Protein AF-0000000079069224 (afdb_homodimer)

Sequence (406 aa):
MTSPLYPPAVPAGHPTSGPATGTEPFIGLDATVLDFWRFGMSDLRTNTLRGYLAEFLVARAVGTDRPRVEWDAFDVLTPEGIKVEVKATGFVQAWTQLKPRESRSWTISQTVPYDSAGRPCGPRGFQADVYVFAVHTARTNDEYNALDVDQWKFYVLSAPQIMTLPRDRNDRACATLLRVQERTQAVIYTELAATVGEAATRQMTSPLYPPAVPAGHPTSGPATGTEPFIGLDATVLDFWRFGMSDLRTNTLRGYLAEFLVARAVGTDRPRVEWDAFDVLTPEGIKVEVKATGFVQAWTQLKPRESRSWTISQTVPYDSAGRPCGPRGFQADVYVFAVHTARTNDEYNALDVDQWKFYVLSAPQIMTLPRDRNDRACATLLRVQERTQAVIYTELAATVGEAATRQ

pLDDT: mean 86.5, std 18.68, range [19.91, 98.75]

Secondary structure (DSSP, 8-state):
------PPP--S---SS-S--S-PBPBSSS-BHHHHHHHHS--TTSHHHHHHHHHHHHHHHHT--PPP-TT-SSSEE-TT--EEEEEEEES--SS--SS--S--EEEE--B--B-TTS-B-S-SB---SEEEEEEE---STTT--TTBGGGEEEEEEEHHHHHTS-B-TTS-EEEEHHHHHHHS--B-HHHHHHHHHHHHHT-/------PPP--S---SS-S--S-PBPBSSS-BHHHHHHHHS--TTSHHHHHHHHHHHHHHHHT--PPP-TT-SSSEE-TT--EEEEEEEES--SS--SS--S--EEEE--B--B-TTS-B-S-SB---SEEEEEEE---STTT--TTBGGGEEEEEEEHHHHHTS-B-TTS-EEEEHHHHHHHS--B-HHHHHHHHHHHHHT-

Structure (mmCIF, N/CA/C/O backbone):
data_AF-0000000079069224-model_v1
#
loop_
_entity.id
_entity.type
_entity.pdbx_description
1 polymer 'Uncharacterized protein'
#
loop_
_atom_site.group_PDB
_atom_site.id
_atom_site.type_symbol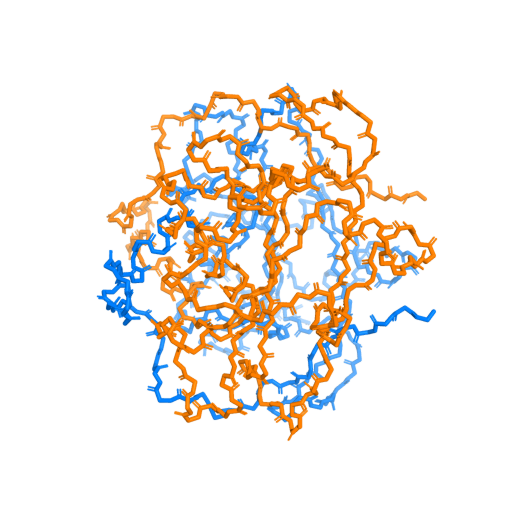
_atom_site.label_atom_id
_atom_site.label_alt_id
_atom_site.label_comp_id
_atom_site.label_asym_id
_atom_site.label_entity_id
_atom_site.label_seq_id
_atom_site.pdbx_PDB_ins_code
_atom_site.Cartn_x
_atom_site.Cartn_y
_atom_site.Cartn_z
_atom_site.occupancy
_atom_site.B_iso_or_equiv
_atom_site.auth_seq_id
_atom_site.auth_comp_id
_atom_site.auth_asym_id
_atom_site.auth_atom_id
_atom_site.pdbx_PDB_model_num
ATOM 1 N N . MET A 1 1 ? -8.984 -6.508 24.062 1 19.91 1 MET A N 1
ATOM 2 C CA . MET A 1 1 ? -10.055 -5.844 23.328 1 19.91 1 MET A CA 1
ATOM 3 C C . MET A 1 1 ? -9.578 -5.406 21.953 1 19.91 1 MET A C 1
ATOM 5 O O . MET A 1 1 ? -8.898 -4.387 21.812 1 19.91 1 MET A O 1
ATOM 9 N N . THR A 1 2 ? -9.133 -6.434 21.125 1 24.77 2 THR A N 1
ATOM 10 C CA . THR A 1 2 ? -8.281 -6.551 19.953 1 24.77 2 THR A CA 1
ATOM 11 C C . THR A 1 2 ? -9 -6.012 18.719 1 24.77 2 THR A C 1
ATOM 13 O O . THR A 1 2 ? -9.969 -6.609 18.25 1 24.77 2 THR A O 1
ATOM 16 N N . SER A 1 3 ? -9.281 -4.586 18.781 1 25.73 3 SER A N 1
ATOM 17 C CA . SER A 1 3 ? -10.289 -3.883 17.984 1 25.73 3 SER A CA 1
ATOM 18 C C . SER A 1 3 ? -10.164 -4.211 16.5 1 25.73 3 SER A C 1
ATOM 20 O O . SER A 1 3 ? -9.07 -4.117 15.938 1 25.73 3 SER A O 1
ATOM 22 N N . PRO A 1 4 ? -11.172 -4.973 15.961 1 28.66 4 PRO A N 1
ATOM 23 C CA . PRO A 1 4 ? -11.391 -5.656 14.68 1 28.66 4 PRO A CA 1
ATOM 24 C C . PRO A 1 4 ? -11.484 -4.688 13.508 1 28.66 4 PRO A C 1
ATOM 26 O O . PRO A 1 4 ? -12.508 -4.027 13.32 1 28.66 4 PRO A O 1
ATOM 29 N N . LEU A 1 5 ? -10.398 -3.963 13.281 1 30.14 5 LEU A N 1
ATOM 30 C CA . LEU A 1 5 ? -10.523 -2.803 12.406 1 30.14 5 LEU A CA 1
ATOM 31 C C . LEU A 1 5 ? -11.039 -3.215 11.031 1 30.14 5 LEU A C 1
ATOM 33 O O . LEU A 1 5 ? -10.539 -2.74 10.008 1 30.14 5 LEU A O 1
ATOM 37 N N . TYR A 1 6 ? -11.594 -4.371 10.984 1 31.31 6 TYR A N 1
ATOM 38 C CA . TYR A 1 6 ? -11.852 -4.832 9.625 1 31.31 6 TYR A CA 1
ATOM 39 C C . TYR A 1 6 ? -12.914 -3.973 8.953 1 31.31 6 TYR A C 1
ATOM 41 O O . TYR A 1 6 ? -14.055 -3.896 9.422 1 31.31 6 TYR A O 1
ATOM 49 N N . PRO A 1 7 ? -12.609 -2.822 8.273 1 32.84 7 PRO A N 1
ATOM 50 C CA . PRO A 1 7 ? -13.734 -2.002 7.832 1 32.84 7 PRO A CA 1
ATOM 51 C C . PRO A 1 7 ? -14.695 -2.76 6.914 1 32.84 7 PRO A C 1
ATOM 53 O O . PRO A 1 7 ? -14.297 -3.734 6.27 1 32.84 7 PRO A O 1
ATOM 56 N N . PRO A 1 8 ? -16.062 -2.479 7.082 1 27.89 8 PRO A N 1
ATOM 57 C CA . PRO A 1 8 ? -17.172 -3.107 6.379 1 27.89 8 PRO A CA 1
ATOM 58 C C . PRO A 1 8 ? -17.062 -2.992 4.859 1 27.89 8 PRO A C 1
ATOM 60 O O . PRO A 1 8 ? -16.344 -2.129 4.355 1 27.89 8 PRO A O 1
ATOM 63 N N . ALA A 1 9 ? -17.844 -3.857 4.199 1 29.08 9 ALA A N 1
ATOM 64 C CA . ALA A 1 9 ? -17.953 -4.215 2.787 1 29.08 9 ALA A CA 1
ATOM 65 C C . ALA A 1 9 ? -18.312 -3.002 1.939 1 29.08 9 ALA A C 1
ATOM 67 O O . ALA A 1 9 ? -19.203 -2.227 2.305 1 29.08 9 ALA A O 1
ATOM 68 N N . VAL A 1 10 ? -17.5 -2.518 0.994 1 33.66 10 VAL A N 1
ATOM 69 C CA . VAL A 1 10 ? -17.609 -1.347 0.13 1 33.66 10 VAL A CA 1
ATOM 70 C C . VAL A 1 10 ? -18.875 -1.45 -0.723 1 33.66 10 VAL A C 1
ATOM 72 O O . VAL A 1 10 ? -19.078 -2.443 -1.424 1 33.66 10 VAL A O 1
ATOM 75 N N . PRO A 1 11 ? -20.062 -0.791 -0.358 1 27.28 11 PRO A N 1
ATOM 76 C CA . PRO A 1 11 ? -21.156 -0.818 -1.338 1 27.28 11 PRO A CA 1
ATOM 77 C C . PRO A 1 11 ? -20.703 -0.408 -2.736 1 27.28 11 PRO A C 1
ATOM 79 O O . PRO A 1 11 ? -19.719 0.325 -2.881 1 27.28 11 PRO A O 1
ATOM 82 N N . ALA A 1 12 ? -21.406 -0.939 -3.834 1 29.98 12 ALA A N 1
ATOM 83 C CA . ALA A 1 12 ? -21.281 -0.858 -5.285 1 29.98 12 ALA A CA 1
ATOM 84 C C . ALA A 1 12 ? -21.281 0.594 -5.758 1 29.98 12 ALA A C 1
ATOM 86 O O . ALA A 1 12 ? -21.188 0.865 -6.957 1 29.98 12 ALA A O 1
ATOM 87 N N . GLY A 1 13 ? -21.797 1.489 -4.969 1 30.89 13 GLY A N 1
ATOM 88 C CA . GLY A 1 13 ? -21.922 2.793 -5.602 1 30.89 13 GLY A CA 1
ATOM 89 C C . GLY A 1 13 ? -20.594 3.512 -5.746 1 30.89 13 GLY A C 1
ATOM 90 O O . GLY A 1 13 ? -20.094 4.109 -4.793 1 30.89 13 GLY A O 1
ATOM 91 N N . HIS A 1 14 ? -19.703 3.041 -6.414 1 39.62 14 HIS A N 1
ATOM 92 C CA . HIS A 1 14 ? -18.469 3.768 -6.73 1 39.62 14 HIS A CA 1
ATOM 93 C C . HIS A 1 14 ? -18.781 5.195 -7.164 1 39.62 14 HIS A C 1
ATOM 95 O O . HIS A 1 14 ? -19.562 5.414 -8.094 1 39.62 14 HIS A O 1
ATOM 101 N N . PRO A 1 15 ? -18.688 6.164 -6.34 1 42.59 15 PRO A N 1
ATOM 102 C CA . PRO A 1 15 ? -18.969 7.508 -6.844 1 42.59 15 PRO A CA 1
ATOM 103 C C . PRO A 1 15 ? -18.328 7.777 -8.203 1 42.59 15 PRO A C 1
ATOM 105 O O . PRO A 1 15 ? -17.438 7.035 -8.625 1 42.59 15 PRO A O 1
ATOM 108 N N . THR A 1 16 ? -18.734 8.945 -8.969 1 47.06 16 THR A N 1
ATOM 109 C CA . THR A 1 16 ? -18.625 9.477 -10.328 1 47.06 16 THR A CA 1
ATOM 110 C C . THR A 1 16 ? -17.172 9.484 -10.789 1 47.06 16 THR A C 1
ATOM 112 O O . THR A 1 16 ? -16.906 9.523 -11.992 1 47.06 16 THR A O 1
ATOM 115 N N . SER A 1 17 ? -16.172 9.727 -9.953 1 58.59 17 SER A N 1
ATOM 116 C CA . SER A 1 17 ? -14.906 9.836 -10.664 1 58.59 17 SER A CA 1
ATOM 117 C C . SER A 1 17 ? -14.242 8.469 -10.82 1 58.59 17 SER A C 1
ATOM 119 O O . SER A 1 17 ? -14.078 7.734 -9.844 1 58.59 17 SER A O 1
ATOM 121 N N . GLY A 1 18 ? -14.5 7.766 -11.898 1 70.69 18 GLY A N 1
ATOM 122 C CA . GLY A 1 18 ? -13.938 6.504 -12.359 1 70.69 18 GLY A CA 1
ATOM 123 C C . GLY A 1 18 ? -12.508 6.293 -11.906 1 70.69 18 GLY A C 1
ATOM 124 O O . GLY A 1 18 ? -11.945 7.129 -11.203 1 70.69 18 GLY A O 1
ATOM 125 N N . PRO A 1 19 ? -11.898 5.188 -12.094 1 86.19 19 PRO A N 1
ATOM 126 C CA . PRO A 1 19 ? -10.492 4.883 -11.797 1 86.19 19 PRO A CA 1
ATOM 127 C C . PRO A 1 19 ? -9.531 5.898 -12.414 1 86.19 19 PRO A C 1
ATOM 129 O O . PRO A 1 19 ? -9.75 6.359 -13.539 1 86.19 19 PRO A O 1
ATOM 132 N N . ALA A 1 20 ? -8.617 6.348 -11.594 1 92.62 20 ALA A N 1
ATOM 133 C CA . ALA A 1 20 ? -7.629 7.312 -12.07 1 92.62 20 ALA A CA 1
ATOM 134 C C . ALA A 1 20 ? -6.836 6.746 -13.242 1 92.62 20 ALA A C 1
ATOM 136 O O . ALA A 1 20 ? -6.484 5.562 -13.258 1 92.62 20 ALA A O 1
ATOM 137 N N . THR A 1 21 ? -6.48 7.621 -14.227 1 94.06 21 THR A N 1
ATOM 138 C CA . THR A 1 21 ? -5.723 7.215 -15.406 1 94.06 21 THR A CA 1
ATOM 139 C C . THR A 1 21 ? -4.285 7.727 -15.328 1 94.06 21 THR A C 1
ATOM 141 O O . THR A 1 21 ? -3.41 7.25 -16.047 1 94.06 21 THR A O 1
ATOM 144 N N . GLY A 1 22 ? -4.078 8.625 -14.508 1 94.88 22 GLY A N 1
ATOM 145 C CA . GLY A 1 22 ? -2.748 9.195 -14.352 1 94.88 22 GLY A CA 1
ATOM 146 C C . GLY A 1 22 ? -2.65 10.633 -14.828 1 94.88 22 GLY A C 1
ATOM 147 O O . GLY A 1 22 ? -1.767 11.375 -14.398 1 94.88 22 GLY A O 1
ATOM 148 N N . THR A 1 23 ? -3.51 11.102 -15.664 1 94.12 23 THR A N 1
ATOM 149 C CA . THR A 1 23 ? -3.367 12.406 -16.297 1 94.12 23 THR A CA 1
ATOM 150 C C . THR A 1 23 ? -4.18 13.461 -15.555 1 94.12 23 THR A C 1
ATOM 152 O O . THR A 1 23 ? -4.016 14.656 -15.789 1 94.12 23 THR A O 1
ATOM 155 N N . GLU A 1 24 ? -5.035 13.109 -14.68 1 96.56 24 GLU A N 1
ATOM 156 C CA . GLU A 1 24 ? -5.922 14.047 -13.984 1 96.56 24 GLU A CA 1
ATOM 157 C C . GLU A 1 24 ? -5.125 15.07 -13.188 1 96.56 24 GLU A C 1
ATOM 159 O O . GLU A 1 24 ? -4.191 14.711 -12.469 1 96.56 24 GLU A O 1
ATOM 164 N N . PRO A 1 25 ? -5.477 16.344 -13.297 1 96.88 25 PRO A N 1
ATOM 165 C CA . PRO A 1 25 ? -4.848 17.359 -12.453 1 96.88 25 PRO A CA 1
ATOM 166 C C . PRO A 1 25 ? -5.473 17.438 -11.062 1 96.88 25 PRO A C 1
ATOM 168 O O . PRO A 1 25 ? -6.672 17.172 -10.898 1 96.88 25 PRO A O 1
ATOM 171 N N . PHE A 1 26 ? -4.613 17.734 -10.133 1 96.69 26 PHE A N 1
ATOM 172 C CA . PHE A 1 26 ? -5.152 18.141 -8.844 1 96.69 26 PHE A CA 1
ATOM 173 C C . PHE A 1 26 ? -5.805 19.516 -8.938 1 96.69 26 PHE A C 1
ATOM 175 O O . PHE A 1 26 ? -5.418 20.344 -9.773 1 96.69 26 PHE A O 1
ATOM 182 N N . ILE A 1 27 ? -6.809 19.688 -8.164 1 96.81 27 ILE A N 1
ATOM 183 C CA . ILE A 1 27 ? -7.395 21 -7.992 1 96.81 27 ILE A CA 1
ATOM 184 C C . ILE A 1 27 ? -6.742 21.703 -6.805 1 96.81 27 ILE A C 1
ATOM 186 O O . ILE A 1 27 ? -6.781 21.203 -5.68 1 96.81 27 ILE A O 1
ATOM 190 N N . GLY A 1 28 ? -6.086 22.859 -7.008 1 95.38 28 GLY A N 1
ATOM 191 C CA . GLY A 1 28 ? -5.43 23.594 -5.941 1 95.38 28 GLY A CA 1
ATOM 192 C C . GLY A 1 28 ? -3.955 23.266 -5.809 1 95.38 28 GLY A C 1
ATOM 193 O O . GLY A 1 28 ? -3.277 23.781 -4.914 1 95.38 28 GLY A O 1
ATOM 194 N N . LEU A 1 29 ? -3.471 22.391 -6.598 1 95.75 29 LEU A N 1
ATOM 195 C CA . LEU A 1 29 ? -2.08 21.953 -6.594 1 95.75 29 LEU A CA 1
ATOM 196 C C . LEU A 1 29 ? -1.589 21.688 -8.016 1 95.75 29 LEU A C 1
ATOM 198 O O . LEU A 1 29 ? -2.289 21.062 -8.812 1 95.75 29 LEU A O 1
ATOM 202 N N . ASP A 1 30 ? -0.448 22.266 -8.344 1 95.75 30 ASP A N 1
ATOM 203 C CA . ASP A 1 30 ? 0.127 22.031 -9.664 1 95.75 30 ASP A CA 1
ATOM 204 C C . ASP A 1 30 ? 0.789 20.656 -9.742 1 95.75 30 ASP A C 1
ATOM 206 O O . ASP A 1 30 ? 2.016 20.547 -9.695 1 95.75 30 ASP A O 1
ATOM 210 N N . ALA A 1 31 ? 0.041 19.656 -9.914 1 97.12 31 ALA A N 1
ATOM 211 C CA . ALA A 1 31 ? 0.477 18.266 -10.008 1 97.12 31 ALA A CA 1
ATOM 212 C C . ALA A 1 31 ? -0.615 17.391 -10.609 1 97.12 31 ALA A C 1
ATOM 214 O O . ALA A 1 31 ? -1.786 17.781 -10.641 1 97.12 31 ALA A O 1
ATOM 215 N N . THR A 1 32 ? -0.257 16.281 -11.086 1 97.25 32 THR A N 1
ATOM 216 C CA . THR A 1 32 ? -1.19 15.297 -11.633 1 97.25 32 THR A CA 1
ATOM 217 C C . THR A 1 32 ? -1.179 14.016 -10.805 1 97.25 32 THR A C 1
ATOM 219 O O . THR A 1 32 ? -0.329 13.844 -9.93 1 97.25 32 THR A O 1
ATOM 222 N N . VAL A 1 33 ? -2.125 13.141 -11.125 1 97.12 33 VAL A N 1
ATOM 223 C CA . VAL A 1 33 ? -2.154 11.812 -10.516 1 97.12 33 VAL A CA 1
ATOM 224 C C . VAL A 1 33 ? -0.853 11.078 -10.82 1 97.12 33 VAL A C 1
ATOM 226 O O . VAL A 1 33 ? -0.34 10.336 -9.977 1 97.12 33 VAL A O 1
ATOM 229 N N . LEU A 1 34 ? -0.313 11.32 -11.992 1 97.12 34 LEU A N 1
ATOM 230 C CA . LEU A 1 34 ? 0.96 10.703 -12.359 1 97.12 34 LEU A CA 1
ATOM 231 C C . LEU A 1 34 ? 2.07 11.164 -11.414 1 97.12 34 LEU A C 1
ATOM 233 O O . LEU A 1 34 ? 2.906 10.359 -11 1 97.12 34 LEU A O 1
ATOM 237 N N . ASP A 1 35 ? 2.092 12.422 -11.062 1 96.94 35 ASP A N 1
ATOM 238 C CA . ASP A 1 35 ? 3.066 12.945 -10.102 1 96.94 35 ASP A CA 1
ATOM 239 C C . ASP A 1 35 ? 2.918 12.258 -8.742 1 96.94 35 ASP A C 1
ATOM 241 O O . ASP A 1 35 ? 3.914 11.938 -8.094 1 96.94 35 ASP A O 1
ATOM 245 N N . PHE A 1 36 ? 1.686 12.062 -8.391 1 97.25 36 PHE A N 1
ATOM 246 C CA . PHE A 1 36 ? 1.381 11.367 -7.152 1 97.25 36 PHE A CA 1
ATOM 247 C C . PHE A 1 36 ? 1.898 9.93 -7.199 1 97.25 36 PHE A C 1
ATOM 249 O O . PHE A 1 36 ? 2.562 9.477 -6.266 1 97.25 36 PHE A O 1
ATOM 256 N N . TRP A 1 37 ? 1.619 9.227 -8.281 1 97.12 37 TRP A N 1
ATOM 257 C CA . TRP A 1 37 ? 2.098 7.852 -8.414 1 97.12 37 TRP A CA 1
ATOM 258 C C . TRP A 1 37 ? 3.621 7.805 -8.398 1 97.12 37 TRP A C 1
ATOM 260 O O . TRP A 1 37 ? 4.211 6.922 -7.77 1 97.12 37 TRP A O 1
ATOM 270 N N . ARG A 1 38 ? 4.289 8.734 -8.984 1 95.88 38 ARG A N 1
ATOM 271 C CA . ARG A 1 38 ? 5.746 8.812 -8.977 1 95.88 38 ARG A CA 1
ATOM 272 C C . ARG A 1 38 ? 6.277 9.039 -7.562 1 95.88 38 ARG A C 1
ATOM 274 O O . ARG A 1 38 ? 7.301 8.469 -7.18 1 95.88 38 ARG A O 1
ATOM 281 N N . PHE A 1 39 ? 5.59 9.805 -6.82 1 95.81 39 PHE A N 1
ATOM 282 C CA . PHE A 1 39 ? 5.969 10.094 -5.445 1 95.81 39 PHE A CA 1
ATOM 283 C C . PHE A 1 39 ? 5.887 8.844 -4.582 1 95.81 39 PHE A C 1
ATOM 285 O O . PHE A 1 39 ? 6.832 8.516 -3.861 1 95.81 39 PHE A O 1
ATOM 292 N N . GLY A 1 40 ? 4.852 8.164 -4.754 1 95 40 GLY A N 1
ATOM 293 C CA . GLY A 1 40 ? 4.555 7.145 -3.758 1 95 40 GLY A CA 1
ATOM 294 C C . GLY A 1 40 ? 4.902 5.742 -4.219 1 95 40 GLY A C 1
ATOM 295 O O . GLY A 1 40 ? 5.09 4.844 -3.395 1 95 40 GLY A O 1
ATOM 296 N N . MET A 1 41 ? 4.98 5.559 -5.52 1 94.75 41 MET A N 1
ATOM 297 C CA . MET A 1 41 ? 5.008 4.184 -6.016 1 94.75 41 MET A CA 1
ATOM 298 C C . MET A 1 41 ? 6.125 3.998 -7.035 1 94.75 41 MET A C 1
ATOM 300 O O . MET A 1 41 ? 6 3.193 -7.961 1 94.75 41 MET A O 1
ATOM 304 N N . SER A 1 42 ? 7.223 4.699 -6.895 1 93.06 42 SER A N 1
ATOM 305 C CA . SER A 1 42 ? 8.234 4.652 -7.945 1 93.06 42 SER A CA 1
ATOM 306 C C . SER A 1 42 ? 9.352 3.678 -7.594 1 93.06 42 SER A C 1
ATOM 308 O O . SER A 1 42 ? 10.109 3.252 -8.469 1 93.06 42 SER A O 1
ATOM 310 N N . ASP A 1 43 ? 9.562 3.379 -6.332 1 90.25 43 ASP A N 1
ATOM 311 C CA . ASP A 1 43 ? 10.547 2.365 -5.957 1 90.25 43 ASP A CA 1
ATOM 312 C C . ASP A 1 43 ? 9.93 0.969 -5.973 1 90.25 43 ASP A C 1
ATOM 314 O O . ASP A 1 43 ? 9.336 0.532 -4.984 1 90.25 43 ASP A O 1
ATOM 318 N N . LEU A 1 44 ? 10.18 0.267 -7.023 1 89.94 44 LEU A N 1
ATOM 319 C CA . LEU A 1 44 ? 9.5 -1 -7.27 1 89.94 44 LEU A CA 1
ATOM 320 C C . LEU A 1 44 ? 10.133 -2.123 -6.457 1 89.94 44 LEU A C 1
ATOM 322 O O . LEU A 1 44 ? 9.695 -3.275 -6.535 1 89.94 44 LEU A O 1
ATOM 326 N N . ARG A 1 45 ? 11.141 -1.836 -5.598 1 87.12 45 ARG A N 1
ATOM 327 C CA . ARG A 1 45 ? 11.797 -2.838 -4.766 1 87.12 45 ARG A CA 1
ATOM 328 C C . ARG A 1 45 ? 11.078 -2.994 -3.428 1 87.12 45 ARG A C 1
ATOM 330 O O . ARG A 1 45 ? 11.383 -3.912 -2.66 1 87.12 45 ARG A O 1
ATOM 337 N N . THR A 1 46 ? 10.141 -2.023 -3.182 1 88.06 46 THR A N 1
ATOM 338 C CA . THR A 1 46 ? 9.477 -2.074 -1.885 1 88.06 46 THR A CA 1
ATOM 339 C C . THR A 1 46 ? 8.594 -3.314 -1.78 1 88.06 46 THR A C 1
ATOM 341 O O . THR A 1 46 ? 8.039 -3.777 -2.781 1 88.06 46 THR A O 1
ATOM 344 N N . ASN A 1 47 ? 8.43 -3.779 -0.566 1 87.38 47 ASN A N 1
ATOM 345 C CA . ASN A 1 47 ? 7.621 -4.977 -0.346 1 87.38 47 ASN A CA 1
ATOM 346 C C . ASN A 1 47 ? 6.172 -4.762 -0.768 1 87.38 47 ASN A C 1
ATOM 348 O O . ASN A 1 47 ? 5.551 -5.652 -1.349 1 87.38 47 ASN A O 1
ATOM 352 N N . THR A 1 48 ? 5.637 -3.611 -0.444 1 90.25 48 THR A N 1
ATOM 353 C CA . THR A 1 48 ? 4.262 -3.291 -0.803 1 90.25 48 THR A CA 1
ATOM 354 C C . THR A 1 48 ? 4.066 -3.352 -2.316 1 90.25 48 THR A C 1
ATOM 356 O O . THR A 1 48 ? 3.164 -4.035 -2.805 1 90.25 48 THR A O 1
ATOM 359 N N . LEU A 1 49 ? 4.926 -2.729 -3.053 1 93.5 49 LEU A N 1
ATOM 360 C CA . LEU A 1 49 ? 4.754 -2.678 -4.5 1 93.5 49 LEU A CA 1
ATOM 361 C C . LEU A 1 49 ? 5.082 -4.027 -5.133 1 93.5 49 LEU A C 1
ATOM 363 O O . LEU A 1 49 ? 4.484 -4.406 -6.145 1 93.5 49 LEU A O 1
ATOM 367 N N . ARG A 1 50 ? 6.035 -4.742 -4.508 1 94.44 50 ARG A N 1
ATOM 368 C CA . ARG A 1 50 ? 6.301 -6.094 -4.992 1 94.44 50 ARG A CA 1
ATOM 369 C C . ARG A 1 50 ? 5.035 -6.945 -4.965 1 94.44 50 ARG A C 1
ATOM 371 O O . ARG A 1 50 ? 4.77 -7.699 -5.898 1 94.44 50 ARG A O 1
ATOM 378 N N . GLY A 1 51 ? 4.285 -6.832 -3.889 1 96.5 51 GLY A N 1
ATOM 379 C CA . GLY A 1 51 ? 3.012 -7.531 -3.799 1 96.5 51 GLY A CA 1
ATOM 380 C C . GLY A 1 51 ? 2.027 -7.117 -4.875 1 96.5 51 GLY A C 1
ATOM 381 O O . GLY A 1 51 ? 1.429 -7.965 -5.539 1 96.5 51 GLY A O 1
ATOM 382 N N . TYR A 1 52 ? 1.897 -5.82 -5.059 1 96.62 52 TYR A N 1
ATOM 383 C CA . TYR A 1 52 ? 0.987 -5.309 -6.078 1 96.62 52 TYR A CA 1
ATOM 384 C C . TYR A 1 52 ? 1.441 -5.727 -7.473 1 96.62 52 TYR A C 1
ATOM 386 O O . TYR A 1 52 ? 0.615 -6.023 -8.336 1 96.62 52 TYR A O 1
ATOM 394 N N . LEU A 1 53 ? 2.748 -5.672 -7.652 1 96.94 53 LEU A N 1
ATOM 395 C CA . LEU A 1 53 ? 3.291 -6.074 -8.945 1 96.94 53 LEU A CA 1
ATOM 396 C C . LEU A 1 53 ? 2.988 -7.539 -9.227 1 96.94 53 LEU A C 1
ATOM 398 O O . LEU A 1 53 ? 2.615 -7.895 -10.352 1 96.94 53 LEU A O 1
ATOM 402 N N . ALA A 1 54 ? 3.152 -8.344 -8.242 1 98.25 54 ALA A N 1
ATOM 403 C CA . ALA A 1 54 ? 2.816 -9.758 -8.398 1 98.25 54 ALA A CA 1
ATOM 404 C C . ALA A 1 54 ? 1.348 -9.93 -8.773 1 98.25 54 ALA A C 1
ATOM 406 O O . ALA A 1 54 ? 1.02 -10.703 -9.68 1 98.25 54 ALA A O 1
ATOM 407 N N . GLU A 1 55 ? 0.472 -9.234 -8.102 1 98.31 55 GLU A N 1
ATOM 408 C CA . GLU A 1 55 ? -0.949 -9.281 -8.43 1 98.31 55 GLU A CA 1
ATOM 409 C C . GLU A 1 55 ? -1.193 -8.844 -9.875 1 98.31 55 GLU A C 1
ATOM 411 O O . GLU A 1 55 ? -1.998 -9.453 -10.586 1 98.31 55 GLU A O 1
ATOM 416 N N . PHE A 1 56 ? -0.522 -7.859 -10.258 1 98.19 56 PHE A N 1
ATOM 417 C CA . PHE A 1 56 ? -0.645 -7.336 -11.609 1 98.19 56 PHE A CA 1
ATOM 418 C C . PHE A 1 56 ? -0.235 -8.391 -12.641 1 98.19 56 PHE A C 1
ATOM 420 O O . PHE A 1 56 ? -0.946 -8.617 -13.617 1 98.19 56 PHE A O 1
ATOM 427 N N . LEU A 1 57 ? 0.928 -8.984 -12.414 1 98.31 57 LEU A N 1
ATOM 428 C CA . LEU A 1 57 ? 1.417 -10.016 -13.32 1 98.31 57 LEU A CA 1
ATOM 429 C C . LEU A 1 57 ? 0.426 -11.164 -13.414 1 98.31 57 LEU A C 1
ATOM 431 O O . LEU A 1 57 ? 0.133 -11.648 -14.516 1 98.31 57 LEU A O 1
ATOM 435 N N . VAL A 1 58 ? -0.101 -11.594 -12.281 1 98.69 58 VAL A N 1
ATOM 436 C CA . VAL A 1 58 ? -1.067 -12.688 -12.266 1 98.69 58 VAL A CA 1
ATOM 437 C C . VAL A 1 58 ? -2.328 -12.266 -13.016 1 98.69 58 VAL A C 1
ATOM 439 O O . VAL A 1 58 ? -2.846 -13.023 -13.844 1 98.69 58 VAL A O 1
ATOM 442 N N . ALA A 1 59 ? -2.844 -11.07 -12.742 1 98.44 59 ALA A N 1
ATOM 443 C CA . ALA A 1 59 ? -4.039 -10.562 -13.414 1 98.44 59 ALA A CA 1
ATOM 444 C C . ALA A 1 59 ? -3.855 -10.547 -14.93 1 98.44 59 ALA A C 1
ATOM 446 O O . ALA A 1 59 ? -4.727 -11.008 -15.672 1 98.44 59 ALA A O 1
ATOM 447 N N . ARG A 1 60 ? -2.699 -10.078 -15.336 1 98.06 60 ARG A N 1
ATOM 448 C CA . ARG A 1 60 ? -2.41 -10.023 -16.766 1 98.06 60 ARG A CA 1
ATOM 449 C C . ARG A 1 60 ? -2.297 -11.422 -17.359 1 98.06 60 ARG A C 1
ATOM 451 O O . ARG A 1 60 ? -2.787 -11.68 -18.453 1 98.06 60 ARG A O 1
ATOM 458 N N . ALA A 1 61 ? -1.67 -12.273 -16.656 1 98.19 61 ALA A N 1
ATOM 459 C CA . ALA A 1 61 ? -1.479 -13.633 -17.141 1 98.19 61 ALA A CA 1
ATOM 460 C C . ALA A 1 61 ? -2.816 -14.336 -17.359 1 98.19 61 ALA A C 1
ATOM 462 O O . ALA A 1 61 ? -3.025 -14.984 -18.391 1 98.19 61 ALA A O 1
ATOM 463 N N . VAL A 1 62 ? -3.701 -14.195 -16.453 1 98.06 62 VAL A N 1
ATOM 464 C CA . VAL A 1 62 ? -4.953 -14.938 -16.516 1 98.06 62 VAL A CA 1
ATOM 465 C C . VAL A 1 62 ? -5.953 -14.188 -17.391 1 98.06 62 VAL A C 1
ATOM 467 O O . VAL A 1 62 ? -7.051 -14.688 -17.656 1 98.06 62 VAL A O 1
ATOM 470 N N . GLY A 1 63 ? -5.668 -12.977 -17.734 1 96.94 63 GLY A N 1
ATOM 471 C CA . GLY A 1 63 ? -6.43 -12.266 -18.75 1 96.94 63 GLY A CA 1
ATOM 472 C C . GLY A 1 63 ? -7.547 -11.414 -18.188 1 96.94 63 GLY A C 1
ATOM 473 O O . GLY A 1 63 ? -8.547 -11.148 -18.859 1 96.94 63 GLY A O 1
ATOM 474 N N . THR A 1 64 ? -7.488 -11.031 -16.906 1 95.62 64 THR A N 1
ATOM 475 C CA . THR A 1 64 ? -8.523 -10.164 -16.359 1 95.62 64 THR A CA 1
ATOM 476 C C . THR A 1 64 ? -8.133 -8.695 -16.516 1 95.62 64 THR A C 1
ATOM 478 O O . THR A 1 64 ? -6.957 -8.344 -16.406 1 95.62 64 THR A O 1
ATOM 481 N N . ASP A 1 65 ? -9.086 -7.84 -16.688 1 89.12 65 ASP A N 1
ATOM 482 C CA . ASP A 1 65 ? -8.875 -6.398 -16.797 1 89.12 65 ASP A CA 1
ATOM 483 C C . ASP A 1 65 ? -9.406 -5.676 -15.555 1 89.12 65 ASP A C 1
ATOM 485 O O . ASP A 1 65 ? -9.398 -4.441 -15.5 1 89.12 65 ASP A O 1
ATOM 489 N N . ARG A 1 66 ? -9.828 -6.434 -14.633 1 90.06 66 ARG A N 1
ATOM 490 C CA . ARG A 1 66 ? -10.352 -5.836 -13.406 1 90.06 66 ARG A CA 1
ATOM 491 C C . ARG A 1 66 ? -9.227 -5.184 -12.602 1 90.06 66 ARG A C 1
ATOM 493 O O . ARG A 1 66 ? -8.133 -5.73 -12.5 1 90.06 66 ARG A O 1
ATOM 500 N N . PRO A 1 67 ? -9.508 -4.012 -12.094 1 89.94 67 PRO A N 1
ATOM 501 C CA . PRO A 1 67 ? -8.508 -3.393 -11.234 1 89.94 67 PRO A CA 1
ATOM 502 C C . PRO A 1 67 ? -8.422 -4.055 -9.859 1 89.94 67 PRO A C 1
ATOM 504 O O . PRO A 1 67 ? -9.297 -4.848 -9.492 1 89.94 67 PRO A O 1
ATOM 507 N N . ARG A 1 68 ? -7.371 -3.754 -9.25 1 90.12 68 ARG A N 1
ATOM 508 C CA . ARG A 1 68 ? -7.203 -4.215 -7.875 1 90.12 68 ARG A CA 1
ATOM 509 C C . ARG A 1 68 ? -8.25 -3.59 -6.957 1 90.12 68 ARG A C 1
ATOM 511 O O . ARG A 1 68 ? -8.547 -2.398 -7.07 1 90.12 68 ARG A O 1
ATOM 518 N N . VAL A 1 69 ? -8.836 -4.375 -6.156 1 81.38 69 VAL A N 1
ATOM 519 C CA . VAL A 1 69 ? -9.812 -3.922 -5.172 1 81.38 69 VAL A CA 1
ATOM 520 C C . VAL A 1 69 ? -9.289 -4.184 -3.762 1 81.38 69 VAL A C 1
ATOM 522 O O . VAL A 1 69 ? -9.031 -5.328 -3.393 1 81.38 69 VAL A O 1
ATOM 525 N N . GLU A 1 70 ? -9.086 -3.055 -3.078 1 78.94 70 GLU A N 1
ATOM 526 C CA . GLU A 1 70 ? -8.641 -3.191 -1.696 1 78.94 70 GLU A CA 1
ATOM 527 C C . GLU A 1 70 ? -9.703 -3.873 -0.838 1 78.94 70 GLU A C 1
ATOM 529 O O . GLU A 1 70 ? -10.891 -3.584 -0.968 1 78.94 70 GLU A O 1
ATOM 534 N N . TRP A 1 71 ? -9.32 -4.953 0.007 1 73 71 TRP A N 1
ATOM 535 C CA . TRP A 1 71 ? -10.07 -5.66 1.04 1 73 71 TRP A CA 1
ATOM 536 C C . TRP A 1 71 ? -10.992 -6.703 0.423 1 73 71 TRP A C 1
ATOM 538 O O . TRP A 1 71 ? -11.891 -7.219 1.096 1 73 71 TRP A O 1
ATOM 548 N N . ASP A 1 72 ? -10.93 -6.891 -0.902 1 79.75 72 ASP A N 1
ATOM 549 C CA . ASP A 1 72 ? -11.641 -8.016 -1.504 1 79.75 72 ASP A CA 1
ATOM 550 C C . ASP A 1 72 ? -11.211 -9.336 -0.875 1 79.75 72 ASP A C 1
ATOM 552 O O . ASP A 1 72 ? -10.148 -9.422 -0.258 1 79.75 72 ASP A O 1
ATOM 556 N N . ALA A 1 73 ? -12.078 -10.312 -0.997 1 85.88 73 ALA A N 1
ATOM 557 C CA . ALA A 1 73 ? -11.828 -11.625 -0.401 1 85.88 73 ALA A CA 1
ATOM 558 C C . ALA A 1 73 ? -10.711 -12.352 -1.139 1 85.88 73 ALA A C 1
ATOM 560 O O . ALA A 1 73 ? -10.195 -13.367 -0.656 1 85.88 73 ALA A O 1
ATOM 561 N N . PHE A 1 74 ? -10.336 -11.938 -2.26 1 92.56 74 PHE A N 1
ATOM 562 C CA . PHE A 1 74 ? -9.266 -12.445 -3.105 1 92.56 74 PHE A CA 1
ATOM 563 C C . PHE A 1 74 ? -8.594 -11.312 -3.869 1 92.56 74 PHE A C 1
ATOM 565 O O . PHE A 1 74 ? -9.023 -10.164 -3.789 1 92.56 74 PHE A O 1
ATOM 572 N N . ASP A 1 75 ? -7.527 -11.648 -4.574 1 95.06 75 ASP A N 1
ATOM 573 C CA . ASP A 1 75 ? -6.742 -10.594 -5.199 1 95.06 75 ASP A CA 1
ATOM 574 C C . ASP A 1 75 ? -7.082 -10.453 -6.68 1 95.06 75 ASP A C 1
ATOM 576 O O . ASP A 1 75 ? -7.098 -9.344 -7.223 1 95.06 75 ASP A O 1
ATOM 580 N N . VAL A 1 76 ? -7.301 -11.594 -7.344 1 96.75 76 VAL A N 1
ATOM 581 C CA . VAL A 1 76 ? -7.551 -11.617 -8.781 1 96.75 76 VAL A CA 1
ATOM 582 C C . VAL A 1 76 ? -8.734 -12.531 -9.086 1 96.75 76 VAL A C 1
ATOM 584 O O . VAL A 1 76 ? -8.836 -13.625 -8.516 1 96.75 76 VAL A O 1
ATOM 587 N N . LEU A 1 77 ? -9.633 -12.07 -9.852 1 96.38 77 LEU A N 1
ATOM 588 C CA . LEU A 1 77 ? -10.703 -12.898 -10.398 1 96.38 77 LEU A CA 1
ATOM 589 C C . LEU A 1 77 ? -10.477 -13.164 -11.891 1 96.38 77 LEU A C 1
ATOM 591 O O . LEU A 1 77 ? -10.469 -12.227 -12.695 1 96.38 77 LEU A O 1
ATOM 595 N N . THR A 1 78 ? -10.297 -14.398 -12.164 1 97.62 78 THR A N 1
ATOM 596 C CA . THR A 1 78 ? -10.086 -14.719 -13.578 1 97.62 78 THR A CA 1
ATOM 597 C C . THR A 1 78 ? -11.383 -14.562 -14.367 1 97.62 78 THR A C 1
ATOM 599 O O . THR A 1 78 ? -12.469 -14.539 -13.781 1 97.62 78 THR A O 1
ATOM 602 N N . PRO A 1 79 ? -11.234 -14.469 -15.703 1 96.69 79 PRO A N 1
ATOM 603 C CA . PRO A 1 79 ? -12.445 -14.391 -16.531 1 96.69 79 PRO A CA 1
ATOM 604 C C . PRO A 1 79 ? -13.359 -15.594 -16.344 1 96.69 79 PRO A C 1
ATOM 606 O O . PRO A 1 79 ? -14.578 -15.477 -16.5 1 96.69 79 PRO A O 1
ATOM 609 N N . GLU A 1 80 ? -12.82 -16.781 -15.922 1 95.81 80 GLU A N 1
ATOM 610 C CA . GLU A 1 80 ? -13.586 -18 -15.734 1 95.81 80 GLU A CA 1
ATOM 611 C C . GLU A 1 80 ? -14.195 -18.062 -14.336 1 95.81 80 GLU A C 1
ATOM 613 O O . GLU A 1 80 ? -14.93 -19 -14.008 1 95.81 80 GLU A O 1
ATOM 618 N N . GLY A 1 81 ? -13.859 -17.094 -13.523 1 95.88 81 GLY A N 1
ATOM 619 C CA . GLY A 1 81 ? -14.477 -17.016 -12.203 1 95.88 81 GLY A CA 1
ATOM 620 C C . GLY A 1 81 ? -13.625 -17.641 -11.109 1 95.88 81 GLY A C 1
ATOM 621 O O . GLY A 1 81 ? -14.102 -17.875 -10 1 95.88 81 GLY A O 1
ATOM 622 N N . ILE A 1 82 ? -12.375 -17.891 -11.398 1 97.19 82 ILE A N 1
ATOM 623 C CA . ILE A 1 82 ? -11.461 -18.438 -10.398 1 97.19 82 ILE A CA 1
ATOM 624 C C . ILE A 1 82 ? -10.961 -17.312 -9.492 1 97.19 82 ILE A C 1
ATOM 626 O O . ILE A 1 82 ? -10.422 -16.312 -9.977 1 97.19 82 ILE A O 1
ATOM 630 N N . LYS A 1 83 ? -11.18 -17.5 -8.195 1 96.5 83 LYS A N 1
ATOM 631 C CA . LYS A 1 83 ? -10.633 -16.562 -7.215 1 96.5 83 LYS A CA 1
ATOM 632 C C . LYS A 1 83 ? -9.18 -16.891 -6.879 1 96.5 83 LYS A C 1
ATOM 634 O O . LYS A 1 83 ? -8.883 -18 -6.406 1 96.5 83 LYS A O 1
ATOM 639 N N . VAL A 1 84 ? -8.32 -15.914 -7.074 1 98.06 84 VAL A N 1
ATOM 640 C CA . VAL A 1 84 ? -6.895 -16.172 -6.887 1 98.06 84 VAL A CA 1
ATOM 641 C C . VAL A 1 84 ? -6.352 -15.266 -5.781 1 98.06 84 VAL A C 1
ATOM 643 O O . VAL A 1 84 ? -6.566 -14.047 -5.801 1 98.06 84 VAL A O 1
ATOM 646 N N . GLU A 1 85 ? -5.773 -15.844 -4.781 1 97.94 85 GLU A N 1
ATOM 647 C CA . GLU A 1 85 ? -4.977 -15.109 -3.803 1 97.94 85 GLU A CA 1
ATOM 648 C C . GLU A 1 85 ? -3.5 -15.109 -4.18 1 97.94 85 GLU A C 1
ATOM 650 O O . GLU A 1 85 ? -2.949 -16.141 -4.559 1 97.94 85 GLU A O 1
ATOM 655 N N . VAL A 1 86 ? -2.82 -13.961 -4.125 1 98.31 86 VAL A N 1
ATOM 656 C CA . VAL A 1 86 ? -1.428 -13.828 -4.543 1 98.31 86 VAL A CA 1
ATOM 657 C C . VAL A 1 86 ? -0.562 -13.438 -3.346 1 98.31 86 VAL A C 1
ATOM 659 O O . VAL A 1 86 ? -0.917 -12.539 -2.582 1 98.31 86 VAL A O 1
ATOM 662 N N . LYS A 1 87 ? 0.478 -14.156 -3.125 1 97.81 87 LYS A N 1
ATOM 663 C CA . LYS A 1 87 ? 1.544 -13.82 -2.186 1 97.81 87 LYS A CA 1
ATOM 664 C C . LYS A 1 87 ? 2.857 -13.555 -2.916 1 97.81 87 LYS A C 1
ATOM 666 O O . LYS A 1 87 ? 3.162 -14.211 -3.916 1 97.81 87 LYS A O 1
ATOM 671 N N . ALA A 1 88 ? 3.602 -12.586 -2.428 1 97.19 88 ALA A N 1
ATOM 672 C CA . ALA A 1 88 ? 4.84 -12.227 -3.115 1 97.19 88 ALA A CA 1
ATOM 673 C C . ALA A 1 88 ? 6.008 -12.156 -2.137 1 97.19 88 ALA A C 1
ATOM 675 O O . ALA A 1 88 ? 5.816 -11.883 -0.95 1 97.19 88 ALA A O 1
ATOM 676 N N . THR A 1 89 ? 7.156 -12.492 -2.605 1 94.88 89 THR A N 1
ATOM 677 C CA . THR A 1 89 ? 8.398 -12.289 -1.865 1 94.88 89 THR A CA 1
ATOM 678 C C . THR A 1 89 ? 9.57 -12.078 -2.82 1 94.88 89 THR A C 1
ATOM 680 O O . THR A 1 89 ? 9.398 -12.133 -4.039 1 94.88 89 THR A O 1
ATOM 683 N N . GLY A 1 90 ? 10.633 -11.703 -2.375 1 91.56 90 GLY A N 1
ATOM 684 C CA . GLY A 1 90 ? 11.883 -11.516 -3.088 1 91.56 90 GLY A CA 1
ATOM 685 C C . GLY A 1 90 ? 13.094 -11.508 -2.174 1 91.56 90 GLY A C 1
ATOM 686 O O . GLY A 1 90 ? 12.961 -11.375 -0.956 1 91.56 90 GLY A O 1
ATOM 687 N N . PHE A 1 91 ? 14.188 -11.656 -2.787 1 8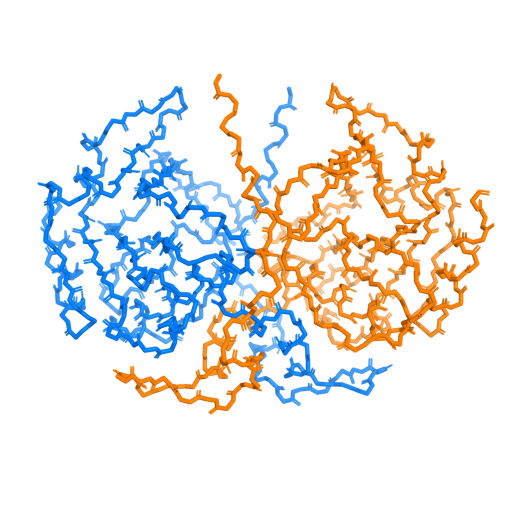8.81 91 PHE A N 1
ATOM 688 C CA . PHE A 1 91 ? 15.414 -11.75 -2 1 88.81 91 PHE A CA 1
ATOM 689 C C . PHE A 1 91 ? 16.078 -10.383 -1.877 1 88.81 91 PHE A C 1
ATOM 691 O O . PHE A 1 91 ? 16.859 -10.148 -0.949 1 88.81 91 PHE A O 1
ATOM 698 N N . VAL A 1 92 ? 15.82 -9.531 -2.906 1 82.56 92 VAL A N 1
ATOM 699 C CA . VAL A 1 92 ? 16.344 -8.172 -2.883 1 82.56 92 VAL A CA 1
ATOM 700 C C . VAL A 1 92 ? 15.359 -7.246 -2.184 1 82.56 92 VAL A C 1
ATOM 702 O O . VAL A 1 92 ? 14.148 -7.324 -2.42 1 82.56 92 VAL A O 1
ATOM 705 N N . GLN A 1 93 ? 15.867 -6.477 -1.221 1 74.88 93 GLN A N 1
ATOM 706 C CA . GLN A 1 93 ? 15.039 -5.504 -0.514 1 74.88 93 GLN A CA 1
ATOM 707 C C . GLN A 1 93 ? 15.453 -4.078 -0.861 1 74.88 93 GLN A C 1
ATOM 709 O O . GLN A 1 93 ? 16.562 -3.84 -1.321 1 74.88 93 GLN A O 1
ATOM 714 N N . ALA A 1 94 ? 14.539 -3.111 -0.817 1 66.88 94 ALA A N 1
ATOM 715 C CA . ALA A 1 94 ? 14.797 -1.698 -1.078 1 66.88 94 ALA A CA 1
ATOM 716 C C . ALA A 1 94 ? 15.836 -1.143 -0.11 1 66.88 94 ALA A C 1
ATOM 718 O O . ALA A 1 94 ? 16.531 -0.178 -0.427 1 66.88 94 ALA A O 1
ATOM 719 N N . TRP A 1 95 ? 15.828 -1.786 1.054 1 64.69 95 TRP A N 1
ATOM 720 C CA . TRP A 1 95 ? 16.812 -1.358 2.039 1 64.69 95 TRP A CA 1
ATOM 721 C C . TRP A 1 95 ? 18.016 -2.301 2.053 1 64.69 95 TRP A C 1
ATOM 723 O O . TRP A 1 95 ? 17.938 -3.42 1.542 1 64.69 95 TRP A O 1
ATOM 733 N N . THR A 1 96 ? 19.156 -1.711 2.309 1 57.16 96 THR A N 1
ATOM 734 C CA . THR A 1 96 ? 20.391 -2.5 2.301 1 57.16 96 THR A CA 1
ATOM 735 C C . THR A 1 96 ? 20.281 -3.674 3.271 1 57.16 96 THR A C 1
ATOM 737 O O . THR A 1 96 ? 19.938 -3.49 4.441 1 57.16 96 THR A O 1
ATOM 740 N N . GLN A 1 97 ? 20.078 -4.824 2.693 1 59.88 97 GLN A N 1
ATOM 741 C CA . GLN A 1 97 ? 20.125 -6.02 3.529 1 59.88 97 GLN A CA 1
ATOM 742 C C . GLN A 1 97 ? 21.531 -6.598 3.57 1 59.88 97 GLN A C 1
ATOM 744 O O . GLN A 1 97 ? 22.203 -6.688 2.539 1 59.88 97 GLN A O 1
ATOM 749 N N . LEU A 1 98 ? 22.125 -6.711 4.746 1 57.34 98 LEU A N 1
ATOM 750 C CA . LEU A 1 98 ? 23.453 -7.309 4.844 1 57.34 98 LEU A CA 1
ATOM 751 C C . LEU A 1 98 ? 23.484 -8.688 4.195 1 57.34 98 LEU A C 1
ATOM 753 O O . LEU A 1 98 ? 24.422 -9.023 3.465 1 57.34 98 LEU A O 1
ATOM 757 N N . LYS A 1 99 ? 22.531 -9.57 4.613 1 60.53 99 LYS A N 1
ATOM 758 C CA . LYS A 1 99 ? 22.438 -10.891 4.004 1 60.53 99 LYS A CA 1
ATOM 759 C C . LYS A 1 99 ? 20.984 -11.258 3.697 1 60.53 99 LYS A C 1
ATOM 761 O O . LYS A 1 99 ? 20.141 -11.273 4.594 1 60.53 99 LYS A O 1
ATOM 766 N N . PRO A 1 100 ? 20.781 -11.469 2.385 1 64.38 100 PRO A N 1
ATOM 767 C CA . PRO A 1 100 ? 19.406 -11.867 2.074 1 64.38 100 PRO A CA 1
ATOM 768 C C . PRO A 1 100 ? 18.984 -13.148 2.791 1 64.38 100 PRO A C 1
ATOM 770 O O . PRO A 1 100 ? 19.781 -14.094 2.889 1 64.38 100 PRO A O 1
ATOM 773 N N . ARG A 1 101 ? 17.922 -13.094 3.49 1 67.56 101 ARG A N 1
ATOM 774 C CA . ARG A 1 101 ? 17.359 -14.297 4.094 1 67.56 101 ARG A CA 1
ATOM 775 C C . ARG A 1 101 ? 16.859 -15.266 3.027 1 67.56 101 ARG A C 1
ATOM 777 O O . ARG A 1 101 ? 16.109 -14.867 2.129 1 67.56 101 ARG A O 1
ATOM 784 N N . GLU A 1 102 ? 17.359 -16.359 3.117 1 75.69 102 GLU A N 1
ATOM 785 C CA . GLU A 1 102 ? 16.953 -17.359 2.146 1 75.69 102 GLU A CA 1
ATOM 786 C C . GLU A 1 102 ? 15.523 -17.844 2.414 1 75.69 102 GLU A C 1
ATOM 788 O O . GLU A 1 102 ? 14.789 -18.172 1.482 1 75.69 102 GLU A O 1
ATOM 793 N N . SER A 1 103 ? 15.305 -17.859 3.66 1 82.31 103 SER A N 1
ATOM 794 C CA . SER A 1 103 ? 13.977 -18.344 4.027 1 82.31 103 SER A CA 1
ATOM 795 C C . SER A 1 103 ? 12.914 -17.266 3.805 1 82.31 103 SER A C 1
ATOM 797 O O . SER A 1 103 ? 13.117 -16.109 4.164 1 82.31 103 SER A O 1
ATOM 799 N N . ARG A 1 104 ? 11.984 -17.703 3.012 1 88.31 104 ARG A N 1
ATOM 800 C CA . ARG A 1 104 ? 10.812 -16.875 2.762 1 88.31 104 ARG A CA 1
ATOM 801 C C . ARG A 1 104 ? 9.539 -17.562 3.23 1 88.31 104 ARG A C 1
ATOM 803 O O . ARG A 1 104 ? 9.391 -18.781 3.07 1 88.31 104 ARG A O 1
ATOM 810 N N . SER A 1 105 ? 8.711 -16.797 3.91 1 93.5 105 SER A N 1
ATOM 811 C CA . SER A 1 105 ? 7.492 -17.391 4.445 1 93.5 105 SER A CA 1
ATOM 812 C C . SER A 1 105 ? 6.297 -16.453 4.266 1 93.5 105 SER A C 1
ATOM 814 O O . SER A 1 105 ? 6.465 -15.258 4.043 1 93.5 105 SER A O 1
ATOM 816 N N . TRP A 1 106 ? 5.117 -17.047 4.238 1 96 106 TRP A N 1
ATOM 817 C CA . TRP A 1 106 ? 3.834 -16.359 4.18 1 96 106 TRP A CA 1
ATOM 818 C C . TRP A 1 106 ? 2.842 -16.953 5.164 1 96 106 TRP A C 1
ATOM 820 O O . TRP A 1 106 ? 2.82 -18.172 5.367 1 96 106 TRP A O 1
ATOM 830 N N . THR A 1 107 ? 2.109 -16.109 5.699 1 95.31 107 THR A N 1
ATOM 831 C CA . THR A 1 107 ? 0.979 -16.547 6.508 1 95.31 107 THR A CA 1
ATOM 832 C C . THR A 1 107 ? -0.342 -16.234 5.805 1 95.31 107 THR A C 1
ATOM 834 O O . THR A 1 107 ? -0.544 -15.125 5.316 1 95.31 107 THR A O 1
ATOM 837 N N . ILE A 1 108 ? -1.152 -17.234 5.75 1 95.69 108 ILE A N 1
ATOM 838 C CA . ILE A 1 108 ? -2.445 -17.078 5.09 1 95.69 108 ILE A CA 1
ATOM 839 C C . ILE A 1 108 ? -3.566 -17.219 6.117 1 95.69 108 ILE A C 1
ATOM 841 O O . ILE A 1 108 ? -3.748 -18.281 6.707 1 95.69 108 ILE A O 1
ATOM 845 N N . SER A 1 109 ? -4.297 -16.188 6.254 1 94.25 109 SER A N 1
ATOM 846 C CA . SER A 1 109 ? -5.367 -16.172 7.246 1 94.25 109 SER A CA 1
ATOM 847 C C . SER A 1 109 ? -6.695 -16.609 6.637 1 94.25 109 SER A C 1
ATOM 849 O O . SER A 1 109 ? -6.938 -16.406 5.449 1 94.25 109 SER A O 1
ATOM 851 N N . GLN A 1 110 ? -7.465 -17.172 7.508 1 92.94 110 GLN A N 1
ATOM 852 C CA . GLN A 1 110 ? -8.875 -17.375 7.176 1 92.94 110 GLN A CA 1
ATOM 853 C C . GLN A 1 110 ? -9.68 -16.094 7.406 1 92.94 110 GLN A C 1
ATOM 855 O O . GLN A 1 110 ? -9.414 -15.352 8.352 1 92.94 110 GLN A O 1
ATOM 860 N N . THR A 1 111 ? -10.57 -15.906 6.41 1 90.81 111 THR A N 1
ATOM 861 C CA . THR A 1 111 ? -11.359 -14.688 6.535 1 90.81 111 THR A CA 1
ATOM 862 C C . THR A 1 111 ? -12.844 -14.984 6.312 1 90.81 111 THR A C 1
ATOM 864 O O . THR A 1 111 ? -13.203 -16.078 5.863 1 90.81 111 THR A O 1
ATOM 867 N N . VAL A 1 112 ? -13.625 -14.086 6.82 1 88.5 112 VAL A N 1
ATOM 868 C CA . VAL A 1 112 ? -15.062 -14.117 6.543 1 88.5 112 VAL A CA 1
ATOM 869 C C . VAL A 1 112 ? -15.375 -13.227 5.34 1 88.5 112 VAL A C 1
ATOM 871 O O . VAL A 1 112 ? -14.969 -12.062 5.305 1 88.5 112 VAL A O 1
ATOM 874 N N . PRO A 1 113 ? -15.992 -13.836 4.363 1 82.12 113 PRO A N 1
ATOM 875 C CA . PRO A 1 113 ? -16.344 -12.977 3.227 1 82.12 113 PRO A CA 1
ATOM 876 C C . PRO A 1 113 ? -17.422 -11.969 3.566 1 82.12 113 PRO A C 1
ATOM 878 O O . PRO A 1 113 ? -18.234 -12.203 4.461 1 82.12 113 PRO A O 1
ATOM 881 N N . TYR A 1 114 ? -17.359 -10.828 2.865 1 78.31 114 TYR A N 1
ATOM 882 C CA . TYR A 1 114 ? -18.359 -9.789 3.064 1 78.31 114 TYR A CA 1
ATOM 883 C C . TYR A 1 114 ? -19.125 -9.516 1.774 1 78.31 114 TYR A C 1
ATOM 885 O O . TYR A 1 114 ? -18.578 -9.617 0.68 1 78.31 114 TYR A O 1
ATOM 893 N N . ASP A 1 115 ? -20.375 -9.195 1.952 1 74.19 115 ASP A N 1
ATOM 894 C CA . ASP A 1 115 ? -21.172 -8.852 0.779 1 74.19 115 ASP A CA 1
ATOM 895 C C . ASP A 1 115 ? -21.016 -7.379 0.41 1 74.19 115 ASP A C 1
ATOM 897 O O . ASP A 1 115 ? -20.188 -6.676 1.007 1 74.19 115 ASP A O 1
ATOM 901 N N . SER A 1 116 ? -21.734 -6.984 -0.656 1 67.56 116 SER A N 1
ATOM 902 C CA . SER A 1 116 ? -21.594 -5.641 -1.202 1 67.56 116 SER A CA 1
ATOM 903 C C . SER A 1 116 ? -22 -4.582 -0.185 1 67.56 116 SER A C 1
ATOM 905 O O . SER A 1 116 ? -21.609 -3.418 -0.3 1 67.56 116 SER A O 1
ATOM 907 N N . ALA A 1 117 ? -22.75 -5.055 0.823 1 67.31 117 ALA A N 1
ATOM 908 C CA . ALA A 1 117 ? -23.219 -4.133 1.851 1 67.31 117 ALA A CA 1
ATOM 909 C C . ALA A 1 117 ? -22.266 -4.105 3.045 1 67.31 117 ALA A C 1
ATOM 911 O O . ALA A 1 117 ? -22.531 -3.43 4.043 1 67.31 117 ALA A O 1
ATOM 912 N N . GLY A 1 118 ? -21.156 -4.871 2.887 1 71.94 118 GLY A N 1
ATOM 913 C CA . GLY A 1 118 ? -20.172 -4.898 3.961 1 71.94 118 GLY A CA 1
ATOM 914 C C . GLY A 1 118 ? -20.562 -5.836 5.09 1 71.94 118 GLY A C 1
ATOM 915 O O . GLY A 1 118 ? -20.062 -5.703 6.211 1 71.94 118 GLY A O 1
ATOM 916 N N . ARG A 1 119 ? -21.5 -6.672 4.82 1 76.81 119 ARG A N 1
ATOM 917 C CA . ARG A 1 119 ? -21.922 -7.629 5.832 1 76.81 119 ARG A CA 1
ATOM 918 C C . ARG A 1 119 ? -21.281 -9 5.594 1 76.81 119 ARG A C 1
ATOM 920 O O . ARG A 1 119 ? -21.125 -9.422 4.449 1 76.81 119 ARG A O 1
ATOM 927 N N . PRO A 1 120 ? -20.984 -9.609 6.754 1 82.19 120 PRO A N 1
ATOM 928 C CA . PRO A 1 120 ? -20.5 -10.984 6.582 1 82.19 120 PRO A CA 1
ATOM 929 C C . PRO A 1 120 ? -21.516 -11.875 5.871 1 82.19 120 PRO A C 1
ATOM 931 O O . PRO A 1 120 ? -22.719 -11.789 6.129 1 82.19 120 PRO A O 1
ATOM 934 N N . CYS A 1 121 ? -21.125 -12.688 4.91 1 79.94 121 CYS A N 1
ATOM 935 C CA . CYS A 1 121 ? -22.109 -13.453 4.129 1 79.94 121 CYS A CA 1
ATOM 936 C C . CYS A 1 121 ? -21.641 -14.891 3.941 1 79.94 121 CYS A C 1
ATOM 938 O O . CYS A 1 121 ? -22.078 -15.57 3.008 1 79.94 121 CYS A O 1
ATOM 940 N N . GLY A 1 122 ? -20.781 -15.375 4.75 1 83.25 122 GLY A N 1
ATOM 941 C CA . GLY A 1 122 ? -20.312 -16.75 4.617 1 83.25 122 GLY A CA 1
ATOM 942 C C . GLY A 1 122 ? -19.438 -17.188 5.77 1 83.25 122 GLY A C 1
ATOM 943 O O . GLY A 1 122 ? -19.188 -16.422 6.703 1 83.25 122 GLY A O 1
ATOM 944 N N . PRO A 1 123 ? -19.031 -18.438 5.691 1 87.75 123 PRO A N 1
ATOM 945 C CA . PRO A 1 123 ? -18.188 -18.984 6.762 1 87.75 123 PRO A CA 1
ATOM 946 C C . PRO A 1 123 ? -16.75 -18.484 6.703 1 87.75 123 PRO A C 1
ATOM 948 O O . PRO A 1 123 ? -16.281 -18.094 5.637 1 87.75 123 PRO A O 1
ATOM 951 N N . ARG A 1 124 ? -16.203 -18.469 7.875 1 90.56 124 ARG A N 1
ATOM 952 C CA . ARG A 1 124 ? -14.766 -18.203 7.94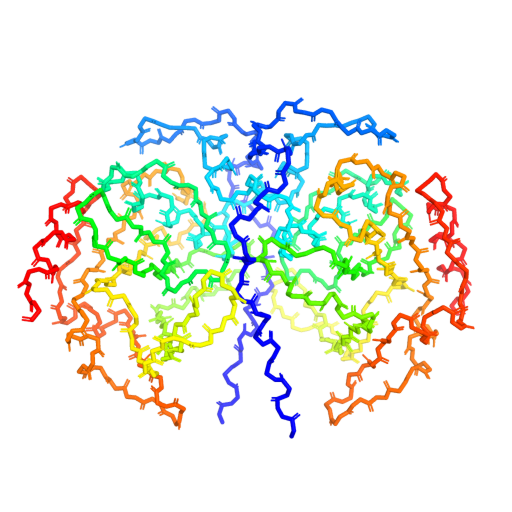9 1 90.56 124 ARG A CA 1
ATOM 953 C C . ARG A 1 124 ? -13.969 -19.312 7.246 1 90.56 124 ARG A C 1
ATOM 955 O O . ARG A 1 124 ? -14.281 -20.484 7.391 1 90.56 124 ARG A O 1
ATOM 962 N N . GLY A 1 125 ? -13.055 -18.969 6.438 1 91.56 125 GLY A N 1
ATOM 963 C CA . GLY A 1 125 ? -12.234 -19.922 5.703 1 91.56 125 GLY A CA 1
ATOM 964 C C . GLY A 1 125 ? -11.312 -19.266 4.695 1 91.56 125 GLY A C 1
ATOM 965 O O . GLY A 1 125 ? -11.141 -18.047 4.703 1 91.56 125 GLY A O 1
ATOM 966 N N . PHE A 1 126 ? -10.594 -20.172 3.977 1 92.88 126 PHE A N 1
ATOM 967 C CA . PHE A 1 126 ? -9.812 -19.703 2.84 1 92.88 126 PHE A CA 1
ATOM 968 C C . PHE A 1 126 ? -10.711 -19.391 1.651 1 92.88 126 PHE A C 1
ATOM 970 O O . PHE A 1 126 ? -11.375 -20.297 1.115 1 92.88 126 PHE A O 1
ATOM 977 N N . GLN A 1 127 ? -10.742 -18.172 1.234 1 92.75 127 GLN A N 1
ATOM 978 C CA . GLN A 1 127 ? -11.781 -17.688 0.324 1 92.75 127 GLN A CA 1
ATOM 979 C C . GLN A 1 127 ? -11.375 -17.906 -1.132 1 92.75 127 GLN A C 1
ATOM 981 O O . GLN A 1 127 ? -12.227 -17.969 -2.018 1 92.75 127 GLN A O 1
ATOM 986 N N . ALA A 1 128 ? -10.062 -18.047 -1.386 1 95.94 128 ALA A N 1
ATOM 987 C CA . ALA A 1 128 ? -9.609 -18.188 -2.766 1 95.94 128 ALA A CA 1
ATOM 988 C C . ALA A 1 128 ? -9.633 -19.641 -3.203 1 95.94 128 ALA A C 1
ATOM 990 O O . ALA A 1 128 ? -9.531 -20.547 -2.373 1 95.94 128 ALA A O 1
ATOM 991 N N . ASP A 1 129 ? -9.812 -19.828 -4.492 1 96.94 129 ASP A N 1
ATOM 992 C CA . ASP A 1 129 ? -9.758 -21.172 -5.082 1 96.94 129 ASP A CA 1
ATOM 993 C C . ASP A 1 129 ? -8.312 -21.609 -5.297 1 96.94 129 ASP A C 1
ATOM 995 O O . ASP A 1 129 ? -8 -22.797 -5.219 1 96.94 129 ASP A O 1
ATOM 999 N N . VAL A 1 130 ? -7.504 -20.688 -5.664 1 98.12 130 VAL A N 1
ATOM 1000 C CA . VAL A 1 130 ? -6.113 -20.922 -6.035 1 98.12 130 VAL A CA 1
ATOM 1001 C C . VAL A 1 130 ? -5.211 -19.891 -5.367 1 98.12 130 VAL A C 1
ATOM 1003 O O . VAL A 1 130 ? -5.598 -18.719 -5.215 1 98.12 130 VAL A O 1
ATOM 1006 N N . TYR A 1 131 ? -4.074 -20.312 -4.945 1 98.44 131 TYR A N 1
ATOM 1007 C CA . TYR A 1 131 ? -3.059 -19.438 -4.348 1 98.44 131 TYR A CA 1
ATOM 1008 C C . TYR A 1 131 ? -1.789 -19.438 -5.191 1 98.44 131 TYR A C 1
ATOM 1010 O O . TYR A 1 131 ? -1.254 -20.484 -5.535 1 98.44 131 TYR A O 1
ATOM 1018 N N . VAL A 1 132 ? -1.353 -18.234 -5.539 1 98.75 132 VAL A N 1
ATOM 1019 C CA . VAL A 1 132 ? -0.131 -18.062 -6.316 1 98.75 132 VAL A CA 1
ATOM 1020 C C . VAL A 1 132 ? 0.947 -17.422 -5.453 1 98.75 132 VAL A C 1
ATOM 1022 O O . VAL A 1 132 ? 0.759 -16.312 -4.941 1 98.75 132 VAL A O 1
ATOM 1025 N N . PHE A 1 133 ? 2.006 -18.109 -5.258 1 98.69 133 PHE A N 1
ATOM 1026 C CA . PHE A 1 133 ? 3.186 -17.578 -4.586 1 98.69 133 PHE A CA 1
ATOM 1027 C C . PHE A 1 133 ? 4.211 -17.078 -5.605 1 98.69 133 PHE A C 1
ATOM 1029 O O . PHE A 1 133 ? 4.871 -17.891 -6.266 1 98.69 133 PHE A O 1
ATOM 1036 N N . ALA A 1 134 ? 4.312 -15.766 -5.727 1 98.5 134 ALA A N 1
ATOM 1037 C CA . ALA A 1 134 ? 5.223 -15.133 -6.68 1 98.5 134 ALA A CA 1
ATOM 1038 C C . ALA A 1 134 ? 6.555 -14.789 -6.016 1 98.5 134 ALA A C 1
ATOM 1040 O O . ALA A 1 134 ? 6.586 -14.109 -4.988 1 98.5 134 ALA A O 1
ATOM 1041 N N . VAL A 1 135 ? 7.625 -15.25 -6.586 1 97.12 135 VAL A N 1
ATOM 1042 C CA . VAL A 1 135 ? 8.953 -15.031 -6.023 1 97.12 135 VAL A CA 1
ATOM 1043 C C . VAL A 1 135 ? 9.828 -14.297 -7.039 1 97.12 135 VAL A C 1
ATOM 1045 O O . VAL A 1 135 ? 10.062 -14.789 -8.141 1 97.12 135 VAL A O 1
ATOM 1048 N N . HIS A 1 136 ? 10.234 -13.102 -6.715 1 95.81 136 HIS A N 1
ATOM 1049 C CA . HIS A 1 136 ? 11.273 -12.445 -7.5 1 95.81 136 HIS A CA 1
ATOM 1050 C C . HIS A 1 136 ? 12.641 -13.047 -7.207 1 95.81 136 HIS A C 1
ATOM 1052 O O . HIS A 1 136 ? 13.109 -13.016 -6.066 1 95.81 136 HIS A O 1
ATOM 1058 N N . THR A 1 137 ? 13.328 -13.484 -8.164 1 94.31 137 THR A N 1
ATOM 1059 C CA . THR A 1 137 ? 14.406 -14.438 -7.93 1 94.31 137 THR A CA 1
ATOM 1060 C C . THR A 1 137 ? 15.758 -13.727 -7.906 1 94.31 137 THR A C 1
ATOM 1062 O O . THR A 1 137 ? 16.766 -14.328 -7.535 1 94.31 137 THR A O 1
ATOM 1065 N N . ALA A 1 138 ? 15.805 -12.445 -8.305 1 91.62 138 ALA A N 1
ATOM 1066 C CA . ALA A 1 138 ? 17.062 -11.719 -8.25 1 91.62 138 ALA A CA 1
ATOM 1067 C C . ALA A 1 138 ? 17.641 -11.734 -6.84 1 91.62 138 ALA A C 1
ATOM 1069 O O . ALA A 1 138 ? 16.906 -11.586 -5.859 1 91.62 138 ALA A O 1
ATOM 1070 N N . ARG A 1 139 ? 18.984 -11.805 -6.707 1 88.56 139 ARG A N 1
ATOM 1071 C CA . ARG A 1 139 ? 19.609 -11.938 -5.395 1 88.56 139 ARG A CA 1
ATOM 1072 C C . ARG A 1 139 ? 20.469 -10.719 -5.07 1 88.56 139 ARG A C 1
ATOM 1074 O O . ARG A 1 139 ? 20.906 -10.547 -3.93 1 88.56 139 ARG A O 1
ATOM 1081 N N . THR A 1 140 ? 20.734 -9.93 -6.125 1 84.5 140 THR A N 1
ATOM 1082 C CA . THR A 1 140 ? 21.516 -8.711 -5.914 1 84.5 140 THR A CA 1
ATOM 1083 C C . THR A 1 140 ? 20.797 -7.5 -6.488 1 84.5 140 THR A C 1
ATOM 1085 O O . THR A 1 140 ? 20 -7.625 -7.426 1 84.5 140 THR A O 1
ATOM 1088 N N . ASN A 1 141 ? 21.125 -6.391 -5.98 1 82.5 141 ASN A N 1
ATOM 1089 C CA . ASN A 1 141 ? 20.547 -5.152 -6.488 1 82.5 141 ASN A CA 1
ATOM 1090 C C . ASN A 1 141 ? 20.922 -4.914 -7.949 1 82.5 141 ASN A C 1
ATOM 1092 O O . ASN A 1 141 ? 20.125 -4.387 -8.719 1 82.5 141 ASN A O 1
ATOM 1096 N N . ASP A 1 142 ? 22.078 -5.387 -8.32 1 83.62 142 ASP A N 1
ATOM 1097 C CA . ASP A 1 142 ? 22.578 -5.168 -9.672 1 83.62 142 ASP A CA 1
ATOM 1098 C C . ASP A 1 142 ? 21.766 -5.969 -10.688 1 83.62 142 ASP A C 1
ATOM 1100 O O . ASP A 1 142 ? 21.531 -5.508 -11.812 1 83.62 142 ASP A O 1
ATOM 1104 N N . GLU A 1 143 ? 21.344 -7.043 -10.258 1 88.25 143 GLU A N 1
ATOM 1105 C CA . GLU A 1 143 ? 20.609 -7.926 -11.164 1 88.25 143 GLU A CA 1
ATOM 1106 C C . GLU A 1 143 ? 19.109 -7.641 -11.117 1 88.25 143 GLU A C 1
ATOM 1108 O O . GLU A 1 143 ? 18.375 -7.988 -12.047 1 88.25 143 GLU A O 1
ATOM 1113 N N . TYR A 1 144 ? 18.703 -7 -10.156 1 89.44 144 TYR A N 1
ATOM 1114 C CA . TYR A 1 144 ? 17.281 -6.84 -9.883 1 89.44 144 TYR A CA 1
ATOM 1115 C C . TYR A 1 144 ? 16.625 -5.969 -10.938 1 89.44 144 TYR A C 1
ATOM 1117 O O . TYR A 1 144 ? 17.047 -4.84 -11.188 1 89.44 144 TYR A O 1
ATOM 1125 N N . ASN A 1 145 ? 15.633 -6.539 -11.578 1 92.56 145 ASN A N 1
ATOM 1126 C CA . ASN A 1 145 ? 14.75 -5.812 -12.492 1 92.56 145 ASN A CA 1
ATOM 1127 C C . ASN A 1 145 ? 13.289 -6.18 -12.273 1 92.56 145 ASN A C 1
ATOM 1129 O O . ASN A 1 145 ? 12.828 -7.227 -12.734 1 92.56 145 ASN A O 1
ATOM 1133 N N . ALA A 1 146 ? 12.586 -5.293 -11.594 1 91.5 146 ALA A N 1
ATOM 1134 C CA . ALA A 1 146 ? 11.195 -5.539 -11.227 1 91.5 146 ALA A CA 1
ATOM 1135 C C . ALA A 1 146 ? 10.336 -5.758 -12.469 1 91.5 146 ALA A C 1
ATOM 1137 O O . ALA A 1 146 ? 9.281 -6.398 -12.391 1 91.5 146 ALA A O 1
ATOM 1138 N N . LEU A 1 147 ? 10.758 -5.289 -13.57 1 95.25 147 LEU A N 1
ATOM 1139 C CA . LEU A 1 147 ? 9.914 -5.242 -14.766 1 95.25 147 LEU A CA 1
ATOM 1140 C C . LEU A 1 147 ? 10.188 -6.438 -15.672 1 95.25 147 LEU A C 1
ATOM 1142 O O . LEU A 1 147 ? 9.484 -6.645 -16.656 1 95.25 147 LEU A O 1
ATOM 1146 N N . ASP A 1 148 ? 11.188 -7.156 -15.344 1 96.44 148 ASP A N 1
ATOM 1147 C CA . ASP A 1 148 ? 11.5 -8.352 -16.125 1 96.44 148 ASP A CA 1
ATOM 1148 C C . ASP A 1 148 ? 10.719 -9.562 -15.617 1 96.44 148 ASP A C 1
ATOM 1150 O O . ASP A 1 148 ? 11.047 -10.125 -14.57 1 96.44 148 ASP A O 1
ATOM 1154 N N . VAL A 1 149 ? 9.781 -9.977 -16.406 1 96.94 149 VAL A N 1
ATOM 1155 C CA . VAL A 1 149 ? 8.875 -11.023 -15.945 1 96.94 149 VAL A CA 1
ATOM 1156 C C . VAL A 1 149 ? 9.641 -12.336 -15.789 1 96.94 149 VAL A C 1
ATOM 1158 O O . VAL A 1 149 ? 9.234 -13.219 -15.031 1 96.94 149 VAL A O 1
ATOM 1161 N N . ASP A 1 150 ? 10.773 -12.438 -16.484 1 96.88 150 ASP A N 1
ATOM 1162 C CA . ASP A 1 150 ? 11.562 -13.664 -16.406 1 96.88 150 ASP A CA 1
ATOM 1163 C C . ASP A 1 150 ? 12.273 -13.773 -15.07 1 96.88 150 ASP A C 1
ATOM 1165 O O . ASP A 1 150 ? 12.789 -14.844 -14.719 1 96.88 150 ASP A O 1
ATOM 1169 N N . GLN A 1 151 ? 12.312 -12.719 -14.344 1 97 151 GLN A N 1
ATOM 1170 C CA . GLN A 1 151 ? 12.938 -12.773 -13.023 1 97 151 GLN A CA 1
ATOM 1171 C C . GLN A 1 151 ? 11.93 -13.227 -11.969 1 97 151 GLN A C 1
ATOM 1173 O O . GLN A 1 151 ? 12.266 -13.305 -10.781 1 97 151 GLN A O 1
ATOM 1178 N N . TRP A 1 152 ? 10.75 -13.555 -12.406 1 97.88 152 TRP A N 1
ATOM 1179 C CA . TRP A 1 152 ? 9.727 -14.055 -11.5 1 97.88 152 TRP A CA 1
ATOM 1180 C C . TRP A 1 152 ? 9.508 -15.547 -11.703 1 97.88 152 TRP A C 1
ATOM 1182 O O . TRP A 1 152 ? 9.516 -16.047 -12.828 1 97.88 152 TRP A O 1
ATOM 1192 N N . LYS A 1 153 ? 9.289 -16.203 -10.602 1 98.38 153 LYS A N 1
ATOM 1193 C CA . LYS A 1 153 ? 8.781 -17.562 -10.578 1 98.38 153 LYS A CA 1
ATOM 1194 C C . LYS A 1 153 ? 7.492 -17.672 -9.766 1 98.38 153 LYS A C 1
ATOM 1196 O O . LYS A 1 153 ? 7.324 -16.953 -8.773 1 98.38 153 LYS A O 1
ATOM 1201 N N . PHE A 1 154 ? 6.672 -18.562 -10.211 1 98.75 154 PHE A N 1
ATOM 1202 C CA . PHE A 1 154 ? 5.363 -18.672 -9.578 1 98.75 154 PHE A CA 1
ATOM 1203 C C . PHE A 1 154 ? 5.113 -20.109 -9.117 1 98.75 154 PHE A C 1
ATOM 1205 O O . PHE A 1 154 ? 5.449 -21.062 -9.82 1 98.75 154 PHE A O 1
ATOM 1212 N N . TYR A 1 155 ? 4.609 -20.234 -7.965 1 98.62 155 TYR A N 1
ATOM 1213 C CA . TYR A 1 155 ? 4.16 -21.5 -7.398 1 98.62 155 TYR A CA 1
ATOM 1214 C C . TYR A 1 155 ? 2.66 -21.469 -7.125 1 98.62 155 TYR A C 1
ATOM 1216 O O . TYR A 1 155 ? 2.164 -20.562 -6.445 1 98.62 155 TYR A O 1
ATOM 1224 N N . VAL A 1 156 ? 1.985 -22.453 -7.695 1 98.62 156 VAL A N 1
ATOM 1225 C CA . VAL A 1 156 ? 0.527 -22.422 -7.66 1 98.62 156 VAL A CA 1
ATOM 1226 C C . VAL A 1 156 ? -0.004 -23.594 -6.836 1 98.62 156 VAL A C 1
ATOM 1228 O O . VAL A 1 156 ? 0.337 -24.75 -7.094 1 98.62 156 VAL A O 1
ATOM 1231 N N . LEU A 1 157 ? -0.773 -23.25 -5.84 1 98.06 157 LEU A N 1
ATOM 1232 C CA . LEU A 1 157 ? -1.417 -24.266 -5.004 1 98.06 157 LEU A CA 1
ATOM 1233 C C . LEU A 1 157 ? -2.932 -24.094 -5.023 1 98.06 157 LEU A C 1
ATOM 1235 O O . LEU A 1 157 ? -3.438 -22.969 -5.039 1 98.06 157 LEU A O 1
ATOM 1239 N N . SER A 1 158 ? -3.643 -25.219 -5.016 1 97.44 158 SER A N 1
ATOM 1240 C CA . SER A 1 158 ? -5.09 -25.188 -4.836 1 97.44 158 SER A CA 1
ATOM 1241 C C . SER A 1 158 ? -5.461 -24.938 -3.377 1 97.44 158 SER A C 1
ATOM 1243 O O . SER A 1 158 ? -4.629 -25.094 -2.482 1 97.44 158 SER A O 1
ATOM 1245 N N . ALA A 1 159 ? -6.719 -24.578 -3.18 1 95.75 159 ALA A N 1
ATOM 1246 C CA . ALA A 1 159 ? -7.207 -24.344 -1.824 1 95.75 159 ALA A CA 1
ATOM 1247 C C . ALA A 1 159 ? -7.051 -25.594 -0.96 1 95.75 159 ALA A C 1
ATOM 1249 O O . ALA A 1 159 ? -6.562 -25.516 0.171 1 95.75 159 ALA A O 1
ATOM 1250 N N . PRO A 1 160 ? -7.355 -26.734 -1.434 1 95 160 PRO A N 1
ATOM 1251 C CA . PRO A 1 160 ? -7.148 -27.938 -0.619 1 95 160 PRO A CA 1
ATOM 1252 C C . PRO A 1 160 ? -5.684 -28.141 -0.231 1 95 160 PRO A C 1
ATOM 1254 O O . PRO A 1 160 ? -5.395 -28.594 0.877 1 95 160 PRO A O 1
ATOM 1257 N N . GLN A 1 161 ? -4.777 -27.844 -1.101 1 95.69 161 GLN A N 1
ATOM 1258 C CA . GLN A 1 161 ? -3.357 -27.969 -0.783 1 95.69 161 GLN A CA 1
ATOM 1259 C C . GLN A 1 161 ? -2.953 -26.984 0.318 1 95.69 161 GLN A C 1
ATOM 1261 O O . GLN A 1 161 ? -2.133 -27.328 1.177 1 95.69 161 GLN A O 1
ATOM 1266 N N . ILE A 1 162 ? -3.521 -25.797 0.299 1 95.94 162 ILE A N 1
ATOM 1267 C CA . ILE A 1 162 ? -3.252 -24.797 1.335 1 95.94 162 ILE A CA 1
ATOM 1268 C C . ILE A 1 162 ? -3.705 -25.344 2.691 1 95.94 162 ILE A C 1
ATOM 1270 O O . ILE A 1 162 ? -3.023 -25.141 3.701 1 95.94 162 ILE A O 1
ATOM 1274 N N . MET A 1 163 ? -4.805 -26.078 2.641 1 93.69 163 MET A N 1
ATOM 1275 C CA . MET A 1 163 ? -5.402 -26.578 3.873 1 93.69 163 MET A CA 1
ATOM 1276 C C . MET A 1 163 ? -4.523 -27.656 4.5 1 93.69 163 MET A C 1
ATOM 1278 O O . MET A 1 163 ? -4.684 -27.984 5.676 1 93.69 163 MET A O 1
ATOM 1282 N N . THR A 1 164 ? -3.621 -28.156 3.729 1 94.5 164 THR A N 1
ATOM 1283 C CA . THR A 1 164 ? -2.754 -29.219 4.242 1 94.5 164 THR A CA 1
ATOM 1284 C C . THR A 1 164 ? -1.496 -28.625 4.871 1 94.5 164 THR A C 1
ATOM 1286 O O . THR A 1 164 ? -0.71 -29.344 5.496 1 94.5 164 THR A O 1
ATOM 1289 N N . LEU A 1 165 ? -1.263 -27.359 4.738 1 96.5 165 LEU A N 1
ATOM 1290 C CA . LEU A 1 165 ? -0.083 -26.734 5.312 1 96.5 165 LEU A CA 1
ATOM 1291 C C . LEU A 1 165 ? -0.196 -26.641 6.832 1 96.5 165 LEU A C 1
ATOM 1293 O O . LEU A 1 165 ? -1.303 -26.609 7.375 1 96.5 165 LEU A O 1
ATOM 1297 N N . PRO A 1 166 ? 0.977 -26.531 7.492 1 96.44 166 PRO A N 1
ATOM 1298 C CA . PRO A 1 166 ? 0.935 -26.328 8.938 1 96.44 166 PRO A CA 1
ATOM 1299 C C . PRO A 1 166 ? 0.179 -25.062 9.336 1 96.44 166 PRO A C 1
ATOM 1301 O O . PRO A 1 166 ? 0.171 -24.078 8.586 1 96.44 166 PRO A O 1
ATOM 1304 N N . ARG A 1 167 ? -0.421 -25.203 10.523 1 95.69 167 ARG A N 1
ATOM 1305 C CA . ARG A 1 167 ? -1.187 -24.078 11.055 1 95.69 167 ARG A CA 1
ATOM 1306 C C . ARG A 1 167 ? -0.488 -23.453 12.258 1 95.69 167 ARG A C 1
ATOM 1308 O O . ARG A 1 167 ? 0.145 -24.172 13.047 1 95.69 167 ARG A O 1
ATOM 1315 N N . ASP A 1 168 ? -0.603 -22.141 12.312 1 94.44 168 ASP A N 1
ATOM 1316 C CA . ASP A 1 168 ? -0.071 -21.5 13.516 1 94.44 168 ASP A CA 1
ATOM 1317 C C . ASP A 1 168 ? -1.14 -21.406 14.602 1 94.44 168 ASP A C 1
ATOM 1319 O O . ASP A 1 168 ? -2.211 -22 14.477 1 94.44 168 ASP A O 1
ATOM 1323 N N . ARG A 1 169 ? -0.821 -20.656 15.688 1 92.38 169 ARG A N 1
ATOM 1324 C CA . ARG A 1 169 ? -1.69 -20.578 16.859 1 92.38 169 ARG A CA 1
ATOM 1325 C C . ARG A 1 169 ? -3.01 -19.891 16.516 1 92.38 169 ARG A C 1
ATOM 1327 O O . ARG A 1 169 ? -4.027 -20.125 17.172 1 92.38 169 ARG A O 1
ATOM 1334 N N . ASN A 1 170 ? -3.059 -19.094 15.445 1 92.12 170 ASN A N 1
ATOM 1335 C CA . ASN A 1 170 ? -4.262 -18.391 15.031 1 92.12 170 ASN A CA 1
ATOM 1336 C C . ASN A 1 170 ? -4.949 -19.078 13.859 1 92.12 170 ASN A C 1
ATOM 1338 O O . ASN A 1 170 ? -5.773 -18.484 13.172 1 92.12 170 ASN A O 1
ATOM 1342 N N . ASP A 1 171 ? -4.574 -20.312 13.656 1 92.12 171 ASP A N 1
ATOM 1343 C CA . ASP A 1 171 ? -5.148 -21.156 12.625 1 92.12 171 ASP A CA 1
ATOM 1344 C C . ASP A 1 171 ? -4.828 -20.625 11.227 1 92.12 171 ASP A C 1
ATOM 1346 O O . ASP A 1 171 ? -5.594 -20.844 10.281 1 92.12 171 ASP A O 1
ATOM 1350 N N . ARG A 1 172 ? -3.863 -19.875 11.133 1 95.06 172 ARG A N 1
ATOM 1351 C CA . ARG A 1 172 ? -3.381 -19.422 9.836 1 95.06 172 ARG A CA 1
ATOM 1352 C C . ARG A 1 172 ? -2.469 -20.469 9.195 1 95.06 172 ARG A C 1
ATOM 1354 O O . ARG A 1 172 ? -1.69 -21.125 9.891 1 95.06 172 ARG A O 1
ATOM 1361 N N . ALA A 1 173 ? -2.582 -20.609 7.883 1 96.12 173 ALA A N 1
ATOM 1362 C CA . ALA A 1 173 ? -1.69 -21.516 7.172 1 96.12 173 ALA A CA 1
ATOM 1363 C C . ALA A 1 173 ? -0.285 -20.938 7.059 1 96.12 173 ALA A C 1
ATOM 1365 O O . ALA A 1 173 ? -0.115 -19.781 6.652 1 96.12 173 ALA A O 1
ATOM 1366 N N . CYS A 1 174 ? 0.704 -21.734 7.426 1 96.12 174 CYS A N 1
ATOM 1367 C CA . CYS A 1 174 ? 2.1 -21.312 7.375 1 96.12 174 CYS A CA 1
ATOM 1368 C C . CYS A 1 174 ? 2.785 -21.844 6.125 1 96.12 174 CYS A C 1
ATOM 1370 O O . CYS A 1 174 ? 3.275 -22.984 6.117 1 96.12 174 CYS A O 1
ATOM 1372 N N . ALA A 1 175 ? 2.881 -21.016 5.168 1 95.88 175 ALA A N 1
ATOM 1373 C CA . ALA A 1 175 ? 3.568 -21.375 3.93 1 95.88 175 ALA A CA 1
ATOM 1374 C C . ALA A 1 175 ? 5.016 -20.891 3.941 1 95.88 175 ALA A C 1
ATOM 1376 O O . ALA A 1 175 ? 5.297 -19.766 4.383 1 95.88 175 ALA A O 1
ATOM 1377 N N . THR A 1 176 ? 5.926 -21.734 3.684 1 95.5 176 THR A N 1
ATOM 1378 C CA . THR A 1 176 ? 7.301 -21.344 3.383 1 95.5 176 THR A CA 1
ATOM 1379 C C . THR A 1 176 ? 7.652 -21.688 1.938 1 95.5 176 THR A C 1
ATOM 1381 O O . THR A 1 176 ? 7.004 -22.531 1.316 1 95.5 176 THR A O 1
ATOM 1384 N N . LEU A 1 177 ? 8.656 -20.953 1.443 1 95.69 177 LEU A N 1
ATOM 1385 C CA . LEU A 1 177 ? 9.094 -21.281 0.088 1 95.69 177 LEU A CA 1
ATOM 1386 C C . LEU A 1 177 ? 9.445 -22.75 -0.036 1 95.69 177 LEU A C 1
ATOM 1388 O O . LEU A 1 177 ? 9.102 -23.406 -1.029 1 95.69 177 LEU A O 1
ATOM 1392 N N . LEU A 1 178 ? 10.031 -23.25 0.958 1 94.94 178 LEU A N 1
ATOM 1393 C CA . LEU A 1 178 ? 10.398 -24.672 0.957 1 94.94 178 LEU A CA 1
ATOM 1394 C C . LEU A 1 178 ? 9.164 -25.547 0.901 1 94.94 178 LEU A C 1
ATOM 1396 O O . LEU A 1 178 ? 9.086 -26.469 0.081 1 94.94 178 LEU A O 1
ATOM 1400 N N . ARG A 1 179 ? 8.164 -25.328 1.683 1 95.56 179 ARG A N 1
ATOM 1401 C CA . ARG A 1 179 ? 6.949 -26.125 1.715 1 95.56 179 ARG A CA 1
ATOM 1402 C C . ARG A 1 179 ? 6.199 -26.031 0.39 1 95.56 179 ARG A C 1
ATOM 1404 O O . ARG A 1 179 ? 5.637 -27.031 -0.078 1 95.56 179 ARG A O 1
ATOM 1411 N N . VAL A 1 180 ? 6.152 -24.875 -0.086 1 96.06 180 VAL A N 1
ATOM 1412 C CA . VAL A 1 180 ? 5.492 -24.641 -1.367 1 96.06 180 VAL A CA 1
ATOM 1413 C C . VAL A 1 180 ? 6.23 -25.391 -2.471 1 96.06 180 VAL A C 1
ATOM 1415 O O . VAL A 1 180 ? 5.605 -26.047 -3.307 1 96.06 180 VAL A O 1
ATOM 1418 N N . GLN A 1 181 ? 7.523 -25.344 -2.439 1 95.62 181 GLN A N 1
ATOM 1419 C CA . GLN A 1 181 ? 8.359 -26 -3.441 1 95.62 181 GLN A CA 1
ATOM 1420 C C . GLN A 1 181 ? 8.234 -27.531 -3.344 1 95.62 181 GLN A C 1
ATOM 1422 O O . GLN A 1 181 ? 8.438 -28.234 -4.332 1 95.62 181 GLN A O 1
ATOM 1427 N N . GLU A 1 182 ? 7.902 -27.984 -2.23 1 95.5 182 GLU A N 1
ATOM 1428 C CA . GLU A 1 182 ? 7.695 -29.422 -2.025 1 95.5 182 GLU A CA 1
ATOM 1429 C C . GLU A 1 182 ? 6.375 -29.875 -2.637 1 95.5 182 GLU A C 1
ATOM 1431 O O . GLU A 1 182 ? 6.199 -31.062 -2.939 1 95.5 182 GLU A O 1
ATOM 1436 N N . ARG A 1 183 ? 5.473 -28.984 -2.867 1 95 183 ARG A N 1
ATOM 1437 C CA . ARG A 1 183 ? 4.113 -29.359 -3.246 1 95 183 ARG A CA 1
ATOM 1438 C C . ARG A 1 183 ? 3.857 -29.062 -4.723 1 95 183 ARG A C 1
ATOM 1440 O O . ARG A 1 183 ? 2.898 -29.578 -5.305 1 95 183 ARG A O 1
ATOM 1447 N N . THR A 1 184 ? 4.637 -28.203 -5.234 1 96.19 184 THR A N 1
ATOM 1448 C CA . THR A 1 184 ? 4.422 -27.844 -6.629 1 96.19 184 THR A CA 1
ATOM 1449 C C . THR A 1 184 ? 5.727 -27.391 -7.281 1 96.19 184 THR A C 1
ATOM 1451 O O . THR A 1 184 ? 6.723 -27.156 -6.594 1 96.19 184 THR A O 1
ATOM 1454 N N . GLN A 1 185 ? 5.742 -27.344 -8.617 1 97.12 185 GLN A N 1
ATOM 1455 C CA . GLN A 1 185 ? 6.891 -26.859 -9.375 1 97.12 185 GLN A CA 1
ATOM 1456 C C . GLN A 1 185 ? 6.723 -25.391 -9.742 1 97.12 185 GLN A C 1
ATOM 1458 O O . GLN A 1 185 ? 5.602 -24.922 -9.938 1 97.12 185 GLN A O 1
ATOM 1463 N N . ALA A 1 186 ? 7.867 -24.766 -9.852 1 98.06 186 ALA A N 1
ATOM 1464 C CA . ALA A 1 186 ? 7.852 -23.375 -10.32 1 98.06 186 ALA A CA 1
ATOM 1465 C C . ALA A 1 186 ? 7.395 -23.297 -11.773 1 98.06 186 ALA A C 1
ATOM 1467 O O . ALA A 1 186 ? 7.754 -24.141 -12.594 1 98.06 186 ALA A O 1
ATOM 1468 N N . VAL A 1 187 ? 6.664 -22.297 -12.055 1 98.25 187 VAL A N 1
ATOM 1469 C CA . VAL A 1 187 ? 6.301 -22.078 -13.453 1 98.25 187 VAL A CA 1
ATOM 1470 C C . VAL A 1 187 ? 6.68 -20.656 -13.859 1 98.25 187 VAL A C 1
ATOM 1472 O O . VAL A 1 187 ? 6.785 -19.766 -13.008 1 98.25 187 VAL A O 1
ATOM 1475 N N . ILE A 1 188 ? 6.914 -20.516 -15.148 1 98 188 ILE A N 1
ATOM 1476 C CA . ILE A 1 188 ? 7.242 -19.203 -15.695 1 98 188 ILE A CA 1
ATOM 1477 C C . ILE A 1 188 ? 5.957 -18.453 -16.047 1 98 188 ILE A C 1
ATOM 1479 O O . ILE A 1 188 ? 4.871 -19.047 -16.047 1 98 188 ILE A O 1
ATOM 1483 N N . TYR A 1 189 ? 6.133 -17.234 -16.297 1 98.12 189 TYR A N 1
ATOM 1484 C CA . TYR A 1 189 ? 5.008 -16.328 -16.5 1 98.12 189 TYR A CA 1
ATOM 1485 C C . TYR A 1 189 ? 4.086 -16.828 -17.609 1 98.12 189 TYR A C 1
ATOM 1487 O O . TYR A 1 189 ? 2.863 -16.812 -17.453 1 98.12 189 TYR A O 1
ATOM 1495 N N . THR A 1 190 ? 4.59 -17.344 -18.703 1 97.44 190 THR A N 1
ATOM 1496 C CA . THR A 1 190 ? 3.797 -17.719 -19.859 1 97.44 190 THR A CA 1
ATOM 1497 C C . THR A 1 190 ? 2.967 -18.969 -19.578 1 97.44 190 THR A C 1
ATOM 1499 O O . THR A 1 190 ? 2.031 -19.281 -20.312 1 97.44 190 THR A O 1
ATOM 1502 N N . GLU A 1 191 ? 3.291 -19.672 -18.484 1 98.19 191 GLU A N 1
ATOM 1503 C CA . GLU A 1 191 ? 2.588 -20.891 -18.141 1 98.19 191 GLU A CA 1
ATOM 1504 C C . GLU A 1 191 ? 1.622 -20.672 -16.984 1 98.19 191 GLU A C 1
ATOM 1506 O O . GLU A 1 191 ? 0.89 -21.578 -16.594 1 98.19 191 GLU A O 1
ATOM 1511 N N . LEU A 1 192 ? 1.623 -19.5 -16.5 1 98.5 192 LEU A N 1
ATOM 1512 C CA . LEU A 1 192 ? 0.936 -19.219 -15.242 1 98.5 192 LEU A CA 1
ATOM 1513 C C . LEU A 1 192 ? -0.572 -19.391 -15.398 1 98.5 192 LEU A C 1
ATOM 1515 O O . LEU A 1 192 ? -1.216 -20.031 -14.562 1 98.5 192 LEU A O 1
ATOM 1519 N N . ALA A 1 193 ? -1.116 -18.891 -16.438 1 98.25 193 ALA A N 1
ATOM 1520 C CA . ALA A 1 193 ? -2.561 -18.938 -16.641 1 98.25 193 ALA A CA 1
ATOM 1521 C C . ALA A 1 193 ? -3.057 -20.391 -16.688 1 98.25 193 ALA A C 1
ATOM 1523 O O . ALA A 1 193 ? -4.027 -20.734 -16 1 98.25 193 ALA A O 1
ATOM 1524 N N . ALA A 1 194 ? -2.383 -21.172 -17.438 1 98 194 ALA A N 1
ATOM 1525 C CA . ALA A 1 194 ? -2.766 -22.578 -17.562 1 98 194 ALA A CA 1
ATOM 1526 C C . ALA A 1 194 ? -2.65 -23.297 -16.219 1 98 194 ALA A C 1
ATOM 1528 O O . ALA A 1 194 ? -3.521 -24.094 -15.859 1 98 194 ALA A O 1
ATOM 1529 N N . THR A 1 195 ? -1.581 -23 -15.523 1 98.31 195 THR A N 1
ATOM 1530 C CA . THR A 1 195 ? -1.348 -23.656 -14.234 1 98.31 195 THR A CA 1
ATOM 1531 C C . THR A 1 195 ? -2.426 -23.266 -13.227 1 98.31 195 THR A C 1
ATOM 1533 O O . THR A 1 195 ? -2.893 -24.109 -12.453 1 98.31 195 THR A O 1
ATOM 1536 N N . VAL A 1 196 ? -2.816 -22.016 -13.219 1 98.38 196 VAL A N 1
ATOM 1537 C CA . VAL A 1 196 ? -3.885 -21.531 -12.344 1 98.38 196 VAL A CA 1
ATOM 1538 C C . VAL A 1 196 ? -5.18 -22.281 -12.664 1 98.38 196 VAL A C 1
ATOM 1540 O O . VAL A 1 196 ? -5.875 -22.75 -11.758 1 98.38 196 VAL A O 1
ATOM 1543 N N . GLY A 1 197 ? -5.5 -22.406 -13.953 1 97.44 197 GLY A N 1
ATOM 1544 C CA . GLY A 1 197 ? -6.684 -23.141 -14.367 1 97.44 197 GLY A CA 1
ATOM 1545 C C . GLY A 1 197 ? -6.68 -24.594 -13.906 1 97.44 197 GLY A C 1
ATOM 1546 O O . GLY A 1 197 ? -7.699 -25.094 -13.43 1 97.44 197 GLY A O 1
ATOM 1547 N N . GLU A 1 198 ? -5.555 -25.203 -14.023 1 97.06 198 GLU A N 1
ATOM 1548 C CA . GLU A 1 198 ? -5.418 -26.609 -13.625 1 97.06 198 GLU A CA 1
ATOM 1549 C C . GLU A 1 198 ? -5.59 -26.766 -12.117 1 97.06 198 GLU A C 1
ATOM 1551 O O . GLU A 1 198 ? -6.227 -27.719 -11.664 1 97.06 198 GLU A O 1
ATOM 1556 N N . ALA A 1 199 ? -5.023 -25.844 -11.422 1 96.62 199 ALA A N 1
ATOM 1557 C CA . ALA A 1 199 ? -5.094 -25.922 -9.961 1 96.62 199 ALA A CA 1
ATOM 1558 C C . ALA A 1 199 ? -6.531 -25.75 -9.469 1 96.62 199 ALA A C 1
ATOM 1560 O O . ALA A 1 199 ? -6.918 -26.344 -8.461 1 96.62 199 ALA A O 1
ATOM 1561 N N . ALA A 1 200 ? -7.262 -24.938 -10.172 1 95.56 200 ALA A N 1
ATOM 1562 C CA . ALA A 1 200 ? -8.648 -24.672 -9.781 1 95.56 200 ALA A CA 1
ATOM 1563 C C . ALA A 1 200 ? -9.508 -25.922 -9.945 1 95.56 200 ALA A C 1
ATOM 1565 O O . ALA A 1 200 ? -10.523 -26.062 -9.258 1 95.56 200 ALA A O 1
ATOM 1566 N N . THR A 1 201 ? -9.156 -26.734 -10.836 1 89.12 201 THR A N 1
ATOM 1567 C CA . THR A 1 201 ? -9.93 -27.953 -11.117 1 89.12 201 THR A CA 1
ATOM 1568 C C . THR A 1 201 ? -9.555 -29.062 -10.141 1 89.12 201 THR A C 1
ATOM 1570 O O . THR A 1 201 ? -10.297 -30.031 -9.992 1 89.12 201 THR A O 1
ATOM 1573 N N . ARG A 1 202 ? -8.414 -28.922 -9.578 1 76.69 202 ARG A N 1
ATOM 1574 C CA . ARG A 1 202 ? -7.973 -29.938 -8.617 1 76.69 202 ARG A CA 1
ATOM 1575 C C . ARG A 1 202 ? -8.641 -29.734 -7.262 1 76.69 202 ARG A C 1
ATOM 1577 O O . ARG A 1 202 ? -8.234 -30.328 -6.27 1 76.69 202 ARG A O 1
ATOM 1584 N N . GLN A 1 203 ? -9.891 -29.188 -7.191 1 65.31 203 GLN A N 1
ATOM 1585 C CA . GLN A 1 203 ? -10.547 -28.953 -5.906 1 65.31 203 GLN A CA 1
ATOM 1586 C C . GLN A 1 203 ? -11.008 -30.25 -5.273 1 65.31 203 GLN A C 1
ATOM 1588 O O . GLN A 1 203 ? -11.32 -31.219 -5.977 1 65.31 203 GLN A O 1
ATOM 1593 N N . MET B 1 1 ? 6.629 -15.555 20.688 1 20.41 1 MET B N 1
ATOM 1594 C CA . MET B 1 1 ? 7.594 -15.555 19.578 1 20.41 1 MET B CA 1
ATOM 1595 C C . MET B 1 1 ? 7.207 -14.539 18.516 1 20.41 1 MET B C 1
ATOM 1597 O O . MET B 1 1 ? 6.273 -14.773 17.75 1 20.41 1 MET B O 1
ATOM 1601 N N . THR B 1 2 ? 7.27 -13.219 18.922 1 23.72 2 THR B N 1
ATOM 1602 C CA . THR B 1 2 ? 6.742 -11.961 18.422 1 23.72 2 THR B CA 1
ATOM 1603 C C . THR B 1 2 ? 7.438 -11.57 17.109 1 23.72 2 THR B C 1
ATOM 1605 O O . THR B 1 2 ? 8.656 -11.375 17.094 1 23.72 2 THR B O 1
ATOM 1608 N N . SER B 1 3 ? 6.945 -12.195 15.977 1 27.06 3 SER B N 1
ATOM 1609 C CA . SER B 1 3 ? 7.648 -12.281 14.695 1 27.06 3 SER B CA 1
ATOM 1610 C C . SER B 1 3 ? 8.172 -10.914 14.273 1 27.06 3 SER B C 1
ATOM 1612 O O . SER B 1 3 ? 7.422 -9.938 14.219 1 27.06 3 SER B O 1
ATOM 1614 N N . PRO B 1 4 ? 9.523 -10.727 14.438 1 29.72 4 PRO B N 1
ATOM 1615 C CA . PRO B 1 4 ? 10.289 -9.484 14.312 1 29.72 4 PRO B CA 1
ATOM 1616 C C . PRO B 1 4 ? 10.203 -8.875 12.914 1 29.72 4 PRO B C 1
ATOM 1618 O O . PRO B 1 4 ? 10.859 -9.359 11.984 1 29.72 4 PRO B O 1
ATOM 1621 N N . LEU B 1 5 ? 9.016 -8.484 12.562 1 29.91 5 LEU B N 1
ATOM 1622 C CA . LEU B 1 5 ? 8.758 -8.195 11.156 1 29.91 5 LEU B CA 1
ATOM 1623 C C . LEU B 1 5 ? 9.688 -7.094 10.656 1 29.91 5 LEU B C 1
ATOM 1625 O O . LEU B 1 5 ? 9.461 -6.527 9.586 1 29.91 5 LEU B O 1
ATOM 1629 N N . TYR B 1 6 ? 10.367 -6.465 11.539 1 30.12 6 TYR B N 1
ATOM 1630 C CA . TYR B 1 6 ? 10.766 -5.152 11.039 1 30.12 6 TYR B CA 1
ATOM 1631 C C . TYR B 1 6 ? 11.938 -5.273 10.07 1 30.12 6 TYR B C 1
ATOM 1633 O O . TYR B 1 6 ? 13.008 -5.758 10.438 1 30.12 6 TYR B O 1
ATOM 1641 N N . PRO B 1 7 ? 11.742 -5.449 8.727 1 32.94 7 PRO B N 1
ATOM 1642 C CA . PRO B 1 7 ? 12.953 -5.703 7.938 1 32.94 7 PRO B CA 1
ATOM 1643 C C . PRO B 1 7 ? 13.984 -4.582 8.062 1 32.94 7 PRO B C 1
ATOM 1645 O O . PRO B 1 7 ? 13.625 -3.445 8.383 1 32.94 7 PRO B O 1
ATOM 1648 N N . PRO B 1 8 ? 15.289 -4.98 8.047 1 28.55 8 PRO B N 1
ATOM 1649 C CA . PRO B 1 8 ? 16.469 -4.129 8.25 1 28.55 8 PRO B CA 1
ATOM 1650 C C . PRO B 1 8 ? 16.547 -2.986 7.246 1 28.55 8 PRO B C 1
ATOM 1652 O O . PRO B 1 8 ? 15.945 -3.064 6.168 1 28.55 8 PRO B O 1
ATOM 1655 N N . ALA B 1 9 ? 17.266 -1.95 7.602 1 29.28 9 ALA B N 1
ATOM 1656 C CA . ALA B 1 9 ? 17.5 -0.643 7 1 29.28 9 ALA B CA 1
ATOM 1657 C C . ALA B 1 9 ? 18.078 -0.786 5.594 1 29.28 9 ALA B C 1
ATOM 1659 O O . ALA B 1 9 ? 18.938 -1.642 5.348 1 29.28 9 ALA B O 1
ATOM 1660 N N . VAL B 1 10 ? 17.469 -0.223 4.535 1 33.41 10 VAL B N 1
ATOM 1661 C CA . VAL B 1 10 ? 17.75 -0.276 3.105 1 33.41 10 VAL B CA 1
ATOM 1662 C C . VAL B 1 10 ? 19.141 0.319 2.836 1 33.41 10 VAL B C 1
ATOM 1664 O O . VAL B 1 10 ? 19.422 1.454 3.227 1 33.41 10 VAL B O 1
ATOM 1667 N N . PRO B 1 11 ? 20.25 -0.52 2.678 1 27.97 11 PRO B N 1
ATOM 1668 C CA . PRO B 1 11 ? 21.484 0.147 2.254 1 27.97 11 PRO B CA 1
ATOM 1669 C C . PRO B 1 11 ? 21.281 1.045 1.036 1 27.97 11 PRO B C 1
ATOM 1671 O O . PRO B 1 11 ? 20.359 0.81 0.236 1 27.97 11 PRO B O 1
ATOM 1674 N N . ALA B 1 12 ? 22.094 2.168 0.915 1 30.03 12 ALA B N 1
ATOM 1675 C CA . ALA B 1 12 ? 22.203 3.277 -0.029 1 30.03 12 ALA B CA 1
ATOM 1676 C C . ALA B 1 12 ? 22.312 2.77 -1.463 1 30.03 12 ALA B C 1
ATOM 1678 O O . ALA B 1 12 ? 22.344 3.561 -2.408 1 30.03 12 ALA B O 1
ATOM 1679 N N . GLY B 1 13 ? 22.781 1.554 -1.647 1 30.72 13 GLY B N 1
ATOM 1680 C CA . GLY B 1 13 ? 23.062 1.251 -3.043 1 30.72 13 GLY B CA 1
ATOM 1681 C C . GLY B 1 13 ? 21.797 0.973 -3.854 1 30.72 13 GLY B C 1
ATOM 1682 O O . GLY B 1 13 ? 21.297 -0.149 -3.852 1 30.72 13 GLY B O 1
ATOM 1683 N N . HIS B 1 14 ? 20.906 1.803 -3.928 1 39.34 14 HIS B N 1
ATOM 1684 C CA . HIS B 1 14 ? 19.766 1.638 -4.824 1 39.34 14 HIS B CA 1
ATOM 1685 C C . HIS B 1 14 ? 20.219 1.155 -6.199 1 39.34 14 HIS B C 1
ATOM 1687 O O . HIS B 1 14 ? 21.062 1.78 -6.836 1 39.34 14 HIS B O 1
ATOM 1693 N N . PRO B 1 15 ? 20.125 -0.083 -6.512 1 42 15 PRO B N 1
ATOM 1694 C CA . PRO B 1 15 ? 20.547 -0.447 -7.867 1 42 15 PRO B CA 1
ATOM 1695 C C . PRO B 1 15 ? 20.047 0.531 -8.922 1 42 15 PRO B C 1
ATOM 1697 O O . PRO B 1 15 ? 19.156 1.338 -8.656 1 42 15 PRO B O 1
ATOM 1700 N N . THR B 1 16 ? 20.625 0.451 -10.281 1 46.59 16 THR B N 1
ATOM 1701 C CA . THR B 1 16 ? 20.688 1.236 -11.508 1 46.59 16 THR B CA 1
ATOM 1702 C C . THR B 1 16 ? 19.281 1.665 -11.945 1 46.59 16 THR B C 1
ATOM 1704 O O . THR B 1 16 ? 19.141 2.59 -12.742 1 46.59 16 THR B O 1
ATOM 1707 N N . SER B 1 17 ? 18.234 0.891 -11.734 1 58.25 17 SER B N 1
ATOM 1708 C CA . SER B 1 17 ? 17.062 1.457 -12.383 1 58.25 17 SER B CA 1
ATOM 1709 C C . SER B 1 17 ? 16.344 2.451 -11.469 1 58.25 17 SER B C 1
ATOM 1711 O O . SER B 1 17 ? 16.047 2.141 -10.312 1 58.25 17 SER B O 1
ATOM 1713 N N . GLY B 1 18 ? 16.703 3.723 -11.516 1 69.88 18 GLY B N 1
ATOM 1714 C CA . GLY B 1 18 ? 16.125 4.891 -10.867 1 69.88 18 GLY B CA 1
ATOM 1715 C C . GLY B 1 18 ? 14.641 4.746 -10.594 1 69.88 18 GLY B C 1
ATOM 1716 O O . GLY B 1 18 ? 14.047 3.709 -10.898 1 69.88 18 GLY B O 1
ATOM 1717 N N . PRO B 1 19 ? 14.016 5.594 -9.898 1 86.06 19 PRO B N 1
ATOM 1718 C CA . PRO B 1 19 ? 12.57 5.629 -9.656 1 86.06 19 PRO B CA 1
ATOM 1719 C C . PRO B 1 19 ? 11.75 5.543 -10.938 1 86.06 19 PRO B C 1
ATOM 1721 O O . PRO B 1 19 ? 12.125 6.133 -11.953 1 86.06 19 PRO B O 1
ATOM 1724 N N . ALA B 1 20 ? 10.773 4.688 -10.898 1 92.5 20 ALA B N 1
ATOM 1725 C CA . ALA B 1 20 ? 9.914 4.523 -12.062 1 92.5 20 ALA B CA 1
ATOM 1726 C C . ALA B 1 20 ? 9.234 5.844 -12.43 1 92.5 20 ALA B C 1
ATOM 1728 O O . ALA B 1 20 ? 8.82 6.602 -11.555 1 92.5 20 ALA B O 1
ATOM 1729 N N . THR B 1 21 ? 9.062 6.09 -13.758 1 94 21 THR B N 1
ATOM 1730 C CA . THR B 1 21 ? 8.438 7.316 -14.25 1 94 21 T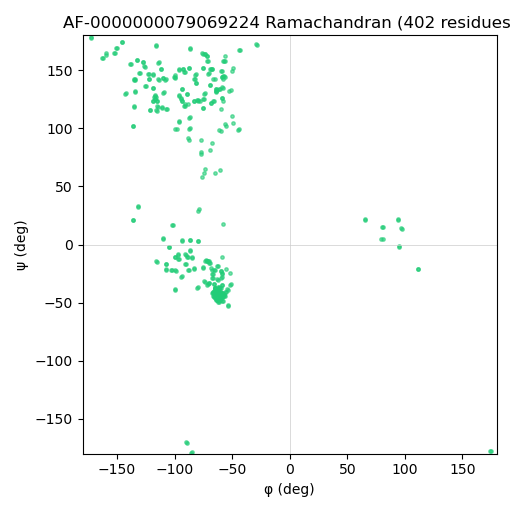HR B CA 1
ATOM 1731 C C . THR B 1 21 ? 7.035 7.031 -14.781 1 94 21 THR B C 1
ATOM 1733 O O . THR B 1 21 ? 6.23 7.949 -14.953 1 94 21 THR B O 1
ATOM 1736 N N . GLY B 1 22 ? 6.785 5.836 -15.023 1 94.88 22 GLY B N 1
ATOM 1737 C CA . GLY B 1 22 ? 5.484 5.449 -15.539 1 94.88 22 GLY B CA 1
ATOM 1738 C C . GLY B 1 22 ? 5.535 4.961 -16.984 1 94.88 22 GLY B C 1
ATOM 1739 O O . GLY B 1 22 ? 4.648 4.23 -17.422 1 94.88 22 GLY B O 1
ATOM 1740 N N . THR B 1 23 ? 6.516 5.289 -17.734 1 94.06 23 THR B N 1
ATOM 1741 C CA . THR B 1 23 ? 6.539 5.004 -19.156 1 94.06 23 THR B CA 1
ATOM 1742 C C . THR B 1 23 ? 7.312 3.717 -19.438 1 94.06 23 THR B C 1
ATOM 1744 O O . THR B 1 23 ? 7.258 3.182 -20.547 1 94.06 23 THR B O 1
ATOM 1747 N N . GLU B 1 24 ? 8.023 3.184 -18.531 1 96.5 24 GLU B N 1
ATOM 1748 C CA . GLU B 1 24 ? 8.867 2.014 -18.75 1 96.5 24 GLU B CA 1
ATOM 1749 C C . GLU B 1 24 ? 8.047 0.803 -19.172 1 96.5 24 GLU B C 1
ATOM 1751 O O . GLU B 1 24 ? 7.004 0.513 -18.578 1 96.5 24 GLU B O 1
ATOM 1756 N N . PRO B 1 25 ? 8.492 0.083 -20.203 1 96.81 25 PRO B N 1
ATOM 1757 C CA . PRO B 1 25 ? 7.828 -1.172 -20.562 1 96.81 25 PRO B CA 1
ATOM 1758 C C . PRO B 1 25 ? 8.281 -2.35 -19.703 1 96.81 25 PRO B C 1
ATOM 1760 O O . PRO B 1 25 ? 9.43 -2.387 -19.25 1 96.81 25 PRO B O 1
ATOM 1763 N N . PHE B 1 26 ? 7.328 -3.213 -19.5 1 96.62 26 PHE B N 1
ATOM 1764 C CA . PHE B 1 26 ? 7.727 -4.512 -18.969 1 96.62 26 PHE B CA 1
ATOM 1765 C C . PHE B 1 26 ? 8.469 -5.324 -20.016 1 96.62 26 PHE B C 1
ATOM 1767 O O . PHE B 1 26 ? 8.242 -5.148 -21.219 1 96.62 26 PHE B O 1
ATOM 1774 N N . ILE B 1 27 ? 9.391 -6.086 -19.547 1 96.81 27 ILE B N 1
ATOM 1775 C CA . ILE B 1 27 ? 10.023 -7.074 -20.422 1 96.81 27 ILE B CA 1
ATOM 1776 C C . ILE B 1 27 ? 9.273 -8.398 -20.328 1 96.81 27 ILE B C 1
ATOM 1778 O O . ILE B 1 27 ? 9.133 -8.969 -19.25 1 96.81 27 ILE B O 1
ATOM 1782 N N . GLY B 1 28 ? 8.711 -8.906 -21.438 1 95.5 28 GLY B N 1
ATOM 1783 C CA . GLY B 1 28 ? 7.977 -10.164 -21.453 1 95.5 28 GLY B CA 1
ATOM 1784 C C . GLY B 1 28 ? 6.477 -9.977 -21.297 1 95.5 28 GLY B C 1
ATOM 1785 O O . GLY B 1 28 ? 5.727 -10.953 -21.266 1 95.5 28 GLY B O 1
ATOM 1786 N N . LEU B 1 29 ? 6.043 -8.789 -21.141 1 95.88 29 LEU B N 1
ATOM 1787 C CA . LEU B 1 29 ? 4.637 -8.43 -20.984 1 95.88 29 LEU B CA 1
ATOM 1788 C C . LEU B 1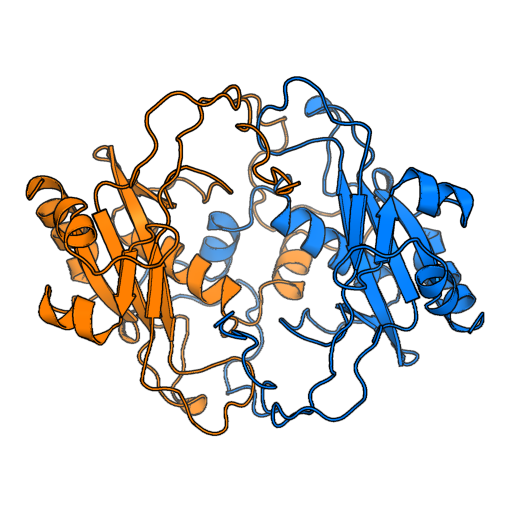 29 ? 4.316 -7.125 -21.703 1 95.88 29 LEU B C 1
ATOM 1790 O O . LEU B 1 29 ? 5.07 -6.156 -21.594 1 95.88 29 LEU B O 1
ATOM 1794 N N . ASP B 1 30 ? 3.27 -7.141 -22.484 1 95.75 30 ASP B N 1
ATOM 1795 C CA . ASP B 1 30 ? 2.855 -5.926 -23.172 1 95.75 30 ASP B CA 1
ATOM 1796 C C . ASP B 1 30 ? 2.123 -4.977 -22.234 1 95.75 30 ASP B C 1
ATOM 1798 O O . ASP B 1 30 ? 0.896 -4.867 -22.281 1 95.75 30 ASP B O 1
ATOM 1802 N N . ALA B 1 31 ? 2.814 -4.297 -21.453 1 97.12 31 ALA B N 1
ATOM 1803 C CA . ALA B 1 31 ? 2.307 -3.346 -20.469 1 97.12 31 ALA B CA 1
ATOM 1804 C C . ALA B 1 31 ? 3.408 -2.4 -20 1 97.12 31 ALA B C 1
ATOM 1806 O O . ALA B 1 31 ? 4.594 -2.684 -20.172 1 97.12 31 ALA B O 1
ATOM 1807 N N . THR B 1 32 ? 3.049 -1.31 -19.453 1 97.25 32 THR B N 1
ATOM 1808 C CA . THR B 1 32 ? 3.982 -0.334 -18.906 1 97.25 32 THR B CA 1
ATOM 1809 C C . THR B 1 32 ? 3.785 -0.194 -17.391 1 97.25 32 THR B C 1
ATOM 1811 O O . THR B 1 32 ? 2.82 -0.722 -16.844 1 97.25 32 THR B O 1
ATOM 1814 N N . VAL B 1 33 ? 4.707 0.529 -16.781 1 97.12 33 VAL B N 1
ATOM 1815 C CA . VAL B 1 33 ? 4.578 0.862 -15.367 1 97.12 33 VAL B CA 1
ATOM 1816 C C . VAL B 1 33 ? 3.283 1.638 -15.141 1 97.12 33 VAL B C 1
ATOM 1818 O O . VAL B 1 33 ? 2.621 1.462 -14.109 1 97.12 33 VAL B O 1
ATOM 1821 N N . LEU B 1 34 ? 2.918 2.449 -16.109 1 97.12 34 LEU B N 1
ATOM 1822 C CA . LEU B 1 34 ? 1.666 3.191 -16 1 97.12 34 LEU B CA 1
ATOM 1823 C C . LEU B 1 34 ? 0.476 2.24 -15.938 1 97.12 34 LEU B C 1
ATOM 1825 O O . LEU B 1 34 ? -0.453 2.457 -15.156 1 97.12 34 LEU B O 1
ATOM 1829 N N . ASP B 1 35 ? 0.484 1.187 -16.703 1 96.94 35 ASP B N 1
ATOM 1830 C CA . ASP B 1 35 ? -0.569 0.177 -16.656 1 96.94 35 ASP B CA 1
ATOM 1831 C C . ASP B 1 35 ? -0.635 -0.481 -15.273 1 96.94 35 ASP B C 1
ATOM 1833 O O . ASP B 1 35 ? -1.723 -0.732 -14.758 1 96.94 35 ASP B O 1
ATOM 1837 N N . PHE B 1 36 ? 0.521 -0.726 -14.766 1 97.25 36 PHE B N 1
ATOM 1838 C CA . PHE B 1 36 ? 0.624 -1.294 -13.422 1 97.25 36 PHE B CA 1
ATOM 1839 C C . PHE B 1 36 ? 0.029 -0.347 -12.391 1 97.25 36 PHE B C 1
ATOM 1841 O O . PHE B 1 36 ? -0.775 -0.76 -11.547 1 97.25 36 PHE B O 1
ATOM 1848 N N . TRP B 1 37 ? 0.401 0.93 -12.461 1 97.12 37 TRP B N 1
ATOM 1849 C CA . TRP B 1 37 ? -0.139 1.906 -11.516 1 97.12 37 TRP B CA 1
ATOM 1850 C C . TRP B 1 37 ? -1.653 2.018 -11.656 1 97.12 37 TRP B C 1
ATOM 1852 O O . TRP B 1 37 ? -2.373 2.098 -10.656 1 97.12 37 TRP B O 1
ATOM 1862 N N . ARG B 1 38 ? -2.176 1.949 -12.828 1 95.88 38 ARG B N 1
ATOM 1863 C CA . ARG B 1 38 ? -3.615 1.991 -13.062 1 95.88 38 ARG B CA 1
ATOM 1864 C C . ARG B 1 38 ? -4.305 0.772 -12.461 1 95.88 38 ARG B C 1
ATOM 1866 O O . ARG B 1 38 ? -5.406 0.882 -11.914 1 95.88 38 ARG B O 1
ATOM 1873 N N . PHE B 1 39 ? -3.678 -0.326 -12.539 1 95.81 39 PHE B N 1
ATOM 1874 C CA . PHE B 1 39 ? -4.211 -1.565 -11.984 1 95.81 39 PHE B CA 1
ATOM 1875 C C . PHE B 1 39 ? -4.312 -1.48 -10.469 1 95.81 39 PHE B C 1
ATOM 1877 O O . PHE B 1 39 ? -5.355 -1.79 -9.891 1 95.81 39 PHE B O 1
ATOM 1884 N N . GLY B 1 40 ? -3.309 -0.986 -9.891 1 95 40 GLY B N 1
ATOM 1885 C CA . GLY B 1 40 ? -3.199 -1.167 -8.453 1 95 40 GLY B CA 1
ATOM 1886 C C . GLY B 1 40 ? -3.566 0.076 -7.668 1 95 40 GLY B C 1
ATOM 1887 O O . GLY B 1 40 ? -3.91 -0.009 -6.488 1 95 40 GLY B O 1
ATOM 1888 N N . MET B 1 41 ? -3.486 1.226 -8.32 1 94.81 41 MET B N 1
ATOM 1889 C CA . MET B 1 41 ? -3.533 2.459 -7.543 1 94.81 41 MET B CA 1
ATOM 1890 C C . MET B 1 41 ? -4.523 3.447 -8.148 1 94.81 41 MET B C 1
ATOM 1892 O O . MET B 1 41 ? -4.328 4.66 -8.062 1 94.81 41 MET B O 1
ATOM 1896 N N . SER B 1 42 ? -5.598 2.973 -8.742 1 93.12 42 SER B N 1
ATOM 1897 C CA . SER B 1 42 ? -6.465 3.893 -9.469 1 93.12 42 SER B CA 1
ATOM 1898 C C . SER B 1 42 ? -7.688 4.277 -8.641 1 93.12 42 SER B C 1
ATOM 1900 O O . SER B 1 42 ? -8.359 5.262 -8.938 1 93.12 42 SER B O 1
ATOM 1902 N N . ASP B 1 43 ? -8.062 3.482 -7.66 1 90.25 43 ASP B N 1
ATOM 1903 C CA . ASP B 1 43 ? -9.156 3.867 -6.77 1 90.25 43 ASP B CA 1
ATOM 1904 C C . ASP B 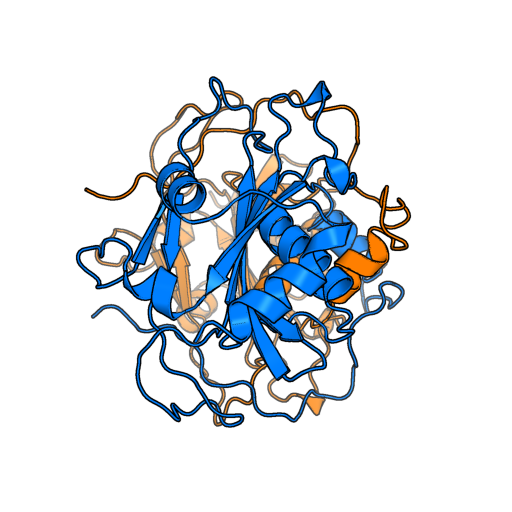1 43 ? -8.641 4.699 -5.598 1 90.25 43 ASP B C 1
ATOM 1906 O O . ASP B 1 43 ? -8.227 4.152 -4.574 1 90.25 43 ASP B O 1
ATOM 1910 N N . LEU B 1 44 ? -8.789 5.965 -5.719 1 89.88 44 LEU B N 1
ATOM 1911 C CA . LEU B 1 44 ? -8.172 6.891 -4.777 1 89.88 44 LEU B CA 1
ATOM 1912 C C . LEU B 1 44 ? -8.977 6.98 -3.486 1 89.88 44 LEU B C 1
ATOM 1914 O O . LEU B 1 44 ? -8.609 7.715 -2.568 1 89.88 44 LEU B O 1
ATOM 1918 N N . ARG B 1 45 ? -10.07 6.195 -3.324 1 86.81 45 ARG B N 1
ATOM 1919 C CA . ARG B 1 45 ? -10.891 6.191 -2.119 1 86.81 45 ARG B CA 1
ATOM 1920 C C . ARG B 1 45 ? -10.367 5.191 -1.099 1 86.81 45 ARG B C 1
ATOM 1922 O O . ARG B 1 45 ? -10.82 5.164 0.047 1 86.81 45 ARG B O 1
ATOM 1929 N N . THR B 1 46 ? -9.406 4.355 -1.604 1 88.06 46 THR B N 1
ATOM 1930 C CA . THR B 1 46 ? -8.914 3.328 -0.696 1 88.06 46 THR B CA 1
ATOM 1931 C C . THR B 1 46 ? -8.125 3.953 0.451 1 88.06 46 THR B C 1
ATOM 1933 O O . THR B 1 46 ? -7.48 4.988 0.276 1 88.06 46 THR B O 1
ATOM 1936 N N . ASN B 1 47 ? -8.141 3.289 1.577 1 87.25 47 ASN B N 1
ATOM 1937 C CA . ASN B 1 47 ? -7.445 3.801 2.752 1 87.25 47 ASN B CA 1
ATOM 1938 C C . ASN B 1 47 ? -5.941 3.904 2.512 1 87.25 47 ASN B C 1
ATOM 1940 O O . ASN B 1 47 ? -5.305 4.867 2.939 1 87.25 47 ASN B O 1
ATOM 1944 N N . THR B 1 48 ? -5.383 2.898 1.88 1 90.25 48 THR B N 1
ATOM 1945 C CA . THR B 1 48 ? -3.953 2.891 1.587 1 90.25 48 THR B CA 1
ATOM 1946 C C . THR B 1 48 ? -3.568 4.105 0.746 1 90.25 48 THR B C 1
ATOM 1948 O O . THR B 1 48 ? -2.648 4.844 1.1 1 90.25 48 THR B O 1
ATOM 1951 N N . LEU B 1 49 ? -4.289 4.363 -0.296 1 93.56 49 LEU B N 1
ATOM 1952 C CA . LEU B 1 49 ? -3.928 5.457 -1.19 1 93.56 49 LEU B CA 1
ATOM 1953 C C . LEU B 1 49 ? -4.25 6.809 -0.557 1 93.56 49 LEU B C 1
ATOM 1955 O O . LEU B 1 49 ? -3.549 7.793 -0.795 1 93.56 49 LEU B O 1
ATOM 1959 N N . ARG B 1 50 ? -5.312 6.82 0.267 1 94.44 50 ARG B N 1
ATOM 1960 C CA . ARG B 1 50 ? -5.598 8.047 1.001 1 94.44 50 ARG B CA 1
ATOM 1961 C C . ARG B 1 50 ? -4.402 8.469 1.851 1 94.44 50 ARG B C 1
ATOM 1963 O O . ARG B 1 50 ? -4.062 9.648 1.917 1 94.44 50 ARG B O 1
ATOM 1970 N N . GLY B 1 51 ? -3.789 7.492 2.51 1 96.5 51 GLY B N 1
ATOM 1971 C CA . GLY B 1 51 ? -2.582 7.766 3.273 1 96.5 51 GLY B CA 1
ATOM 1972 C C . GLY B 1 51 ? -1.445 8.297 2.42 1 96.5 51 GLY B C 1
ATOM 1973 O O . GLY B 1 51 ? -0.813 9.297 2.77 1 96.5 51 GLY B O 1
ATOM 1974 N N . TYR B 1 52 ? -1.219 7.648 1.296 1 96.62 52 TYR B N 1
ATOM 1975 C CA . TYR B 1 52 ? -0.158 8.078 0.392 1 96.62 52 TYR B CA 1
ATOM 1976 C C . TYR B 1 52 ? -0.456 9.461 -0.177 1 96.62 52 TYR B C 1
ATOM 1978 O O . TYR B 1 52 ? 0.455 10.273 -0.36 1 96.62 52 TYR B O 1
ATOM 1986 N N . LEU B 1 53 ? -1.723 9.656 -0.484 1 96.94 53 LEU B N 1
ATOM 1987 C CA . LEU B 1 53 ? -2.123 10.961 -1.014 1 96.94 53 LEU B CA 1
ATOM 1988 C C . LEU B 1 53 ? -1.872 12.062 0.008 1 96.94 53 LEU B C 1
ATOM 1990 O O . LEU B 1 53 ? -1.382 13.141 -0.343 1 96.94 53 LEU B O 1
ATOM 1994 N N . ALA B 1 54 ? -2.205 11.789 1.218 1 98.25 54 ALA B N 1
ATOM 1995 C CA . ALA B 1 54 ? -1.937 12.758 2.275 1 98.25 54 ALA B CA 1
ATOM 1996 C C . ALA B 1 54 ? -0.446 13.07 2.371 1 98.25 54 ALA B C 1
ATOM 1998 O O . ALA B 1 54 ? -0.053 14.234 2.473 1 98.25 54 ALA B O 1
ATOM 1999 N N . GLU B 1 55 ? 0.374 12.047 2.336 1 98.31 55 GLU B N 1
ATOM 2000 C CA . GLU B 1 55 ? 1.82 12.242 2.352 1 98.31 55 GLU B CA 1
ATOM 2001 C C . GLU B 1 55 ? 2.273 13.094 1.17 1 98.31 55 GLU B C 1
ATOM 2003 O O . GLU B 1 55 ? 3.125 13.977 1.323 1 98.31 55 GLU B O 1
ATOM 2008 N N . PHE B 1 56 ? 1.716 12.836 0.085 1 98.12 56 PHE B N 1
ATOM 2009 C CA . PHE B 1 56 ? 2.041 13.57 -1.13 1 98.12 56 PHE B CA 1
ATOM 2010 C C . PHE B 1 56 ? 1.702 15.047 -0.975 1 98.12 56 PHE B C 1
ATOM 2012 O O . PHE B 1 56 ? 2.516 15.914 -1.301 1 98.12 56 PHE B O 1
ATOM 2019 N N . LEU B 1 57 ? 0.487 15.312 -0.515 1 98.31 57 LEU B N 1
ATOM 2020 C CA . LEU B 1 57 ? 0.052 16.688 -0.317 1 98.31 57 LEU B CA 1
ATOM 2021 C C . LEU B 1 57 ? 0.973 17.422 0.659 1 98.31 57 LEU B C 1
ATOM 2023 O O . LEU B 1 57 ? 1.369 18.562 0.412 1 98.31 57 LEU B O 1
ATOM 2027 N N . VAL B 1 58 ? 1.326 16.75 1.742 1 98.69 58 VAL B N 1
ATOM 2028 C CA . VAL B 1 58 ? 2.213 17.359 2.732 1 98.69 58 VAL B CA 1
ATOM 2029 C C . VAL B 1 58 ? 3.582 17.609 2.109 1 98.69 58 VAL B C 1
ATOM 2031 O O . VAL B 1 58 ? 4.152 18.688 2.273 1 98.69 58 VAL B O 1
ATOM 2034 N N . ALA B 1 59 ? 4.129 16.625 1.396 1 98.38 59 ALA B N 1
ATOM 2035 C CA . ALA B 1 59 ? 5.43 16.766 0.744 1 98.38 59 ALA B CA 1
ATOM 2036 C C . ALA B 1 59 ? 5.438 17.953 -0.206 1 98.38 59 ALA B C 1
ATOM 2038 O O . ALA B 1 59 ? 6.363 18.766 -0.182 1 98.38 59 ALA B O 1
ATOM 2039 N N . ARG B 1 60 ? 4.375 18.062 -0.963 1 98.06 60 ARG B N 1
ATOM 2040 C CA . ARG B 1 60 ? 4.273 19.172 -1.907 1 98.06 60 ARG B CA 1
ATOM 2041 C C . ARG B 1 60 ? 4.148 20.5 -1.177 1 98.06 60 ARG B C 1
ATOM 2043 O O . ARG B 1 60 ? 4.754 21.5 -1.583 1 98.06 60 ARG B O 1
ATOM 2050 N N . ALA B 1 61 ? 3.391 20.516 -0.173 1 98.19 61 ALA B N 1
ATOM 2051 C CA . ALA B 1 61 ? 3.178 21.75 0.584 1 98.19 61 ALA B CA 1
ATOM 2052 C C . ALA B 1 61 ? 4.488 22.266 1.172 1 98.19 61 ALA B C 1
ATOM 2054 O O . ALA B 1 61 ? 4.781 23.469 1.093 1 98.19 61 ALA B O 1
ATOM 2055 N N . VAL B 1 62 ? 5.25 21.406 1.725 1 98 62 VAL B N 1
ATOM 2056 C CA . VAL B 1 62 ? 6.453 21.844 2.426 1 98 62 VAL B CA 1
ATOM 2057 C C . VAL B 1 62 ? 7.602 22 1.434 1 98 62 VAL B C 1
ATOM 2059 O O . VAL B 1 62 ? 8.695 22.438 1.803 1 98 62 VAL B O 1
ATOM 2062 N N . GLY B 1 63 ? 7.445 21.547 0.239 1 96.88 63 GLY B N 1
ATOM 2063 C CA . GLY B 1 63 ? 8.375 21.859 -0.836 1 96.88 63 GLY B CA 1
ATOM 2064 C C . GLY B 1 63 ? 9.461 20.812 -1.014 1 96.88 63 GLY B C 1
ATOM 2065 O O . GLY B 1 63 ? 10.547 21.125 -1.511 1 96.88 63 GLY B O 1
ATOM 2066 N N . THR B 1 64 ? 9.258 19.578 -0.565 1 95.62 64 THR B N 1
ATOM 2067 C CA . THR B 1 64 ? 10.273 18.547 -0.791 1 95.62 64 THR B CA 1
ATOM 2068 C C . THR B 1 64 ? 9.992 17.797 -2.088 1 95.62 64 THR B C 1
ATOM 2070 O O . THR B 1 64 ? 8.836 17.578 -2.449 1 95.62 64 THR B O 1
ATOM 2073 N N . ASP B 1 65 ? 11.008 17.344 -2.746 1 88.88 65 ASP B N 1
ATOM 2074 C CA . ASP B 1 65 ? 10.898 16.547 -3.969 1 88.88 65 ASP B CA 1
ATOM 2075 C C . ASP B 1 65 ? 11.32 15.102 -3.723 1 88.88 65 ASP B C 1
ATOM 2077 O O . ASP B 1 65 ? 11.383 14.305 -4.66 1 88.88 65 ASP B O 1
ATOM 2081 N N . ARG B 1 66 ? 11.578 14.82 -2.514 1 90 66 ARG B N 1
ATOM 2082 C CA . ARG B 1 66 ? 11.977 13.453 -2.178 1 90 66 ARG B CA 1
ATOM 2083 C C . ARG B 1 66 ? 10.805 12.492 -2.342 1 90 66 ARG B C 1
ATOM 2085 O O . ARG B 1 66 ? 9.672 12.812 -1.979 1 90 66 ARG B O 1
ATOM 2092 N N . PRO B 1 67 ? 11.086 11.352 -2.926 1 89.81 67 PRO B N 1
ATOM 2093 C CA . PRO B 1 67 ? 10.016 10.352 -3.012 1 89.81 67 PRO B CA 1
ATOM 2094 C C . PRO B 1 67 ? 9.727 9.688 -1.671 1 89.81 67 PRO B C 1
ATOM 2096 O O . PRO B 1 67 ? 10.508 9.828 -0.725 1 89.81 67 PRO B O 1
ATOM 2099 N N . ARG B 1 68 ? 8.625 9.086 -1.666 1 90.12 68 ARG B N 1
ATOM 2100 C CA . ARG B 1 68 ? 8.258 8.305 -0.492 1 90.12 68 ARG B CA 1
ATOM 2101 C C . ARG B 1 68 ? 9.219 7.133 -0.296 1 90.12 68 ARG B C 1
ATOM 2103 O O . ARG B 1 68 ? 9.609 6.473 -1.262 1 90.12 68 ARG B O 1
ATOM 2110 N N . VAL B 1 69 ? 9.641 6.973 0.884 1 81.69 69 VAL B N 1
ATOM 2111 C CA . VAL B 1 69 ? 10.516 5.863 1.245 1 81.69 69 VAL B CA 1
ATOM 2112 C C . VAL B 1 69 ? 9.805 4.941 2.234 1 81.69 69 VAL B C 1
ATOM 2114 O O . VAL B 1 69 ? 9.445 5.363 3.336 1 81.69 69 VAL B O 1
ATOM 2117 N N . GLU B 1 70 ? 9.578 3.723 1.73 1 79.31 70 GLU B N 1
ATOM 2118 C CA . GLU B 1 70 ? 8.953 2.748 2.613 1 79.31 70 GLU B CA 1
ATOM 2119 C C . GLU B 1 70 ? 9.852 2.418 3.803 1 79.31 70 GLU B C 1
ATOM 2121 O O . GLU B 1 70 ? 11.062 2.266 3.648 1 79.31 70 GLU B O 1
ATOM 2126 N N . TRP B 1 71 ? 9.281 2.432 5.117 1 73.31 71 TRP B N 1
ATOM 2127 C CA . TRP B 1 71 ? 9.852 2.004 6.395 1 73.31 71 TRP B CA 1
ATOM 2128 C C . TRP B 1 71 ? 10.789 3.066 6.957 1 73.31 71 TRP B C 1
ATOM 2130 O O . TRP B 1 71 ? 11.547 2.801 7.891 1 73.31 71 TRP B O 1
ATOM 2140 N N . ASP B 1 72 ? 10.875 4.23 6.301 1 80.25 72 ASP B N 1
ATOM 2141 C CA . ASP B 1 72 ? 11.594 5.348 6.91 1 80.25 72 ASP B CA 1
ATOM 2142 C C . ASP B 1 72 ? 11.008 5.695 8.281 1 80.25 72 ASP B C 1
ATOM 2144 O O . ASP B 1 72 ? 9.867 5.328 8.586 1 80.25 72 ASP B O 1
ATOM 2148 N N . ALA B 1 73 ? 11.812 6.336 9.078 1 86 73 ALA B N 1
ATOM 2149 C CA . ALA B 1 73 ? 11.406 6.688 10.438 1 86 73 ALA B CA 1
ATOM 2150 C C . ALA B 1 73 ? 10.352 7.789 10.422 1 86 73 ALA B C 1
ATOM 2152 O O . ALA B 1 73 ? 9.727 8.062 11.445 1 86 73 ALA B O 1
ATOM 2153 N N . PHE B 1 74 ? 10.164 8.438 9.367 1 92.69 74 PHE B N 1
ATOM 2154 C CA . PHE B 1 74 ? 9.18 9.484 9.117 1 92.69 74 PHE B CA 1
ATOM 2155 C C . PHE B 1 74 ? 8.688 9.438 7.676 1 92.69 74 PHE B C 1
ATOM 2157 O O . PHE B 1 74 ? 9.18 8.641 6.875 1 92.69 74 PHE B O 1
ATOM 2164 N N . ASP B 1 75 ? 7.699 10.266 7.379 1 95.06 75 ASP B N 1
ATOM 2165 C CA . ASP B 1 75 ? 7.066 10.156 6.07 1 95.06 75 ASP B CA 1
ATOM 2166 C C . ASP B 1 75 ? 7.598 11.219 5.109 1 95.06 75 ASP B C 1
ATOM 2168 O O . ASP B 1 75 ? 7.75 10.961 3.914 1 95.06 75 ASP B O 1
ATOM 2172 N N . VAL B 1 76 ? 7.832 12.43 5.633 1 96.75 76 VAL B N 1
ATOM 2173 C CA . VAL B 1 76 ? 8.258 13.555 4.816 1 96.75 76 VAL B CA 1
ATOM 2174 C C . VAL B 1 76 ? 9.406 14.289 5.504 1 96.75 76 VAL B C 1
ATOM 2176 O O . VAL B 1 76 ? 9.375 14.508 6.715 1 96.75 76 VAL B O 1
ATOM 2179 N N . LEU B 1 77 ? 10.422 14.555 4.785 1 96.38 77 LEU B N 1
ATOM 2180 C CA . LEU B 1 77 ? 11.5 15.422 5.242 1 96.38 77 LEU B CA 1
ATOM 2181 C C . LEU B 1 77 ? 11.453 16.766 4.523 1 96.38 77 LEU B C 1
ATOM 2183 O O . LEU B 1 77 ? 11.602 16.828 3.299 1 96.38 77 LEU B O 1
ATOM 2187 N N . THR B 1 78 ? 11.234 17.75 5.305 1 97.62 78 THR B N 1
ATOM 2188 C CA . THR B 1 78 ? 11.188 19.078 4.68 1 97.62 78 THR B CA 1
ATOM 2189 C C . THR B 1 78 ? 12.586 19.516 4.246 1 97.62 78 THR B C 1
ATOM 2191 O O . THR B 1 78 ? 13.586 18.969 4.719 1 97.62 78 THR B O 1
ATOM 2194 N N . PRO B 1 79 ? 12.625 20.516 3.34 1 96.62 79 PRO B N 1
ATOM 2195 C CA . PRO B 1 79 ? 13.93 21.047 2.936 1 96.62 79 PRO B CA 1
ATOM 2196 C C . PRO B 1 79 ? 14.734 21.594 4.113 1 96.62 79 PRO B C 1
ATOM 2198 O O . PRO B 1 79 ? 15.969 21.547 4.09 1 96.62 79 PRO B O 1
ATOM 2201 N N . GLU B 1 80 ? 14.07 22.016 5.234 1 95.75 80 GLU B N 1
ATOM 2202 C CA . GLU B 1 80 ? 14.727 22.562 6.414 1 95.75 80 GLU B CA 1
ATOM 2203 C C . GLU B 1 80 ? 15.148 21.469 7.383 1 95.75 80 GLU B C 1
ATOM 2205 O O . GLU B 1 80 ? 15.781 21.734 8.406 1 95.75 80 GLU B O 1
ATOM 2210 N N . GLY B 1 81 ? 14.766 20.25 7.066 1 95.88 81 GLY B N 1
ATOM 2211 C CA . GLY B 1 81 ? 15.211 19.125 7.883 1 95.88 81 GLY B CA 1
ATOM 2212 C C . GLY B 1 81 ? 14.188 18.703 8.914 1 95.88 81 GLY B C 1
ATOM 2213 O O . GLY B 1 81 ? 14.508 17.953 9.836 1 95.88 81 GLY B O 1
ATOM 2214 N N . ILE B 1 82 ? 12.969 19.172 8.789 1 97.19 82 ILE B N 1
ATOM 2215 C CA . ILE B 1 82 ? 11.906 18.766 9.703 1 97.19 82 ILE B CA 1
ATOM 2216 C C . ILE B 1 82 ? 11.367 17.406 9.305 1 97.19 82 ILE B C 1
ATOM 2218 O O . ILE B 1 82 ? 10.961 17.203 8.156 1 97.19 82 ILE B O 1
ATOM 2222 N N . LYS B 1 83 ? 11.406 16.469 10.258 1 96.56 83 LYS B N 1
ATOM 2223 C CA . LYS B 1 83 ? 10.797 15.164 10.039 1 96.56 83 LYS B CA 1
ATOM 2224 C C . LYS B 1 83 ? 9.297 15.195 10.32 1 96.56 83 LYS B C 1
ATOM 2226 O O . LYS B 1 83 ? 8.875 15.516 11.438 1 96.56 83 LYS B O 1
ATOM 2231 N N . VAL B 1 84 ? 8.531 14.805 9.32 1 98.06 84 VAL B N 1
ATOM 2232 C CA . VAL B 1 84 ? 7.082 14.906 9.461 1 98.06 84 VAL B CA 1
ATOM 2233 C C . VAL B 1 84 ? 6.461 13.516 9.344 1 98.06 84 VAL B C 1
ATOM 2235 O O . VAL B 1 84 ? 6.754 12.766 8.406 1 98.06 84 VAL B O 1
ATOM 2238 N N . GLU B 1 85 ? 5.723 13.117 10.328 1 97.94 85 GLU B N 1
ATOM 2239 C CA . GLU B 1 85 ? 4.855 11.945 10.242 1 97.94 85 GLU B CA 1
ATOM 2240 C C . GLU B 1 85 ? 3.441 12.336 9.82 1 97.94 85 GLU B C 1
ATOM 2242 O O . GLU B 1 85 ? 2.881 13.305 10.336 1 97.94 85 GLU B O 1
ATOM 2247 N N . VAL B 1 86 ? 2.83 11.633 8.867 1 98.31 86 VAL B N 1
ATOM 2248 C CA . VAL B 1 86 ? 1.513 11.969 8.336 1 98.31 86 VAL B CA 1
ATOM 2249 C C . VAL B 1 86 ? 0.529 10.836 8.648 1 98.31 86 VAL B C 1
ATOM 2251 O O . VAL B 1 86 ? 0.838 9.664 8.445 1 98.31 86 VAL B O 1
ATOM 2254 N N . LYS B 1 87 ? -0.569 11.164 9.219 1 97.81 87 LYS B N 1
ATOM 2255 C CA . LYS B 1 87 ? -1.72 10.281 9.391 1 97.81 87 LYS B CA 1
ATOM 2256 C C . LYS B 1 87 ? -2.916 10.773 8.578 1 97.81 87 LYS B C 1
ATOM 2258 O O . LYS B 1 87 ? -3.145 11.977 8.469 1 97.81 87 LYS B O 1
ATOM 2263 N N . ALA B 1 88 ? -3.65 9.844 8 1 97.12 88 ALA B N 1
ATOM 2264 C CA . ALA B 1 88 ? -4.77 10.242 7.152 1 97.12 88 ALA B CA 1
ATOM 2265 C C . ALA B 1 88 ? -6.047 9.5 7.539 1 97.12 88 ALA B C 1
ATOM 2267 O O . ALA B 1 88 ? -5.988 8.383 8.07 1 97.12 88 ALA B O 1
ATOM 2268 N N . THR B 1 89 ? -7.141 10.148 7.379 1 94.81 89 THR B N 1
ATOM 2269 C CA . THR B 1 89 ? -8.445 9.523 7.512 1 94.81 89 THR B CA 1
ATOM 2270 C C . THR B 1 89 ? -9.477 10.211 6.621 1 94.81 89 THR B C 1
ATOM 2272 O O . THR B 1 89 ? -9.156 11.195 5.945 1 94.81 89 THR B O 1
ATOM 2275 N N . GLY B 1 90 ? -10.57 9.703 6.457 1 91.44 90 GLY B N 1
ATOM 2276 C CA . GLY B 1 90 ? -11.703 10.227 5.715 1 91.44 90 GLY B CA 1
ATOM 2277 C C . GLY B 1 90 ? -13.023 9.586 6.117 1 91.44 90 GLY B C 1
ATOM 2278 O O . GLY B 1 90 ? -13.031 8.547 6.773 1 91.44 90 GLY B O 1
ATOM 2279 N N . PHE B 1 91 ? -14.023 10.242 5.738 1 88.56 91 PHE B N 1
ATOM 2280 C CA . PHE B 1 91 ? -15.344 9.758 6.137 1 88.56 91 PHE B CA 1
ATOM 2281 C C . PHE B 1 91 ? -15.938 8.859 5.055 1 88.56 91 PHE B C 1
ATOM 2283 O O . PHE B 1 91 ? -16.828 8.047 5.332 1 88.56 91 PHE B O 1
ATOM 2290 N N . VAL B 1 92 ? -15.492 9.125 3.791 1 82.31 92 VAL B N 1
ATOM 2291 C CA . VAL B 1 92 ? -15.938 8.305 2.674 1 82.31 92 VAL B CA 1
ATOM 2292 C C . VAL B 1 92 ? -14.992 7.117 2.496 1 82.31 92 VAL B C 1
ATOM 2294 O O . VAL B 1 92 ? -13.766 7.273 2.576 1 82.31 92 VAL B O 1
ATOM 2297 N N . GLN B 1 93 ? -15.586 5.914 2.414 1 74.12 93 GLN B N 1
ATOM 2298 C CA . GLN B 1 93 ? -14.797 4.707 2.18 1 74.12 93 GLN B CA 1
ATOM 2299 C C . GLN B 1 93 ? -15.078 4.125 0.797 1 74.12 93 GLN B C 1
ATOM 2301 O O . GLN B 1 93 ? -16.125 4.414 0.197 1 74.12 93 GLN B O 1
ATOM 2306 N N . ALA B 1 94 ? -14.125 3.445 0.182 1 66.06 94 ALA B N 1
ATOM 2307 C CA . ALA B 1 94 ? -14.273 2.797 -1.118 1 66.06 94 ALA B CA 1
ATOM 2308 C C . ALA B 1 94 ? -15.398 1.767 -1.096 1 66.06 94 ALA B C 1
ATOM 2310 O O . ALA B 1 94 ? -15.992 1.47 -2.131 1 66.06 94 ALA B O 1
ATOM 2311 N N . TRP B 1 95 ? -15.578 1.27 0.111 1 63.84 95 TRP B N 1
ATOM 2312 C CA . TRP B 1 95 ? -16.656 0.3 0.248 1 63.84 95 TRP B CA 1
ATOM 2313 C C . TRP B 1 95 ? -17.906 0.951 0.844 1 63.84 95 TRP B C 1
ATOM 2315 O O . TRP B 1 95 ? -17.828 2.033 1.431 1 63.84 95 TRP B O 1
ATOM 2325 N N . THR B 1 96 ? -19.047 0.479 0.36 1 56.38 96 THR B N 1
ATOM 2326 C CA . THR B 1 96 ? -20.297 1.053 0.827 1 56.38 96 THR B CA 1
ATOM 2327 C C . THR B 1 96 ? -20.391 0.984 2.35 1 56.38 96 THR B C 1
ATOM 2329 O O . THR B 1 96 ? -20.203 -0.081 2.939 1 56.38 96 THR B O 1
ATOM 2332 N N . GLN B 1 97 ? -20.141 2.105 2.947 1 59.19 97 GLN B N 1
ATOM 2333 C CA . GLN B 1 97 ? -20.375 2.162 4.387 1 59.19 97 GLN B CA 1
ATOM 2334 C C . GLN B 1 97 ? -21.812 2.576 4.703 1 59.19 97 GLN B C 1
ATOM 2336 O O . GLN B 1 97 ? -22.344 3.494 4.082 1 59.19 97 GLN B O 1
ATOM 2341 N N . LEU B 1 98 ? -22.547 1.747 5.41 1 56.62 98 LEU B N 1
ATOM 2342 C CA . LEU B 1 98 ? -23.906 2.123 5.781 1 56.62 98 LEU B CA 1
ATOM 2343 C C . LEU B 1 98 ? -23.922 3.473 6.492 1 56.62 98 LEU B C 1
ATOM 2345 O O . LEU B 1 98 ? -24.781 4.316 6.211 1 56.62 98 LEU B O 1
ATOM 2349 N N . LYS B 1 99 ? -23.094 3.611 7.539 1 59.91 99 LYS B N 1
ATOM 2350 C CA . LYS B 1 99 ? -23 4.891 8.242 1 59.91 99 LYS B CA 1
ATOM 2351 C C . LYS B 1 99 ? -21.562 5.27 8.523 1 59.91 99 LYS B C 1
ATOM 2353 O O . LYS B 1 99 ? -20.828 4.523 9.188 1 59.91 99 LYS B O 1
ATOM 2358 N N . PRO B 1 100 ? -21.203 6.418 7.918 1 63.84 100 PRO B N 1
ATOM 2359 C CA . PRO B 1 100 ? -19.828 6.82 8.211 1 63.84 100 PRO B CA 1
ATOM 2360 C C . PRO B 1 100 ? -19.578 7.023 9.703 1 63.84 100 PRO B C 1
ATOM 2362 O O . PRO B 1 100 ? -20.422 7.574 10.406 1 63.84 100 PRO B O 1
ATOM 2365 N N . ARG B 1 101 ? -18.594 6.379 10.227 1 66.94 101 ARG B N 1
ATOM 2366 C CA . ARG B 1 101 ? -18.188 6.621 11.609 1 66.94 101 ARG B CA 1
ATOM 2367 C C . ARG B 1 101 ? -17.625 8.023 11.773 1 66.94 101 ARG B C 1
ATOM 2369 O O . ARG B 1 101 ? -16.75 8.438 11.016 1 66.94 101 ARG B O 1
ATOM 2376 N N . GLU B 1 102 ? -18.203 8.664 12.617 1 75 102 GLU B N 1
ATOM 2377 C CA . GLU B 1 102 ? -17.75 10.023 12.875 1 75 102 GLU B CA 1
ATOM 2378 C C . GLU B 1 102 ? -16.406 10.031 13.586 1 75 102 GLU B C 1
ATOM 2380 O O . GLU B 1 102 ? -15.578 10.93 13.375 1 75 102 GLU B O 1
ATOM 2385 N N . SER B 1 103 ? -16.328 9.039 14.359 1 81.81 103 SER B N 1
ATOM 2386 C CA . SER B 1 103 ? -15.086 8.977 15.125 1 81.81 103 SER B CA 1
ATOM 2387 C C . SER B 1 103 ? -13.945 8.422 14.289 1 81.81 103 SER B C 1
ATOM 2389 O O . SER B 1 103 ? -14.117 7.434 13.57 1 81.81 103 SER B O 1
ATOM 2391 N N . ARG B 1 104 ? -12.938 9.25 14.266 1 88.06 104 ARG B N 1
ATOM 2392 C CA . ARG B 1 104 ? -11.695 8.859 13.602 1 88.06 104 ARG B CA 1
ATOM 2393 C C . ARG B 1 104 ? -10.539 8.828 14.586 1 88.06 104 ARG B C 1
ATOM 2395 O O . ARG B 1 104 ? -10.43 9.695 15.461 1 88.06 104 ARG B O 1
ATOM 2402 N N . SER B 1 105 ? -9.766 7.766 14.5 1 93.38 105 SER B N 1
ATOM 2403 C CA . SER B 1 105 ? -8.656 7.629 15.445 1 93.38 105 SER B CA 1
ATOM 2404 C C . SER B 1 105 ? -7.395 7.129 14.75 1 93.38 105 SER B C 1
ATOM 2406 O O . SER B 1 105 ? -7.465 6.582 13.648 1 93.38 105 SER B O 1
ATOM 2408 N N . TRP B 1 106 ? -6.27 7.445 15.344 1 96 106 TRP B N 1
ATOM 2409 C CA . TRP B 1 106 ? -4.953 6.988 14.922 1 96 106 TRP B CA 1
ATOM 2410 C C . TRP B 1 106 ? -4.129 6.523 16.109 1 96 106 TRP B C 1
ATOM 2412 O O . TRP B 1 106 ? -4.203 7.109 17.203 1 96 106 TRP B O 1
ATOM 2422 N N . THR B 1 107 ? -3.424 5.527 15.859 1 95.44 107 THR B N 1
ATOM 2423 C CA . THR B 1 107 ? -2.434 5.098 16.844 1 95.44 107 THR B CA 1
ATOM 2424 C C . THR B 1 107 ? -1.02 5.375 16.344 1 95.44 107 THR B C 1
ATOM 2426 O O . THR B 1 107 ? -0.694 5.078 15.188 1 95.44 107 THR B O 1
ATOM 2429 N N . ILE B 1 108 ? -0.276 5.969 17.188 1 95.75 108 ILE B N 1
ATOM 2430 C CA . ILE B 1 108 ? 1.097 6.312 16.828 1 95.75 108 ILE B CA 1
ATOM 2431 C C . ILE B 1 108 ? 2.068 5.527 17.703 1 95.75 108 ILE B C 1
ATOM 2433 O O . ILE B 1 108 ? 2.102 5.707 18.922 1 95.75 108 ILE B O 1
ATOM 2437 N N . SER B 1 109 ? 2.842 4.75 17.078 1 94.19 109 SER B N 1
ATOM 2438 C CA . SER B 1 109 ? 3.777 3.896 17.797 1 94.19 109 SER B CA 1
ATOM 2439 C C . SER B 1 109 ? 5.137 4.57 17.953 1 94.19 109 SER B C 1
ATOM 2441 O O . SER B 1 109 ? 5.543 5.355 17.094 1 94.19 109 SER B O 1
ATOM 2443 N N . GLN B 1 110 ? 5.762 4.184 19.016 1 92.94 110 GLN B N 1
ATOM 2444 C CA . GLN B 1 110 ? 7.184 4.48 19.156 1 92.94 110 GLN B CA 1
ATOM 2445 C C . GLN B 1 110 ? 8.031 3.463 18.391 1 92.94 110 GLN B C 1
ATOM 2447 O O . GLN B 1 110 ? 7.691 2.277 18.344 1 92.94 110 GLN B O 1
ATOM 2452 N N . THR B 1 111 ? 9.047 4.066 17.75 1 90.81 111 THR B N 1
ATOM 2453 C CA . THR B 1 111 ? 9.891 3.174 16.969 1 90.81 111 THR B CA 1
ATOM 2454 C C . THR B 1 111 ? 11.367 3.438 17.25 1 90.81 111 THR B C 1
ATOM 2456 O O . THR B 1 111 ? 11.711 4.438 17.891 1 90.81 111 THR B O 1
ATOM 2459 N N . VAL B 1 112 ? 12.141 2.451 16.953 1 88.56 112 VAL B N 1
ATOM 2460 C CA . VAL B 1 112 ? 13.594 2.605 16.969 1 88.56 112 VAL B CA 1
ATOM 2461 C C . VAL B 1 112 ? 14.102 2.973 15.586 1 88.56 112 VAL B C 1
ATOM 2463 O O . VAL B 1 112 ? 13.773 2.305 14.602 1 88.56 112 VAL B O 1
ATOM 2466 N N . PRO B 1 113 ? 14.805 4.082 15.539 1 82.38 113 PRO B N 1
ATOM 2467 C CA . PRO B 1 113 ? 15.336 4.418 14.219 1 82.38 113 PRO B CA 1
ATOM 2468 C C . PRO B 1 113 ? 16.438 3.457 13.766 1 82.38 113 PRO B C 1
ATOM 2470 O O . PRO B 1 113 ? 17.109 2.855 14.594 1 82.38 113 PRO B O 1
ATOM 2473 N N . TYR B 1 114 ? 16.516 3.318 12.438 1 78.31 114 TYR B N 1
ATOM 2474 C CA . TYR B 1 114 ? 17.547 2.455 11.867 1 78.31 114 TYR B CA 1
ATOM 2475 C C . TYR B 1 114 ? 18.484 3.25 10.969 1 78.31 114 TYR B C 1
ATOM 2477 O O . TYR B 1 114 ? 18.078 4.215 10.32 1 78.31 114 TYR B O 1
ATOM 2485 N N . ASP B 1 115 ? 19.734 2.826 10.977 1 74.31 115 ASP B N 1
ATOM 2486 C CA . ASP B 1 115 ? 20.688 3.486 10.094 1 74.31 115 ASP B CA 1
ATOM 2487 C C . ASP B 1 115 ? 20.656 2.885 8.695 1 74.31 115 ASP B C 1
ATOM 2489 O O . ASP B 1 115 ? 19.812 2.033 8.398 1 74.31 115 ASP B O 1
ATOM 2493 N N . SER B 1 116 ? 21.547 3.432 7.836 1 67.75 116 SER B N 1
ATOM 2494 C CA . SER B 1 116 ? 21.547 3.047 6.426 1 67.75 116 SER B CA 1
ATOM 2495 C C . SER B 1 116 ? 21.875 1.569 6.258 1 67.75 116 SER B C 1
ATOM 2497 O O . SER B 1 116 ? 21.578 0.973 5.223 1 67.75 116 SER B O 1
ATOM 2499 N N . ALA B 1 117 ? 22.469 1.011 7.34 1 67.56 117 ALA B N 1
ATOM 2500 C CA . ALA B 1 117 ? 22.844 -0.397 7.293 1 67.56 117 ALA B CA 1
ATOM 2501 C C . ALA B 1 117 ? 21.75 -1.286 7.879 1 67.56 117 ALA B C 1
ATOM 2503 O O . ALA B 1 117 ? 21.922 -2.508 7.957 1 67.56 117 ALA B O 1
ATOM 2504 N N . GLY B 1 118 ? 20.625 -0.625 8.242 1 71.75 118 GLY B N 1
ATOM 2505 C CA . GLY B 1 118 ? 19.516 -1.383 8.797 1 71.75 118 GLY B CA 1
ATOM 2506 C C . GLY B 1 118 ? 19.703 -1.722 10.266 1 71.75 118 GLY B C 1
ATOM 2507 O O . GLY B 1 118 ? 19.047 -2.639 10.781 1 71.75 118 GLY B O 1
ATOM 2508 N N . ARG B 1 119 ? 20.609 -1.063 10.867 1 77.38 119 ARG B N 1
ATOM 2509 C CA . ARG B 1 119 ? 20.844 -1.298 12.281 1 77.38 119 ARG B CA 1
ATOM 2510 C C . ARG B 1 119 ? 20.172 -0.231 13.141 1 77.38 119 ARG B C 1
ATOM 2512 O O . ARG B 1 119 ? 20.141 0.944 12.766 1 77.38 119 ARG B O 1
ATOM 2519 N N . PRO B 1 120 ? 19.672 -0.75 14.281 1 82.19 120 PRO B N 1
ATOM 2520 C CA . PRO B 1 120 ? 19.141 0.262 15.195 1 82.19 120 PRO B CA 1
ATOM 2521 C C . PRO B 1 120 ? 20.188 1.304 15.602 1 82.19 120 PRO B C 1
ATOM 2523 O O . PRO B 1 120 ? 21.344 0.963 15.836 1 82.19 120 PRO B O 1
ATOM 2526 N N . CYS B 1 121 ? 19.891 2.592 15.609 1 80 121 CYS B N 1
ATOM 2527 C CA . CYS B 1 121 ? 20.906 3.607 15.852 1 80 121 CYS B CA 1
ATOM 2528 C C . CYS B 1 121 ? 20.391 4.676 16.812 1 80 121 CYS B C 1
ATOM 2530 O O . CYS B 1 121 ? 20.906 5.797 16.828 1 80 121 CYS B O 1
ATOM 2532 N N . GLY B 1 122 ? 19.406 4.398 17.578 1 83.44 122 GLY B N 1
ATOM 2533 C CA . GLY B 1 122 ? 18.875 5.383 18.5 1 83.44 122 GLY B CA 1
ATOM 2534 C C . GLY B 1 122 ? 17.828 4.812 19.453 1 83.44 122 GLY B C 1
ATOM 2535 O O . GLY B 1 122 ? 17.516 3.621 19.391 1 83.44 122 GLY B O 1
ATOM 2536 N N . PRO B 1 123 ? 17.359 5.664 20.328 1 87.88 123 PRO B N 1
ATOM 2537 C CA . PRO B 1 123 ? 16.375 5.223 21.312 1 87.88 123 PRO B CA 1
ATOM 2538 C C . PRO B 1 123 ? 14.984 5.051 20.703 1 87.88 123 PRO B C 1
ATOM 2540 O O . PRO B 1 123 ? 14.664 5.668 19.688 1 87.88 123 PRO B O 1
ATOM 2543 N N . ARG B 1 124 ? 14.281 4.152 21.344 1 90.56 124 ARG B N 1
ATOM 2544 C CA . ARG B 1 124 ? 12.867 4.023 21 1 90.56 124 ARG B CA 1
ATOM 2545 C C . ARG B 1 124 ? 12.102 5.301 21.344 1 90.56 124 ARG B C 1
ATOM 2547 O O . ARG B 1 124 ? 12.32 5.902 22.406 1 90.56 124 ARG B O 1
ATOM 2554 N N . GLY B 1 125 ? 11.312 5.797 20.469 1 91.56 125 GLY B N 1
ATOM 2555 C CA . GLY B 1 125 ? 10.539 7.008 20.672 1 91.56 125 GLY B CA 1
ATOM 2556 C C . GLY B 1 125 ? 9.789 7.453 19.438 1 91.56 125 GLY B C 1
ATOM 2557 O O . GLY B 1 125 ? 9.688 6.699 18.453 1 91.56 125 GLY B O 1
ATOM 2558 N N . PHE B 1 126 ? 9.109 8.609 19.625 1 92.94 126 PHE B N 1
ATOM 2559 C CA . PHE B 1 126 ? 8.508 9.258 18.469 1 92.94 126 PHE B CA 1
ATOM 2560 C C . PHE B 1 126 ? 9.57 9.945 17.625 1 92.94 126 PHE B C 1
ATOM 2562 O O . PHE B 1 126 ? 10.227 10.891 18.078 1 92.94 126 PHE B O 1
ATOM 2569 N N . GLN B 1 127 ? 9.742 9.523 16.422 1 92.88 127 GLN B N 1
ATOM 2570 C CA . GLN B 1 127 ? 10.906 9.875 15.617 1 92.88 127 GLN B CA 1
ATOM 2571 C C . GLN B 1 127 ? 10.68 11.18 14.852 1 92.88 127 GLN B C 1
ATOM 2573 O O . GLN B 1 127 ? 11.633 11.859 14.469 1 92.88 127 GLN B O 1
ATOM 2578 N N . ALA B 1 128 ? 9.406 11.547 14.648 1 96.06 128 ALA B N 1
ATOM 2579 C CA . ALA B 1 128 ? 9.117 12.75 13.867 1 96.06 128 ALA B CA 1
ATOM 2580 C C . ALA B 1 128 ? 9.109 13.992 14.758 1 96.06 128 ALA B C 1
ATOM 2582 O O . ALA B 1 128 ? 8.859 13.898 15.961 1 96.06 128 ALA B O 1
ATOM 2583 N N . ASP B 1 129 ? 9.438 15.102 14.156 1 97 129 ASP B N 1
ATOM 2584 C CA . ASP B 1 129 ? 9.367 16.391 14.836 1 97 129 ASP B CA 1
ATOM 2585 C C . ASP B 1 129 ? 7.938 16.922 14.867 1 97 129 ASP B C 1
ATOM 2587 O O . ASP B 1 129 ? 7.543 17.609 15.812 1 97 129 ASP B O 1
ATOM 2591 N N . VAL B 1 130 ? 7.254 16.672 13.82 1 98.12 130 VAL B N 1
ATOM 2592 C CA . VAL B 1 130 ? 5.91 17.203 13.609 1 98.12 130 VAL B CA 1
ATOM 2593 C C . VAL B 1 130 ? 4.996 16.109 13.078 1 98.12 130 VAL B C 1
ATOM 2595 O O . VAL B 1 130 ? 5.43 15.25 12.305 1 98.12 130 VAL B O 1
ATOM 2598 N N . TYR B 1 131 ? 3.791 16.094 13.523 1 98.44 131 TYR B N 1
ATOM 2599 C CA . TYR B 1 131 ? 2.764 15.164 13.078 1 98.44 131 TYR B CA 1
ATOM 2600 C C . TYR B 1 131 ? 1.615 15.898 12.398 1 98.44 131 TYR B C 1
ATOM 2602 O O . TYR B 1 131 ? 1.065 16.859 12.953 1 98.44 131 TYR B O 1
ATOM 2610 N N . VAL B 1 132 ? 1.302 15.469 11.203 1 98.75 132 VAL B N 1
ATOM 2611 C CA . VAL B 1 132 ? 0.2 16.047 10.445 1 98.75 132 VAL B CA 1
ATOM 2612 C C . VAL B 1 132 ? -0.937 15.039 10.32 1 98.75 132 VAL B C 1
ATOM 2614 O O . VAL B 1 132 ? -0.746 13.945 9.789 1 98.75 132 VAL B O 1
ATOM 2617 N N . PHE B 1 133 ? -2.047 15.367 10.852 1 98.69 133 PHE B N 1
ATOM 2618 C CA . PHE B 1 133 ? -3.268 14.586 10.688 1 98.69 133 PHE B CA 1
ATOM 2619 C C . PHE B 1 133 ? -4.121 15.148 9.555 1 98.69 133 PHE B C 1
ATOM 2621 O O . PHE B 1 133 ? -4.734 16.203 9.703 1 98.69 133 PHE B O 1
ATOM 2628 N N . ALA B 1 134 ? -4.133 14.445 8.43 1 98.44 134 ALA B N 1
ATOM 2629 C CA . ALA B 1 134 ? -4.879 14.867 7.246 1 98.44 134 ALA B CA 1
ATOM 2630 C C . ALA B 1 134 ? -6.258 14.219 7.207 1 98.44 134 ALA B C 1
ATOM 2632 O O . ALA B 1 134 ? -6.375 12.992 7.289 1 98.44 134 ALA B O 1
ATOM 2633 N N . VAL B 1 135 ? -7.27 15 7.09 1 97.12 135 VAL B N 1
ATOM 2634 C CA . VAL B 1 135 ? -8.641 14.508 7.09 1 97.12 135 VAL B CA 1
ATOM 2635 C C . VAL B 1 135 ? -9.336 14.906 5.789 1 97.12 135 VAL B C 1
ATOM 2637 O O . VAL B 1 135 ? -9.461 16.094 5.484 1 97.12 135 VAL B O 1
ATOM 2640 N N . HIS B 1 136 ? -9.711 13.961 4.992 1 95.75 136 HIS B N 1
ATOM 2641 C CA . HIS B 1 136 ? -10.594 14.242 3.873 1 95.75 136 HIS B CA 1
ATOM 2642 C C . HIS B 1 136 ? -12.031 14.461 4.348 1 95.75 136 HIS B C 1
ATOM 2644 O O . HIS B 1 136 ? -12.633 13.57 4.957 1 95.75 136 HIS B O 1
ATOM 2650 N N . THR B 1 137 ? -12.617 15.523 4.027 1 94.19 137 THR B N 1
ATOM 2651 C CA . THR B 1 137 ? -13.766 15.992 4.785 1 94.19 137 THR B CA 1
ATOM 2652 C C . THR B 1 137 ? -15.07 15.625 4.07 1 94.19 137 THR B C 1
ATOM 2654 O O . THR B 1 137 ? -16.156 15.766 4.637 1 94.19 137 THR B O 1
ATOM 2657 N N . ALA B 1 138 ? -14.977 15.156 2.812 1 91.56 138 ALA B N 1
ATOM 2658 C CA . ALA B 1 138 ? -16.203 14.75 2.119 1 91.56 138 ALA B CA 1
ATOM 2659 C C . ALA B 1 138 ? -16.953 13.68 2.906 1 91.56 138 ALA B C 1
ATOM 2661 O O . ALA B 1 138 ? -16.328 12.773 3.471 1 91.56 138 ALA B O 1
ATOM 2662 N N . ARG B 1 139 ? -18.297 13.703 2.875 1 88.44 139 ARG B N 1
ATOM 2663 C CA . ARG B 1 139 ? -19.094 12.789 3.691 1 88.44 139 ARG B CA 1
ATOM 2664 C C . ARG B 1 139 ? -19.891 11.836 2.816 1 88.44 139 ARG B C 1
ATOM 2666 O O . ARG B 1 139 ? -20.453 10.859 3.311 1 88.44 139 ARG B O 1
ATOM 2673 N N . THR B 1 140 ? -19.984 12.195 1.525 1 84.62 140 THR B N 1
ATOM 2674 C CA . THR B 1 140 ? -20.703 11.336 0.599 1 84.62 140 THR B CA 1
ATOM 2675 C C . THR B 1 140 ? -19.844 11 -0.614 1 84.62 140 THR B C 1
ATOM 2677 O O . THR B 1 140 ? -18.953 11.766 -0.979 1 84.62 140 THR B O 1
ATOM 2680 N N . ASN B 1 141 ? -20.172 9.938 -1.224 1 82.69 141 ASN B N 1
ATOM 2681 C CA . ASN B 1 141 ? -19.453 9.539 -2.434 1 82.69 141 ASN B CA 1
ATOM 2682 C C . ASN B 1 141 ? -19.641 10.57 -3.547 1 82.69 141 ASN B C 1
ATOM 2684 O O . ASN B 1 141 ? -18.719 10.805 -4.332 1 82.69 141 ASN B O 1
ATOM 2688 N N . ASP B 1 142 ? -20.75 11.227 -3.547 1 83.75 142 ASP B N 1
ATOM 2689 C CA . ASP B 1 142 ? -21.062 12.195 -4.598 1 83.75 142 ASP B CA 1
ATOM 2690 C C . ASP B 1 142 ? -20.172 13.43 -4.477 1 83.75 142 ASP B C 1
ATOM 2692 O O . ASP B 1 142 ? -19.781 14.016 -5.488 1 83.75 142 ASP B O 1
ATOM 2696 N N . GLU B 1 143 ? -19.875 13.727 -3.318 1 88.25 143 GLU B N 1
ATOM 2697 C CA . GLU B 1 143 ? -19.078 14.938 -3.076 1 88.25 143 GLU B CA 1
ATOM 2698 C C . GLU B 1 143 ? -17.594 14.625 -3.084 1 88.25 143 GLU B C 1
ATOM 2700 O O . GLU B 1 143 ? -16.766 15.523 -3.283 1 88.25 143 GLU B O 1
ATOM 2705 N N . TYR B 1 144 ? -17.281 13.445 -2.957 1 89.5 144 TYR B N 1
ATOM 2706 C CA . TYR B 1 144 ? -15.898 13.031 -2.734 1 89.5 144 TYR B CA 1
ATOM 2707 C C . TYR B 1 144 ? -15.055 13.289 -3.973 1 89.5 144 TYR B C 1
ATOM 2709 O O . TYR B 1 144 ? -15.375 12.82 -5.066 1 89.5 144 TYR B O 1
ATOM 2717 N N . ASN B 1 145 ? -14.023 14.086 -3.785 1 92.62 145 ASN B N 1
ATOM 2718 C CA . ASN B 1 145 ? -12.992 14.305 -4.797 1 92.62 145 ASN B CA 1
ATOM 2719 C C . ASN B 1 145 ? -11.594 14.266 -4.188 1 92.62 145 ASN B C 1
ATOM 2721 O O . ASN B 1 145 ? -11.141 15.242 -3.59 1 92.62 145 ASN B O 1
ATOM 2725 N N . ALA B 1 146 ? -10.938 13.133 -4.391 1 91.44 146 ALA B N 1
ATOM 2726 C CA . ALA B 1 146 ? -9.617 12.906 -3.799 1 91.44 146 ALA B CA 1
ATOM 2727 C C . ALA B 1 146 ? -8.617 13.961 -4.262 1 91.44 146 ALA B C 1
ATOM 2729 O O . ALA B 1 146 ? -7.629 14.227 -3.578 1 91.44 146 ALA B O 1
ATOM 2730 N N . LEU B 1 147 ? -8.867 14.578 -5.355 1 95.31 147 LEU B N 1
ATOM 2731 C CA . LEU B 1 147 ? -7.879 15.438 -6.004 1 95.31 147 LEU B CA 1
ATOM 2732 C C . LEU B 1 147 ? -8.109 16.906 -5.645 1 95.31 147 LEU B C 1
ATOM 2734 O O . LEU B 1 147 ? -7.301 17.766 -5.996 1 95.31 147 LEU B O 1
ATOM 2738 N N . ASP B 1 148 ? -9.188 17.156 -5 1 96.5 148 ASP B N 1
ATOM 2739 C CA . ASP B 1 148 ? -9.469 18.516 -4.574 1 96.5 148 ASP B CA 1
ATOM 2740 C C . ASP B 1 148 ? -8.844 18.812 -3.219 1 96.5 148 ASP B C 1
ATOM 2742 O O . ASP B 1 148 ? -9.336 18.359 -2.184 1 96.5 148 ASP B O 1
ATOM 2746 N N . VAL B 1 149 ? -7.832 19.625 -3.244 1 96.94 149 VAL B N 1
ATOM 2747 C CA . VAL B 1 149 ? -7.062 19.844 -2.025 1 96.94 149 VAL B CA 1
ATOM 2748 C C . VAL B 1 149 ? -7.922 20.594 -1.001 1 96.94 149 VAL B C 1
ATOM 2750 O O . VAL B 1 149 ? -7.676 20.5 0.204 1 96.94 149 VAL B O 1
ATOM 2753 N N . ASP B 1 150 ? -8.969 21.266 -1.488 1 96.88 150 ASP B N 1
ATOM 2754 C CA . ASP B 1 150 ? -9.836 22.016 -0.582 1 96.88 150 ASP B CA 1
ATOM 2755 C C . ASP B 1 150 ? -10.719 21.078 0.231 1 96.88 150 ASP B C 1
ATOM 2757 O O . ASP B 1 150 ? -11.344 21.484 1.213 1 96.88 150 ASP B O 1
ATOM 2761 N N . GLN B 1 151 ? -10.781 19.859 -0.176 1 97 151 GLN B N 1
ATOM 2762 C CA . GLN B 1 151 ? -11.562 18.891 0.587 1 97 151 GLN B CA 1
ATOM 2763 C C . GLN B 1 151 ? -10.734 18.266 1.706 1 97 151 GLN B C 1
ATOM 2765 O O . GLN B 1 151 ? -11.211 17.391 2.432 1 97 151 GLN B O 1
ATOM 2770 N N . TRP B 1 152 ? -9.523 18.75 1.853 1 97.88 152 TRP B N 1
ATOM 2771 C CA . TRP B 1 152 ? -8.656 18.266 2.924 1 97.88 152 TRP B CA 1
ATOM 2772 C C . TRP B 1 152 ? -8.5 19.328 4.012 1 97.88 152 TRP B C 1
ATOM 2774 O O . TRP B 1 152 ? -8.406 20.516 3.715 1 97.88 152 TRP B O 1
ATOM 2784 N N . LYS B 1 153 ? -8.477 18.859 5.207 1 98.38 153 LYS B N 1
ATOM 2785 C CA . LYS B 1 153 ? -8.055 19.641 6.359 1 98.38 153 LYS B CA 1
ATOM 2786 C C . LYS B 1 153 ? -6.891 18.984 7.09 1 98.38 153 LYS B C 1
ATOM 2788 O O . LYS B 1 153 ? -6.805 17.766 7.148 1 98.38 153 LYS B O 1
ATOM 2793 N N . PHE B 1 154 ? -6.074 19.844 7.617 1 98.75 154 PHE B N 1
ATOM 2794 C CA . PHE B 1 154 ? -4.867 19.328 8.258 1 98.75 154 PHE B CA 1
ATOM 2795 C C . PHE B 1 154 ? -4.762 19.828 9.695 1 98.75 154 PHE B C 1
ATOM 2797 O O . PHE B 1 154 ? -5.066 20.984 9.977 1 98.75 154 PHE B O 1
ATOM 2804 N N . TYR B 1 155 ? -4.418 18.969 10.555 1 98.62 155 TYR B N 1
ATOM 2805 C CA . TYR B 1 155 ? -4.121 19.266 11.945 1 98.62 155 TYR B CA 1
ATOM 2806 C C . TYR B 1 155 ? -2.672 18.938 12.281 1 98.62 155 TYR B C 1
ATOM 2808 O O . TYR B 1 155 ? -2.213 17.828 12.039 1 98.62 155 TYR B O 1
ATOM 2816 N N . VAL B 1 156 ? -1.992 19.953 12.805 1 98.62 156 VAL B N 1
ATOM 2817 C CA . VAL B 1 156 ? -0.551 19.812 12.977 1 98.62 156 VAL B CA 1
ATOM 2818 C C . VAL B 1 156 ? -0.201 19.844 14.461 1 98.62 156 VAL B C 1
ATOM 2820 O O . VAL B 1 156 ? -0.577 20.781 15.172 1 98.62 156 VAL B O 1
ATOM 2823 N N . LEU B 1 157 ? 0.454 18.812 14.891 1 98.06 157 LEU B N 1
ATOM 2824 C CA . LEU B 1 157 ? 0.925 18.734 16.266 1 98.06 157 LEU B CA 1
ATOM 2825 C C . LEU B 1 157 ? 2.438 18.547 16.312 1 98.06 157 LEU B C 1
ATOM 2827 O O . LEU B 1 157 ? 3.01 17.844 15.484 1 98.06 157 LEU B O 1
ATOM 2831 N N . SER B 1 158 ? 3.061 19.188 17.281 1 97.44 158 SER B N 1
ATOM 2832 C CA . SER B 1 158 ? 4.473 18.938 17.562 1 97.44 158 SER B CA 1
ATOM 2833 C C . SER B 1 158 ? 4.672 17.625 18.281 1 97.44 158 SER B C 1
ATOM 2835 O O . SER B 1 158 ? 3.725 17.062 18.844 1 97.44 158 SER B O 1
ATOM 2837 N N . ALA B 1 159 ? 5.914 17.156 18.281 1 95.81 159 ALA B N 1
ATOM 2838 C CA . ALA B 1 159 ? 6.242 15.914 18.969 1 95.81 159 ALA B CA 1
ATOM 2839 C C . ALA B 1 159 ? 5.898 16.016 20.453 1 95.81 159 ALA B C 1
ATOM 2841 O O . ALA B 1 159 ? 5.281 15.102 21.016 1 95.81 159 ALA B O 1
ATOM 2842 N N . PRO B 1 160 ? 6.195 17.078 21.109 1 95.06 160 PRO B N 1
ATOM 2843 C CA . PRO B 1 160 ? 5.809 17.188 22.516 1 95.06 160 PRO B CA 1
ATOM 2844 C C . PRO B 1 160 ? 4.301 17.094 22.734 1 95.06 160 PRO B C 1
ATOM 2846 O O . PRO B 1 160 ? 3.844 16.531 23.719 1 95.06 160 PRO B O 1
ATOM 2849 N N . GLN B 1 161 ? 3.531 17.656 21.859 1 95.69 161 GLN B N 1
ATOM 2850 C CA . GLN B 1 161 ? 2.08 17.578 21.969 1 95.69 161 GLN B CA 1
ATOM 2851 C C . GLN B 1 161 ? 1.602 16.125 21.812 1 95.69 161 GLN B C 1
ATOM 2853 O O . GLN B 1 161 ? 0.662 15.711 22.484 1 95.69 161 GLN B O 1
ATOM 2858 N N . ILE B 1 162 ? 2.246 15.383 20.938 1 96 162 ILE B N 1
ATOM 2859 C CA . ILE B 1 162 ? 1.911 13.977 20.734 1 96 162 ILE B CA 1
ATOM 2860 C C . ILE B 1 162 ? 2.156 13.203 22.047 1 96 162 ILE B C 1
ATOM 2862 O O . ILE B 1 162 ? 1.365 12.336 22.406 1 96 162 ILE B O 1
ATOM 2866 N N . MET B 1 163 ? 3.203 13.617 22.719 1 93.81 163 MET B N 1
ATOM 2867 C CA . MET B 1 163 ? 3.609 12.922 23.938 1 93.81 163 MET B CA 1
ATOM 2868 C C . MET B 1 163 ? 2.596 13.148 25.062 1 93.81 163 MET B C 1
ATOM 2870 O O . MET B 1 163 ? 2.584 12.414 26.047 1 93.81 163 MET B O 1
ATOM 2874 N N . THR B 1 164 ? 1.768 14.133 24.875 1 94.5 164 THR B N 1
ATOM 2875 C CA . THR B 1 164 ? 0.779 14.43 25.906 1 94.5 164 THR B CA 1
ATOM 2876 C C . THR B 1 164 ? -0.508 13.641 25.656 1 94.5 164 THR B C 1
ATOM 2878 O O . THR B 1 164 ? -1.406 13.641 26.5 1 94.5 164 THR B O 1
ATOM 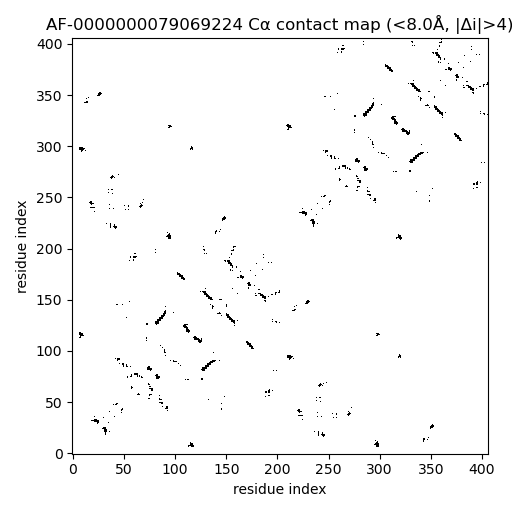2881 N N . LEU B 1 165 ? -0.646 12.992 24.562 1 96.56 165 LEU B N 1
ATOM 2882 C CA . LEU B 1 165 ? -1.847 12.219 24.266 1 96.56 165 LEU B CA 1
ATOM 2883 C C . LEU B 1 165 ? -1.923 10.969 25.125 1 96.56 165 LEU B C 1
ATOM 2885 O O . LEU B 1 165 ? -0.895 10.453 25.578 1 96.56 165 LEU B O 1
ATOM 2889 N N . PRO B 1 166 ? -3.16 10.453 25.281 1 96.44 166 PRO B N 1
ATOM 2890 C CA . PRO B 1 166 ? -3.289 9.18 26 1 96.44 166 PRO B CA 1
ATOM 2891 C C . PRO B 1 166 ? -2.523 8.047 25.344 1 96.44 166 PRO B C 1
ATOM 2893 O O . PRO B 1 166 ? -2.373 8.031 24.109 1 96.44 166 PRO B O 1
ATOM 2896 N N . ARG B 1 167 ? -2.094 7.16 26.25 1 95.62 167 ARG B N 1
ATOM 2897 C CA . ARG B 1 167 ? -1.343 6.004 25.766 1 95.62 167 ARG B CA 1
ATOM 2898 C C . ARG B 1 167 ? -2.158 4.723 25.922 1 95.62 167 ARG B C 1
ATOM 2900 O O . ARG B 1 167 ? -2.93 4.578 26.875 1 95.62 167 ARG B O 1
ATOM 2907 N N . ASP B 1 168 ? -1.967 3.867 24.922 1 94.44 168 ASP B N 1
ATOM 2908 C CA . ASP B 1 168 ? -2.613 2.568 25.094 1 94.44 168 ASP B CA 1
ATOM 2909 C C . ASP B 1 168 ? -1.688 1.578 25.797 1 94.44 168 ASP B C 1
ATOM 2911 O O . ASP B 1 168 ? -0.648 1.967 26.328 1 94.44 168 ASP B O 1
ATOM 2915 N N . ARG B 1 169 ? -2.102 0.276 25.828 1 92.38 169 ARG B N 1
ATOM 2916 C CA . ARG B 1 169 ? -1.387 -0.749 26.578 1 92.38 169 ARG B CA 1
ATOM 2917 C C . ARG B 1 169 ? 0.003 -0.986 26 1 92.38 169 ARG B C 1
ATOM 2919 O O . ARG B 1 169 ? 0.909 -1.436 26.703 1 92.38 169 ARG B O 1
ATOM 2926 N N . ASN B 1 170 ? 0.232 -0.633 24.734 1 92.12 170 ASN B N 1
ATOM 2927 C CA . ASN B 1 170 ? 1.518 -0.822 24.078 1 92.12 170 ASN B CA 1
ATOM 2928 C C . ASN B 1 170 ? 2.311 0.48 24.016 1 92.12 170 ASN B C 1
ATOM 2930 O O . ASN B 1 170 ? 3.25 0.599 23.219 1 92.12 170 ASN B O 1
ATOM 2934 N N . ASP B 1 171 ? 1.904 1.409 24.812 1 92.06 171 ASP B N 1
ATOM 2935 C CA . ASP B 1 171 ? 2.557 2.709 24.938 1 92.06 171 ASP B CA 1
ATOM 2936 C C . ASP B 1 171 ? 2.453 3.504 23.641 1 92.06 171 ASP B C 1
ATOM 2938 O O . ASP B 1 171 ? 3.318 4.328 23.328 1 92.06 171 ASP B O 1
ATOM 2942 N N . ARG B 1 172 ? 1.538 3.197 22.859 1 95.06 172 ARG B N 1
ATOM 2943 C CA . ARG B 1 172 ? 1.26 3.977 21.656 1 95.06 172 ARG B CA 1
ATOM 2944 C C . ARG B 1 172 ? 0.378 5.18 21.984 1 95.06 172 ARG B C 1
ATOM 2946 O O . ARG B 1 172 ? -0.521 5.09 22.828 1 95.06 172 ARG B O 1
ATOM 2953 N N . ALA B 1 173 ? 0.659 6.297 21.312 1 96.25 173 ALA B N 1
ATOM 2954 C CA . ALA B 1 173 ? -0.188 7.473 21.5 1 96.25 173 ALA B CA 1
ATOM 2955 C C . ALA B 1 173 ? -1.529 7.293 20.781 1 96.25 173 ALA B C 1
ATOM 2957 O O . ALA B 1 173 ? -1.574 6.918 19.609 1 96.25 173 ALA B O 1
ATOM 2958 N N . CYS B 1 174 ? -2.598 7.527 21.5 1 96.19 174 CYS B N 1
ATOM 2959 C CA . CYS B 1 174 ? -3.947 7.398 20.969 1 96.19 174 CYS B CA 1
ATOM 2960 C C . CYS B 1 174 ? -4.5 8.758 20.547 1 96.19 174 CYS B C 1
ATOM 2962 O O . CYS B 1 174 ? -5.051 9.492 21.375 1 96.19 174 CYS B O 1
ATOM 2964 N N . ALA B 1 175 ? -4.426 9.016 19.297 1 95.94 175 ALA B N 1
ATOM 2965 C CA . ALA B 1 175 ? -4.969 10.258 18.75 1 95.94 175 ALA B CA 1
ATOM 2966 C C . ALA B 1 175 ? -6.375 10.047 18.203 1 95.94 175 ALA B C 1
ATOM 2968 O O . ALA B 1 175 ? -6.641 9.031 17.547 1 95.94 175 ALA B O 1
ATOM 2969 N N . THR B 1 176 ? -7.289 10.82 18.578 1 95.56 176 THR B N 1
ATOM 2970 C CA . THR B 1 176 ? -8.586 10.906 17.922 1 95.56 176 THR B CA 1
ATOM 2971 C C . THR B 1 176 ? -8.773 12.281 17.281 1 95.56 176 THR B C 1
ATOM 2973 O O . THR B 1 176 ? -8.102 13.242 17.656 1 95.56 176 THR B O 1
ATOM 2976 N N . LEU B 1 177 ? -9.656 12.289 16.281 1 95.69 177 LEU B N 1
ATOM 2977 C CA . LEU B 1 177 ? -9.938 13.586 15.664 1 95.69 177 LEU B CA 1
ATOM 2978 C C . LEU B 1 177 ? -10.359 14.609 16.719 1 95.69 177 LEU B C 1
ATOM 2980 O O . LEU B 1 177 ? -9.93 15.766 16.672 1 95.69 177 LEU B O 1
ATOM 2984 N N . LEU B 1 178 ? -11.102 14.172 17.625 1 94.94 178 LEU B N 1
ATOM 2985 C CA . LEU B 1 178 ? -11.547 15.062 18.688 1 94.94 178 LEU B CA 1
ATOM 2986 C C . LEU B 1 178 ? -10.367 15.57 19.516 1 94.94 178 LEU B C 1
ATOM 2988 O O . LEU B 1 178 ? -10.234 16.766 19.75 1 94.94 178 LEU B O 1
ATOM 2992 N N . ARG B 1 179 ? -9.477 14.742 19.938 1 95.56 179 ARG B N 1
ATOM 2993 C CA . ARG B 1 179 ? -8.32 15.125 20.734 1 95.56 179 ARG B CA 1
ATOM 2994 C C . ARG B 1 179 ? -7.402 16.062 19.969 1 95.56 179 ARG B C 1
ATOM 2996 O O . ARG B 1 179 ? -6.844 17 20.531 1 95.56 179 ARG B O 1
ATOM 3003 N N . VAL B 1 180 ? -7.23 15.727 18.766 1 96.06 180 VAL B N 1
ATOM 3004 C CA . VAL B 1 180 ? -6.398 16.547 17.891 1 96.06 180 VAL B CA 1
ATOM 3005 C C . VAL B 1 180 ? -7.031 17.922 17.719 1 96.06 180 VAL B C 1
ATOM 3007 O O . VAL B 1 180 ? -6.344 18.953 17.812 1 96.06 180 VAL B O 1
ATOM 3010 N N . GLN B 1 181 ? -8.305 17.953 17.562 1 95.56 181 GLN B N 1
ATOM 3011 C CA . GLN B 1 181 ? -9.039 19.203 17.375 1 95.56 181 GLN B CA 1
ATOM 3012 C C . GLN B 1 181 ? -9.016 20.047 18.641 1 95.56 181 GLN B C 1
ATOM 3014 O O . GLN B 1 181 ? -9.133 21.281 18.578 1 95.56 181 GLN B O 1
ATOM 3019 N N . GLU B 1 182 ? -8.859 19.438 19.703 1 95.5 182 GLU B N 1
ATOM 3020 C CA . GLU B 1 182 ? -8.766 20.141 20.984 1 95.5 182 GLU B CA 1
ATOM 3021 C C . GLU B 1 182 ? -7.402 20.812 21.141 1 95.5 182 GLU B C 1
ATOM 3023 O O . GLU B 1 182 ? -7.262 21.766 21.906 1 95.5 182 GLU B O 1
ATOM 3028 N N . ARG B 1 183 ? -6.434 20.391 20.406 1 95 183 ARG B N 1
ATOM 3029 C CA . ARG B 1 183 ? -5.062 20.828 20.641 1 95 183 ARG B CA 1
ATOM 3030 C C . ARG B 1 183 ? -4.602 21.797 19.547 1 95 183 ARG B C 1
ATOM 3032 O O . ARG B 1 183 ? -3.609 22.5 19.719 1 95 183 ARG B O 1
ATOM 3039 N N . THR B 1 184 ? -5.262 21.719 18.453 1 96.19 184 THR B N 1
ATOM 3040 C CA . THR B 1 184 ? -4.848 22.578 17.359 1 96.19 184 THR B CA 1
ATOM 3041 C C . THR B 1 184 ? -6.035 22.906 16.453 1 96.19 184 THR B C 1
ATOM 3043 O O . THR B 1 184 ? -7.094 22.281 16.562 1 96.19 184 THR B O 1
ATOM 3046 N N . GLN B 1 185 ? -5.871 23.922 15.609 1 97.12 185 GLN B N 1
ATOM 3047 C CA . GLN B 1 185 ? -6.887 24.297 14.625 1 97.12 185 GLN B CA 1
ATOM 3048 C C . GLN B 1 185 ? -6.59 23.672 13.266 1 97.12 185 GLN B C 1
ATOM 3050 O O . GLN B 1 185 ? -5.426 23.453 12.914 1 97.12 185 GLN B O 1
ATOM 3055 N N . ALA B 1 186 ? -7.672 23.422 12.555 1 98.06 186 ALA B N 1
ATOM 3056 C CA . ALA B 1 186 ? -7.516 22.953 11.188 1 98.06 186 ALA B CA 1
ATOM 3057 C C . ALA B 1 186 ? -6.875 24.016 10.305 1 98.06 186 ALA B C 1
ATOM 3059 O O . ALA B 1 186 ? -7.184 25.203 10.43 1 98.06 186 ALA B O 1
ATOM 3060 N N . VAL B 1 187 ? -6.051 23.578 9.438 1 98.25 187 VAL B N 1
ATOM 3061 C CA . VAL B 1 187 ? -5.5 24.516 8.461 1 98.25 187 VAL B CA 1
ATOM 3062 C C . VAL B 1 187 ? -5.738 23.984 7.051 1 98.25 187 VAL B C 1
ATOM 3064 O O . VAL B 1 187 ? -5.891 22.781 6.852 1 98.25 187 VAL B O 1
ATOM 3067 N N . ILE B 1 188 ? -5.809 24.938 6.137 1 97.94 188 ILE B N 1
ATOM 3068 C CA . ILE B 1 188 ? -5.984 24.578 4.734 1 97.94 188 ILE B CA 1
ATOM 3069 C C . ILE B 1 188 ? -4.621 24.312 4.094 1 97.94 188 ILE B C 1
ATOM 3071 O O . ILE B 1 188 ? -3.582 24.609 4.688 1 97.94 188 ILE B O 1
ATOM 3075 N N . TYR B 1 189 ? -4.695 23.781 2.957 1 98.06 189 TYR B N 1
ATOM 3076 C CA . TYR B 1 189 ? -3.502 23.312 2.264 1 98.06 189 TYR B CA 1
ATOM 3077 C C . TYR B 1 189 ? -2.48 24.422 2.105 1 98.06 189 TYR B C 1
ATOM 3079 O O . TYR B 1 189 ? -1.286 24.219 2.342 1 98.06 189 TYR B O 1
ATOM 3087 N N . THR B 1 190 ? -2.877 25.641 1.783 1 97.44 190 THR B N 1
ATOM 3088 C CA . THR B 1 190 ? -1.967 26.734 1.476 1 97.44 190 THR B CA 1
ATOM 3089 C C . THR B 1 190 ? -1.254 27.219 2.734 1 97.44 190 THR B C 1
ATOM 3091 O O . THR B 1 190 ? -0.251 27.938 2.654 1 97.44 190 THR B O 1
ATOM 3094 N N . GLU B 1 191 ? -1.746 26.812 3.91 1 98.12 191 GLU B N 1
ATOM 3095 C CA . GLU B 1 191 ? -1.166 27.25 5.176 1 98.12 191 GLU B CA 1
ATOM 3096 C C . GLU B 1 191 ? -0.344 26.141 5.82 1 98.12 191 GLU B C 1
ATOM 3098 O O . GLU B 1 191 ? 0.277 26.344 6.867 1 98.12 191 GLU B O 1
ATOM 3103 N N . LEU B 1 192 ? -0.332 25.031 5.191 1 98.5 192 LEU B N 1
ATOM 3104 C CA . LEU B 1 192 ? 0.207 23.828 5.809 1 98.5 192 LEU B CA 1
ATOM 3105 C C . LEU B 1 192 ? 1.708 23.953 6.043 1 98.5 192 LEU B C 1
ATOM 3107 O O . LEU B 1 192 ? 2.201 23.656 7.129 1 98.5 192 LEU B O 1
ATOM 3111 N N . ALA B 1 193 ? 2.404 24.438 5.086 1 98.25 193 ALA B N 1
ATOM 3112 C CA . ALA B 1 193 ? 3.857 24.547 5.184 1 98.25 193 ALA B CA 1
ATOM 3113 C C . ALA B 1 193 ? 4.266 25.438 6.359 1 98.25 193 ALA B C 1
ATOM 3115 O O . ALA B 1 193 ? 5.121 25.047 7.164 1 98.25 193 ALA B O 1
ATOM 3116 N N . ALA B 1 194 ? 3.645 26.562 6.438 1 98 194 ALA B N 1
ATOM 3117 C CA . ALA B 1 194 ? 3.953 27.5 7.516 1 98 194 ALA B CA 1
ATOM 3118 C C . ALA B 1 194 ? 3.627 26.891 8.875 1 98 194 ALA B C 1
ATOM 3120 O O . ALA B 1 194 ? 4.395 27.047 9.828 1 98 194 ALA B O 1
ATOM 3121 N N . THR B 1 195 ? 2.496 26.219 8.945 1 98.31 195 THR B N 1
ATOM 3122 C CA . THR B 1 195 ? 2.062 25.625 10.211 1 98.31 195 THR B CA 1
ATOM 3123 C C . THR B 1 195 ? 3.025 24.516 10.641 1 98.31 195 THR B C 1
ATOM 3125 O O . THR B 1 195 ? 3.336 24.391 11.828 1 98.31 195 THR B O 1
ATOM 3128 N N . VAL B 1 196 ? 3.494 23.719 9.703 1 98.38 196 VAL B N 1
ATOM 3129 C CA . VAL B 1 196 ? 4.469 22.672 10 1 98.38 196 VAL B CA 1
ATOM 3130 C C . VAL B 1 196 ? 5.746 23.297 10.547 1 98.38 196 VAL B C 1
ATOM 3132 O O . VAL B 1 196 ? 6.289 22.828 11.555 1 98.38 196 VAL B O 1
ATOM 3135 N N . GLY B 1 197 ? 6.215 24.375 9.906 1 97.44 197 GLY B N 1
ATOM 3136 C CA . GLY B 1 197 ? 7.395 25.078 10.383 1 97.44 197 GLY B CA 1
ATOM 3137 C C . GLY B 1 197 ? 7.246 25.609 11.797 1 97.44 197 GLY B C 1
ATOM 3138 O O . GLY B 1 197 ? 8.164 25.484 12.609 1 97.44 197 GLY B O 1
ATOM 3139 N N . GLU B 1 198 ? 6.102 26.141 12.07 1 97.06 198 GLU B N 1
ATOM 3140 C CA . GLU B 1 198 ? 5.828 26.703 13.391 1 97.06 198 GLU B CA 1
ATOM 3141 C C . GLU B 1 198 ? 5.801 25.609 14.453 1 97.06 198 GLU B C 1
ATOM 3143 O O . GLU B 1 198 ? 6.316 25.797 15.562 1 97.06 198 GLU B 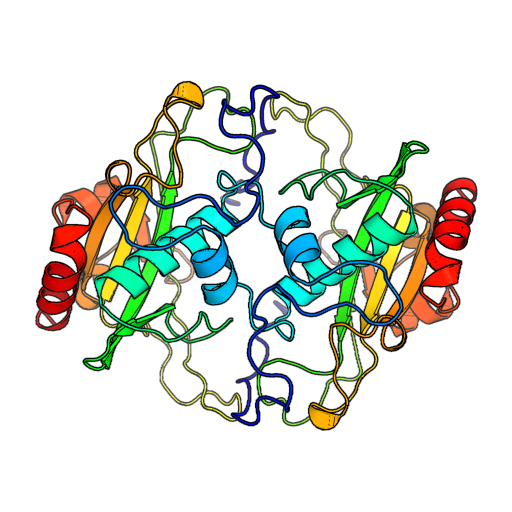O 1
ATOM 3148 N N . ALA B 1 199 ? 5.215 24.531 14.086 1 96.62 199 ALA B N 1
ATOM 3149 C CA . ALA B 1 199 ? 5.098 23.422 15.031 1 96.62 199 ALA B CA 1
ATOM 3150 C C . ALA B 1 199 ? 6.465 22.844 15.375 1 96.62 199 ALA B C 1
ATOM 3152 O O . ALA B 1 199 ? 6.688 22.375 16.5 1 96.62 199 ALA B O 1
ATOM 3153 N N . ALA B 1 200 ? 7.328 22.859 14.398 1 95.5 200 ALA B N 1
ATOM 3154 C CA . ALA B 1 200 ? 8.664 22.297 14.602 1 95.5 200 ALA B CA 1
ATOM 3155 C C . ALA B 1 200 ? 9.461 23.141 15.594 1 95.5 200 ALA B C 1
ATOM 3157 O O . ALA B 1 200 ? 10.367 22.625 16.266 1 95.5 200 ALA B O 1
ATOM 3158 N N . THR B 1 201 ? 9.172 24.375 15.656 1 88.94 201 THR B N 1
ATOM 3159 C CA . THR B 1 201 ? 9.898 25.281 16.531 1 88.94 201 THR B CA 1
ATOM 3160 C C . THR B 1 201 ? 9.344 25.219 17.953 1 88.94 201 THR B C 1
ATOM 3162 O O . THR B 1 201 ? 10.008 25.641 18.906 1 88.94 201 THR B O 1
ATOM 3165 N N . ARG B 1 202 ? 8.156 24.75 18.047 1 76.12 202 ARG B N 1
ATOM 3166 C CA . ARG B 1 202 ? 7.535 24.641 19.359 1 76.12 202 ARG B CA 1
ATOM 3167 C C . ARG B 1 202 ? 8.031 23.406 20.094 1 76.12 202 ARG B C 1
ATOM 3169 O O . ARG B 1 202 ? 7.48 23.016 21.125 1 76.12 202 ARG B O 1
ATOM 3176 N N . GLN B 1 203 ? 9.266 22.922 19.844 1 65.5 203 GLN B N 1
ATOM 3177 C CA . GLN B 1 203 ? 9.766 21.719 20.516 1 65.5 203 GLN B CA 1
ATOM 3178 C C . GLN B 1 203 ? 10.109 22 21.969 1 65.5 203 GLN B C 1
ATOM 3180 O O . GLN B 1 203 ? 10.461 23.125 22.328 1 65.5 203 GLN B O 1
#

Foldseek 3Di:
DPPPPLDFAAAPCPDDPPDDPFADADDPDGDTSVRVCCVPPVPCQAQVNQQVLQLVLLQVLLPHPDDADPSALAGHAHPVGFGEHEAEDEQDHPDDDPAGDPKDKDWAAWDFHHDSRRHGDDDTGNPGQKYKYKYQYDNDPVPDDSPDQQSIKIQMAGRVLQQPADADPNRIHMDMPVSSVVVTPIDGSNCSNVVNVVNSVVD/DPPPPQDFAAAPCPDDPPDFPFADADDPDGDTSVRVCCVPPVPCQAQVNQQVLQLVLLQVLLPHPDDADPSALAGHAHPVGFGEHEAEDEQDHPDDDPGGDPKDKDWAAWDFHHDSRRHGDDDTGNPGQKYKYKYQYDNDPVPDDSPDQQSIKIQMAGRVLQQPADADPNRIGMDMPVSSVVVTPIDGSNCSNVVNVVNSVVD

Radius of gyration: 21.44 Å; Cα contacts (8 Å, |Δi|>4): 835; chains: 2; bounding box: 47×57×50 Å

Organism: Streptomyces microflavus (NCBI:txid1919)

Solvent-accessible surface area (backbone atoms only — not comparable to full-atom values): 22352 Å² total; per-residue (Å²): 135,83,77,76,76,69,76,60,20,34,21,83,74,65,41,84,75,64,69,46,85,35,75,54,65,35,43,94,44,100,47,32,45,42,55,49,45,38,35,65,64,15,62,59,48,33,69,70,46,38,38,50,48,43,45,48,53,50,29,56,49,46,62,32,85,73,58,56,55,91,87,50,75,39,62,36,61,33,79,88,65,49,32,27,31,70,45,54,52,58,41,46,58,58,21,22,61,89,68,64,61,83,78,46,74,47,76,43,66,59,42,60,39,58,37,54,70,23,39,78,71,56,70,72,33,74,73,29,42,25,36,37,41,33,34,40,65,36,74,40,53,82,68,50,50,86,47,34,47,83,42,36,38,33,33,65,40,24,40,66,59,50,70,69,40,54,64,48,99,83,63,21,28,51,44,31,55,66,60,50,55,73,73,32,67,75,36,47,63,92,46,41,35,62,50,52,56,53,32,50,67,67,107,134,79,76,79,71,72,77,56,22,33,23,84,73,65,39,86,75,65,68,46,84,35,75,53,66,35,44,93,45,101,47,30,44,41,54,49,44,40,34,64,65,15,62,59,49,33,68,71,46,38,38,50,48,42,45,46,52,52,29,56,50,48,62,32,85,73,57,56,54,91,88,51,72,40,61,36,60,33,78,90,65,49,30,27,31,69,45,56,52,57,40,48,59,58,22,25,61,91,66,64,62,83,77,48,73,47,77,44,67,60,42,61,39,59,36,56,70,24,39,78,71,58,69,73,33,74,72,28,42,25,36,37,43,32,34,38,66,37,73,41,54,83,67,50,49,88,46,34,46,82,42,36,37,34,34,64,39,23,41,66,59,51,71,68,41,54,63,50,98,82,63,20,28,50,44,32,54,66,61,50,55,73,74,33,67,75,36,47,62,91,47,41,35,62,52,50,56,54,31,49,68,67,104

InterPro domains:
  IPR059574 Bacteriophage T4 endonuclease IV [PF26887] (42-101)

Nearest PDB structures (foldseek):
  8rpx-assembly2_C  TM=6.314E-01  e=2.933E-04  Nitrolancea hollandica
  8rpx-assembly2_D  TM=5.936E-01  e=4.923E-04  Nitrolancea hollandica
  8q5n-assembly1_B  TM=6.097E-01  e=6.804E-04  Nitrolancea hollandica
  8q5m-assembly2_C  TM=5.582E-01  e=2.327E-03  Escherichia coli
  3mkh-assembly1_D  TM=3.268E-01  e=3.491E+00  Podospora anserina